Protein AF-A0AAN8IJD8-F1 (afdb_monomer)

Solvent-accessible surface area (backbone atoms only — not comparable to full-atom values): 30634 Å² total; per-residue (Å²): 140,78,92,85,81,84,82,71,73,55,62,50,27,59,92,50,66,80,72,66,64,67,65,62,56,64,70,63,70,80,67,87,75,97,69,101,68,89,84,63,88,62,78,87,55,80,76,76,80,73,89,78,85,85,87,70,93,74,80,89,64,70,43,74,42,74,63,34,74,36,73,42,88,88,73,61,32,39,37,41,21,14,30,25,14,41,37,40,39,30,33,70,40,82,64,72,45,53,38,26,52,44,76,47,78,42,77,36,53,65,71,88,78,49,55,68,76,55,68,70,39,72,59,81,55,61,24,76,73,67,46,80,42,66,60,38,77,38,67,33,59,36,93,49,84,50,32,19,52,34,37,34,38,32,62,33,34,42,24,44,27,48,27,63,42,74,96,72,39,33,40,33,43,25,27,73,50,21,36,38,33,32,32,57,67,80,71,40,76,36,41,75,46,58,56,62,52,88,88,48,58,85,58,62,73,52,61,62,56,50,51,48,52,52,53,49,51,57,50,51,54,53,50,53,58,60,55,72,74,72,70,84,91,77,88,83,90,83,88,89,84,89,83,89,84,88,84,87,87,85,88,83,85,86,82,88,80,84,88,79,91,73,98,73,84,90,79,91,79,84,79,81,74,72,68,68,50,85,76,77,72,84,66,94,54,96,84,59,81,57,49,53,30,44,49,31,44,42,65,44,82,39,58,34,88,75,88,57,60,76,38,44,29,42,37,42,23,13,31,37,15,36,38,40,34,26,43,50,45,102,48,96,46,52,69,61,22,55,40,86,69,47,76,50,73,44,90,72,36,42,29,28,61,38,74,49,76,46,66,48,89,93,47,99,47,34,78,49,24,32,40,36,42,34,25,29,40,37,40,41,33,22,36,37,89,79,64,45,77,48,90,57,62,42,58,39,35,37,55,69,67,41,35,48,70,44,61,46,68,22,45,43,55,39,94,91,40,76,88,46,64,53,63,29,42,36,34,35,30,67,51,19,32,42,36,40,30,38,75,87,43,72,84,49,66,52,75,43,86,76,45,61,55,86,43,58,61,29,52,71,52,46,42,75,43,54,48,32,37,35,42,23,37,42,99,87,74,85,52,72,49,77,52,66,84,31,95,79,43,80,95,70,86,56,92,60,76,92,53,82,74,81,75,82,82,72,78,75,80,86,127

Radius of gyration: 29.28 Å; Cα contacts (8 Å, |Δi|>4): 915; chains: 1; bounding box: 106×77×82 Å

Mean predicted aligned error: 13.99 Å

Nearest PDB structures (foldseek):
  6n8r-assembly1_A  TM=8.589E-01  e=7.576E-28  Homo sapiens
  6n8s-assembly1_A  TM=8.497E-01  e=6.090E-28  Homo sapiens
  6n8s-assembly2_D  TM=8.418E-01  e=7.099E-27  Homo sapiens
  6n8q-assembly1_A  TM=8.428E-01  e=8.738E-26  Homo sapiens
  8r3y-assembly1_L  TM=7.815E-01  e=8.361E-27  Homo sapiens

InterPro domains:
  IPR036322 WD40-repeat-containing domain superfamily [SSF50978] (60-473)

Secondary structure (DSSP, 8-state):
--------GGGGBTT-S---THHHHTTTTTS----S-TT--S---SS-----SS-------GGG-EEEEEE-TTT--EEEEETTSEEEEEEEESS-EE-EEEEEEEESS-GGGS-HHHHT-PPPPBP-S--EE-SEEEEPB-SSTTEEEEEEEES-----EEEEEGGGTEEEEE-SSEEEEEETTTTEEEEEEE---TTTGGGTTHHHHHHHHHHHHHHHHHHHHHHTT------------------------------------S-------------------TTSPPTT-EEEEEEEEEEPSSS--EEEEEEEEETTSEEEEEEE---SSHHHHEEEEEEEE-TT-PPEEEEEEEE-TT--SGGGEEEEEEESSEEEEEETTTTEEEEEEEEHHHHH---EEEEEEEEEEETTEEEEEEEEEEEEETTSEEEEEESS-TT-EEEEE-S-TT-HHHHHH-EE-TTSEEEEE-TTSS-EEEEES-TT-S----TTTTPPPPPP-------

Sequence (511 aa):
MQLLFVIDTRNEFSGYVEEESESLEKKVNDCETDSSDDEFQMTNEWPPFKKVGEYDPFCDEAGLSIQRIAFDEKSGHIIVGCRGGHVLVYSLEEDEKELTPLTLNVELYESSKLPVAARNREALLPRRIPKKYFPGYQPYTSCDRNKSVLVQLQPALAVSAVASISSRHLVAASNEYGFAVIDMNKQTIILQNSLVNHSDIHHVGTFDDALSRFKSMKKSIRQTFRRKKKTPVTSLDNTIGTMNSELSTKESAGHNISKVFSDNEDDSIVVAKPVERLIEERGACPLESPTWFIRCLKFLSVPAVGIAGVCDVFVVGTNGGRLVIYSITDQPRAEDVCKLLKTIALRHGAPIIHVDVILEPGTRQASSARLIIFTEEQIRSFYLPSLKPSRYKVKLTSVEGLRIRKAAIVTLHNVKDLCNCESFAAVVNNHGEVAVYSLLNPKKTEKFSVVKSTDIAGISSMLLTPFGELLYLRQGGSELQRATISEHSLPWTMPGQGTNWPEEIVPSDAT

pLDDT: mean 76.51, std 21.88, range [27.16, 97.62]

Foldseek 3Di:
DDDDDDDDPCQFFPPPPDDPCVVVVVVVPPDDDDDPDPPPPPPPDPVPDDDDDDDDPDDDDQQAAFDEWDADPVQRKIWTFTFQQKIWIKGQFQDKAWAHEDELEDELDDLVLADPVLNPSDHGHTDRDIDIDHGTIDTDDEPDRHYHYMYGYPSRGGWQEKEDDVVQCWIKTDGQFWIWIARRHVRDTLDHHGLDDSVCNVVPPVLVVVVVVVVVVVVVVVVVVVVVVDDDDDDDDDDDDDDDDDDDDDDDDDDDDDDDDDDDDDDDDDDDDQQQDDDDQDDDDVNDDDLSGWNYWYKAWAADPDPDGIWIKIWTWTQQQKIWIWTADDDPDSNPRTHTDDIDHDRSRHGFNDKYKDADPPDPHSQRIWIWTDGQFKIWIATPPVRHTDPDMDGCCRRPVKTFLHKDWAWAADPVGRVDIFIWIWTQTLQQKIKTAGPVDRVDIDIDRDDGSVPPQQSNAWDADNHFKIWGADDPRPDIDIDGPYPPDDDDDDVCVPPDDPPDPDPDDDD

Structure (mmCIF, N/CA/C/O backbone):
data_AF-A0AAN8IJD8-F1
#
_entry.id   AF-A0AAN8IJD8-F1
#
loop_
_atom_site.group_PDB
_atom_site.id
_atom_site.type_symbol
_atom_site.label_atom_id
_atom_site.label_alt_id
_atom_site.label_comp_id
_atom_site.label_asym_id
_atom_site.label_entity_id
_atom_site.label_seq_id
_atom_site.pdbx_PDB_ins_code
_atom_site.Cartn_x
_atom_site.Cartn_y
_atom_site.Cartn_z
_atom_site.occupancy
_atom_site.B_iso_or_equiv
_atom_site.auth_seq_id
_atom_site.auth_comp_id
_atom_site.auth_asym_id
_atom_site.auth_atom_id
_atom_site.pdbx_PDB_model_num
ATOM 1 N N . MET A 1 1 ? -15.666 -7.863 -15.171 1.00 65.94 1 MET A N 1
ATOM 2 C CA . MET A 1 1 ? -15.540 -7.843 -13.697 1.00 65.94 1 MET A CA 1
ATOM 3 C C . MET A 1 1 ? -16.942 -7.781 -13.132 1.00 65.94 1 MET A C 1
ATOM 5 O O . MET A 1 1 ? -17.765 -7.110 -13.737 1.00 65.94 1 MET A O 1
ATOM 9 N N . GLN A 1 2 ? -17.205 -8.477 -12.031 1.00 82.94 2 GLN A N 1
ATOM 10 C CA . GLN A 1 2 ? -18.476 -8.422 -11.311 1.00 82.94 2 GLN A CA 1
ATOM 11 C C . GLN A 1 2 ? -18.218 -7.780 -9.946 1.00 82.94 2 GLN A C 1
ATOM 13 O O . GLN A 1 2 ? -17.182 -8.048 -9.337 1.00 82.94 2 GLN A O 1
ATOM 18 N N . LEU A 1 3 ? -19.126 -6.917 -9.492 1.00 85.62 3 LEU A N 1
ATOM 19 C CA . LEU A 1 3 ? -19.097 -6.394 -8.130 1.00 85.62 3 LEU A CA 1
ATOM 20 C C . LEU A 1 3 ? -19.539 -7.515 -7.181 1.00 85.62 3 LEU A C 1
ATOM 22 O O . LEU A 1 3 ? -20.607 -8.088 -7.381 1.00 85.62 3 LEU A O 1
ATOM 26 N N . LEU A 1 4 ? -18.697 -7.856 -6.203 1.00 89.50 4 LEU A N 1
ATOM 27 C CA . LEU A 1 4 ? -18.970 -8.932 -5.240 1.00 89.50 4 LEU A CA 1
ATOM 28 C C . LEU A 1 4 ? -19.441 -8.380 -3.892 1.00 89.50 4 LEU A C 1
ATOM 30 O O . LEU A 1 4 ? -20.452 -8.823 -3.364 1.00 89.50 4 LEU A O 1
ATOM 34 N N . PHE A 1 5 ? -18.719 -7.392 -3.360 1.00 90.12 5 PHE A N 1
ATOM 35 C CA . PHE A 1 5 ? -18.997 -6.763 -2.072 1.00 90.12 5 PHE A CA 1
ATOM 36 C C . PHE A 1 5 ? -18.746 -5.257 -2.158 1.00 90.12 5 PHE A C 1
ATOM 38 O O . PHE A 1 5 ? -17.861 -4.811 -2.892 1.00 90.12 5 PHE A O 1
ATOM 45 N N . VAL A 1 6 ? -19.488 -4.491 -1.359 1.00 91.81 6 VAL A N 1
ATOM 46 C CA . VAL A 1 6 ? -19.268 -3.059 -1.129 1.00 91.81 6 VAL A CA 1
ATOM 47 C C . VAL A 1 6 ? -18.950 -2.873 0.350 1.00 91.81 6 VAL A C 1
ATOM 49 O O . VAL A 1 6 ? -19.717 -3.309 1.204 1.00 91.81 6 VAL A O 1
ATOM 52 N N . ILE A 1 7 ? -17.815 -2.240 0.652 1.00 94.12 7 ILE A N 1
ATOM 53 C CA . ILE A 1 7 ? -17.458 -1.829 2.014 1.00 94.12 7 ILE A CA 1
ATOM 54 C C . ILE A 1 7 ? -17.651 -0.326 2.101 1.00 94.12 7 ILE A C 1
ATOM 56 O O . ILE A 1 7 ? -16.939 0.435 1.447 1.00 94.12 7 ILE A O 1
ATOM 60 N N . ASP A 1 8 ? -18.600 0.087 2.928 1.00 92.62 8 ASP A N 1
ATOM 61 C CA . ASP A 1 8 ? -18.945 1.486 3.108 1.00 92.62 8 ASP A CA 1
ATOM 62 C C . ASP A 1 8 ? -18.398 2.010 4.446 1.00 92.62 8 ASP A C 1
ATOM 64 O O . ASP A 1 8 ? -19.001 1.844 5.510 1.00 92.62 8 ASP A O 1
ATOM 68 N N . THR A 1 9 ? -17.209 2.617 4.393 1.00 93.44 9 THR A N 1
ATOM 69 C CA . THR A 1 9 ? -16.434 3.027 5.576 1.00 93.44 9 THR A CA 1
ATOM 70 C C . THR A 1 9 ? -17.019 4.223 6.326 1.00 93.44 9 THR A C 1
ATOM 72 O O . THR A 1 9 ? -16.652 4.441 7.482 1.00 93.44 9 THR A O 1
ATOM 75 N N . ARG A 1 10 ? -17.953 4.983 5.728 1.00 92.12 10 ARG A N 1
ATOM 76 C CA . ARG A 1 10 ? -18.619 6.112 6.409 1.00 92.12 10 ARG A CA 1
ATOM 77 C C . ARG A 1 10 ? -19.444 5.653 7.618 1.00 92.12 10 ARG A C 1
ATOM 79 O O . ARG A 1 10 ? -19.576 6.399 8.582 1.00 92.12 10 ARG A O 1
ATOM 86 N N . ASN A 1 11 ? -19.898 4.396 7.617 1.00 91.94 11 ASN A N 1
ATOM 87 C CA . ASN A 1 11 ? -20.683 3.783 8.695 1.00 91.94 11 ASN A CA 1
ATOM 88 C C . ASN A 1 11 ? -19.972 3.715 10.057 1.00 91.94 11 ASN A C 1
ATOM 90 O O . ASN A 1 11 ? -20.640 3.530 11.075 1.00 91.94 11 ASN A O 1
ATOM 94 N N . GLU A 1 12 ? -18.648 3.880 10.112 1.00 93.06 12 GLU A N 1
ATOM 95 C CA . GLU A 1 12 ? -17.903 3.943 11.376 1.00 93.06 12 GLU A CA 1
ATOM 96 C C . GLU A 1 12 ? -17.929 5.343 12.024 1.00 93.06 12 GLU A C 1
ATOM 98 O O . GLU A 1 12 ? -17.470 5.504 13.156 1.00 93.06 12 GLU A O 1
ATOM 103 N N . PHE A 1 13 ? -18.484 6.358 11.351 1.00 93.81 13 PHE A N 1
ATOM 104 C CA . PHE A 1 13 ? -18.440 7.764 11.767 1.00 93.81 13 PHE A CA 1
ATOM 105 C C . PHE A 1 13 ? -19.835 8.357 12.027 1.00 93.81 13 PHE A C 1
ATOM 107 O O . PHE A 1 13 ? -20.851 7.908 11.496 1.00 93.81 13 PHE A O 1
ATOM 114 N N . SER A 1 14 ? -19.905 9.380 12.881 1.00 89.94 14 SER A N 1
ATOM 115 C CA . SER A 1 14 ? -21.152 10.092 13.180 1.00 89.94 14 SER A CA 1
ATOM 116 C C . SER A 1 14 ? -21.624 10.936 11.993 1.00 89.94 14 SER A C 1
ATOM 118 O O . SER A 1 14 ? -20.803 11.586 11.351 1.00 89.94 14 SER A O 1
ATOM 120 N N . GLY A 1 15 ? -22.939 10.993 11.761 1.00 83.31 15 GLY A N 1
ATOM 121 C CA . GLY A 1 15 ? -23.550 11.808 10.698 1.00 83.31 15 GLY A CA 1
ATOM 122 C C . GLY A 1 15 ? -23.713 11.101 9.348 1.00 83.31 15 GLY A C 1
ATOM 123 O O . GLY A 1 15 ? -24.340 11.662 8.460 1.00 83.31 15 GLY A O 1
ATOM 124 N N . TYR A 1 16 ? -23.209 9.870 9.211 1.00 78.12 16 TYR A N 1
ATOM 125 C CA . TYR A 1 16 ? -23.322 9.057 7.990 1.00 78.12 16 TYR A CA 1
ATOM 126 C C . TYR A 1 16 ? -24.086 7.743 8.199 1.00 78.12 16 TYR A C 1
ATOM 128 O O . TYR A 1 16 ? -24.013 6.833 7.375 1.00 78.12 16 TYR A O 1
ATOM 136 N N . VAL A 1 17 ? -24.801 7.623 9.319 1.00 64.06 17 VAL A N 1
ATOM 137 C CA . VAL A 1 17 ? -25.819 6.583 9.466 1.00 64.06 17 VAL A CA 1
ATOM 138 C C . VAL A 1 17 ? -27.012 7.045 8.647 1.00 64.06 17 VAL A C 1
ATOM 140 O O . VAL A 1 17 ? -27.590 8.084 8.952 1.00 64.06 17 VAL A O 1
ATOM 143 N N . GLU A 1 18 ? -27.359 6.289 7.612 1.00 56.97 18 GLU A N 1
ATOM 144 C CA . GLU A 1 18 ? -28.664 6.418 6.971 1.00 56.97 18 GLU A CA 1
ATOM 145 C C . GLU A 1 18 ? -29.723 6.131 8.040 1.00 56.97 18 GLU A C 1
ATOM 147 O O . GLU A 1 18 ? -29.821 5.009 8.540 1.00 56.97 18 GLU A O 1
ATOM 152 N N . GLU A 1 19 ? -30.456 7.168 8.452 1.00 46.66 19 GLU A N 1
ATOM 153 C CA . GLU A 1 19 ? -31.670 6.987 9.238 1.00 46.66 19 GLU A CA 1
ATOM 154 C C . GLU A 1 19 ? -32.646 6.201 8.361 1.00 46.66 19 GLU A C 1
ATOM 156 O O . GLU A 1 19 ? -33.114 6.708 7.337 1.00 46.66 19 GLU A O 1
ATOM 161 N N . GLU A 1 20 ? -32.928 4.952 8.747 1.00 42.53 20 GLU A N 1
ATOM 162 C CA . GLU A 1 20 ? -34.002 4.159 8.152 1.00 42.53 20 GLU A CA 1
ATOM 163 C C . GLU A 1 20 ? -35.282 4.993 8.232 1.00 42.53 20 GLU A C 1
ATOM 165 O O . GLU A 1 20 ? -35.841 5.227 9.312 1.00 42.53 20 GLU A O 1
ATOM 170 N N . SER A 1 21 ? -35.703 5.509 7.075 1.00 40.00 21 SER A N 1
ATOM 171 C CA . SER A 1 21 ? -36.714 6.567 6.989 1.00 40.00 21 SER A CA 1
ATOM 172 C C . SER A 1 21 ? -38.094 6.088 7.469 1.00 40.00 21 SER A C 1
ATOM 174 O O . SER A 1 21 ? -38.910 6.894 7.910 1.00 40.00 21 SER A O 1
ATOM 176 N N . GLU A 1 22 ? -38.283 4.764 7.541 1.00 38.66 22 GLU A N 1
ATOM 177 C CA . GLU A 1 22 ? -39.408 4.079 8.190 1.00 38.66 22 GLU A CA 1
ATOM 178 C C . GLU A 1 22 ? -39.640 4.496 9.658 1.00 38.66 22 GLU A C 1
ATOM 180 O O . GLU A 1 22 ? -40.754 4.389 10.176 1.00 38.66 22 GLU A O 1
ATOM 185 N N . SER A 1 23 ? -38.598 4.950 10.365 1.00 34.91 23 SER A N 1
ATOM 186 C CA . SER A 1 23 ? -38.694 5.343 11.780 1.00 34.91 23 SER A CA 1
ATOM 187 C C . SER A 1 23 ? -39.305 6.734 11.999 1.00 34.91 23 SER A C 1
ATOM 189 O O . SER A 1 23 ? -39.863 6.995 13.069 1.00 34.91 23 SER A O 1
ATOM 191 N N . LEU A 1 24 ? -39.249 7.606 10.987 1.00 36.50 24 LEU A N 1
ATOM 192 C CA . LEU A 1 24 ? -39.930 8.903 10.986 1.00 36.50 24 LEU A CA 1
ATOM 193 C C . LEU A 1 24 ? -41.402 8.751 10.587 1.00 36.50 24 LEU A C 1
ATOM 195 O O . LEU A 1 24 ? -42.258 9.365 11.220 1.00 36.50 24 LEU A O 1
ATOM 199 N N . GLU A 1 25 ? -41.709 7.873 9.630 1.00 40.03 25 GLU A N 1
ATOM 200 C CA . GLU A 1 25 ? -43.086 7.569 9.214 1.00 40.03 25 GLU A CA 1
ATOM 201 C C . GLU A 1 25 ? -43.900 6.936 10.357 1.00 40.03 25 GLU A C 1
ATOM 203 O O . GLU A 1 25 ? -44.998 7.395 10.673 1.00 40.03 25 GLU A O 1
ATOM 208 N N . LYS A 1 26 ? -43.329 5.967 11.092 1.00 37.97 26 LYS A N 1
ATOM 209 C CA . LYS A 1 26 ? -44.010 5.332 12.241 1.00 37.97 26 LYS A CA 1
ATOM 210 C C . LYS A 1 26 ? -44.356 6.281 13.393 1.00 37.97 26 LYS A C 1
ATOM 212 O O . LYS A 1 26 ? -45.234 5.952 14.179 1.00 37.97 26 LYS A O 1
ATOM 217 N N . LYS A 1 27 ? -43.705 7.444 13.511 1.00 34.12 27 LYS A N 1
ATOM 218 C CA . LYS A 1 27 ? -44.009 8.434 14.563 1.00 34.12 27 LYS A CA 1
ATOM 219 C C . LYS A 1 27 ? -45.138 9.403 14.216 1.00 34.12 27 LYS A C 1
ATOM 221 O O . LYS A 1 27 ? -45.544 10.167 15.089 1.00 34.12 27 LYS A O 1
ATOM 226 N N . VAL A 1 28 ? -45.623 9.389 12.975 1.00 39.88 28 VAL A N 1
ATOM 227 C CA . VAL A 1 28 ? -46.732 10.242 12.516 1.00 39.88 28 VAL A CA 1
ATOM 228 C C . VAL A 1 28 ? -48.077 9.503 12.576 1.00 39.88 28 VAL A C 1
ATOM 230 O O . VAL A 1 28 ? -49.111 10.149 12.675 1.00 39.88 28 VAL A O 1
ATOM 233 N N . ASN A 1 29 ? -48.075 8.166 12.622 1.00 37.78 29 ASN A N 1
ATOM 234 C CA . ASN A 1 29 ? -49.298 7.352 12.553 1.00 37.78 29 ASN A CA 1
ATOM 235 C C . ASN A 1 29 ? -49.990 7.072 13.908 1.00 37.78 29 ASN A C 1
ATOM 237 O O . ASN A 1 29 ? -51.019 6.405 13.924 1.00 37.78 29 ASN A O 1
ATOM 241 N N . ASP A 1 30 ? -49.470 7.588 15.029 1.00 35.16 30 ASP A N 1
ATOM 242 C CA . ASP A 1 30 ? -50.051 7.409 16.378 1.00 35.16 30 ASP A CA 1
ATOM 243 C C . ASP A 1 30 ? -51.041 8.532 16.785 1.00 35.16 30 ASP A C 1
ATOM 245 O O . ASP A 1 30 ? -51.464 8.608 17.941 1.00 35.16 30 ASP A O 1
ATOM 249 N N . CYS A 1 31 ? -51.438 9.421 15.864 1.00 35.00 31 CYS A N 1
ATOM 250 C CA . CYS A 1 31 ? -52.565 10.341 16.066 1.00 35.00 31 CYS A CA 1
ATOM 251 C C . CYS A 1 31 ? -53.781 9.930 15.219 1.00 35.00 31 CYS A C 1
ATOM 253 O O . CYS A 1 31 ? -53.880 10.244 14.037 1.00 35.00 31 CYS A O 1
ATOM 255 N N . GLU A 1 32 ? -54.723 9.243 15.870 1.00 42.22 32 GLU A N 1
ATOM 256 C CA . GLU A 1 32 ? -55.976 8.744 15.293 1.00 42.22 32 GLU A CA 1
ATOM 257 C C . GLU A 1 32 ? -56.783 9.827 14.554 1.00 42.22 32 GLU A C 1
ATOM 259 O O . GLU A 1 32 ? -57.036 10.914 15.083 1.00 42.22 32 GLU A O 1
ATOM 264 N N . THR A 1 33 ? -57.311 9.498 13.373 1.00 34.03 33 THR A N 1
ATOM 265 C CA . THR A 1 33 ? -58.619 10.011 12.932 1.00 34.03 33 THR A CA 1
ATOM 266 C C . THR A 1 33 ? -59.257 9.042 11.935 1.00 34.03 33 THR A C 1
ATOM 268 O O . THR A 1 33 ? -58.706 8.813 10.863 1.00 34.03 33 THR A O 1
ATOM 271 N N . ASP A 1 34 ? -60.426 8.487 12.271 1.00 43.38 34 ASP A N 1
ATOM 272 C CA . ASP A 1 34 ? -61.212 7.629 11.371 1.00 43.38 34 ASP A CA 1
ATOM 273 C C . ASP A 1 34 ? -61.575 8.365 10.066 1.00 43.38 34 ASP A C 1
ATOM 275 O O . ASP A 1 34 ? -62.374 9.306 10.076 1.00 43.38 34 ASP A O 1
ATOM 279 N N . SER A 1 35 ? -61.048 7.904 8.927 1.00 35.47 35 SER A N 1
ATOM 280 C CA . SER A 1 35 ? -61.539 8.264 7.591 1.00 35.47 35 SER A CA 1
ATOM 281 C C . SER A 1 35 ? -61.191 7.173 6.578 1.00 35.47 35 SER A C 1
ATOM 283 O O . SER A 1 35 ? -60.029 6.941 6.269 1.00 35.47 35 SER A O 1
ATOM 285 N N . SER A 1 36 ? -62.204 6.502 6.034 1.00 44.53 36 SER A N 1
ATOM 286 C CA . SER A 1 36 ? -62.050 5.316 5.186 1.00 44.53 36 SER A CA 1
ATOM 287 C C . SER A 1 36 ? -61.672 5.636 3.727 1.00 44.53 36 SER A C 1
ATOM 289 O O . SER A 1 36 ? -62.511 5.467 2.846 1.00 44.53 36 SER A O 1
ATOM 291 N N . ASP A 1 37 ? -60.435 6.080 3.475 1.00 41.56 37 ASP A N 1
ATOM 292 C CA . ASP A 1 37 ? -59.875 6.299 2.118 1.00 41.56 37 ASP A CA 1
ATOM 293 C C . ASP A 1 37 ? -58.357 5.958 2.018 1.00 41.56 37 ASP A C 1
ATOM 295 O O . ASP A 1 37 ? -57.618 6.472 1.172 1.00 41.56 37 ASP A O 1
ATOM 299 N N . ASP A 1 38 ? -57.865 5.055 2.877 1.00 44.81 38 ASP A N 1
ATOM 300 C CA . ASP A 1 38 ? -56.445 4.670 2.974 1.00 44.81 38 ASP A CA 1
ATOM 301 C C . ASP A 1 38 ? -55.973 3.678 1.886 1.00 44.81 38 ASP A C 1
ATOM 303 O O . ASP A 1 38 ? -55.573 2.549 2.168 1.00 44.81 38 ASP A O 1
ATOM 307 N N . GLU A 1 39 ? -55.947 4.115 0.624 1.00 46.75 39 GLU A N 1
ATOM 308 C CA . GLU A 1 39 ? -55.130 3.458 -0.423 1.00 46.75 39 GLU A CA 1
ATOM 309 C C . GLU A 1 39 ? -54.292 4.446 -1.267 1.00 46.75 39 GLU A C 1
ATOM 311 O O . GLU A 1 39 ? -53.584 4.048 -2.191 1.00 46.75 39 GLU A O 1
ATOM 316 N N . PHE A 1 40 ? -54.306 5.744 -0.923 1.00 41.38 40 PHE A N 1
ATOM 317 C CA . PHE A 1 40 ? -53.597 6.803 -1.663 1.00 41.38 40 PHE A CA 1
ATOM 318 C C . PHE A 1 40 ? -52.669 7.697 -0.822 1.00 41.38 40 PHE A C 1
ATOM 320 O O . PHE A 1 40 ? -52.296 8.779 -1.274 1.00 41.38 40 PHE A O 1
ATOM 327 N N . GLN A 1 41 ? -52.159 7.226 0.323 1.00 45.41 41 GLN A N 1
ATOM 328 C CA . GLN A 1 41 ? -50.957 7.817 0.947 1.00 45.41 41 GLN A CA 1
ATOM 329 C C . GLN A 1 41 ? -49.658 7.428 0.203 1.00 45.41 41 GLN A C 1
ATOM 331 O O . GLN A 1 41 ? -48.632 7.098 0.792 1.00 45.41 41 G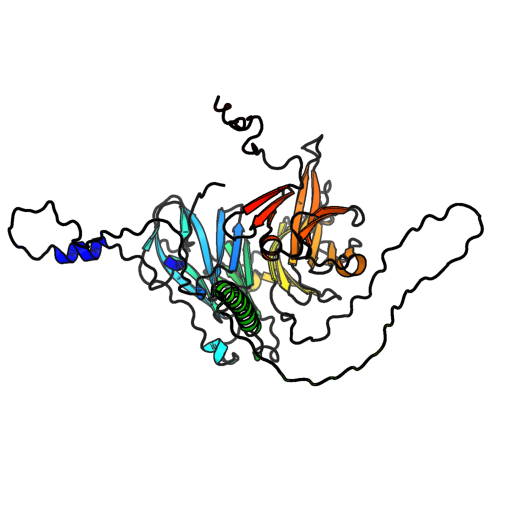LN A O 1
ATOM 336 N N . MET A 1 42 ? -49.680 7.522 -1.130 1.00 49.97 42 MET A N 1
ATOM 337 C CA . MET A 1 42 ? -48.468 7.856 -1.874 1.00 49.97 42 MET A CA 1
ATOM 338 C C . MET A 1 42 ? -48.093 9.290 -1.499 1.00 49.97 42 MET A C 1
ATOM 340 O O . MET A 1 42 ? -48.963 10.158 -1.403 1.00 49.97 42 MET A O 1
ATOM 344 N N . THR A 1 43 ? -46.807 9.559 -1.287 1.00 56.41 43 THR A N 1
ATOM 345 C CA . THR A 1 43 ? -46.333 10.910 -0.977 1.00 56.41 43 THR A CA 1
ATOM 346 C C . THR A 1 43 ? -46.803 11.886 -2.063 1.00 56.41 43 THR A C 1
ATOM 348 O O . THR A 1 43 ? -46.465 11.738 -3.235 1.00 56.41 43 THR A O 1
ATOM 351 N N . ASN A 1 44 ? -47.595 12.896 -1.680 1.00 59.72 44 ASN A N 1
ATOM 352 C CA . ASN A 1 44 ? -48.247 13.854 -2.594 1.00 59.72 44 ASN A CA 1
ATOM 353 C C . ASN A 1 44 ? -47.265 14.828 -3.304 1.00 59.72 44 ASN A C 1
ATOM 355 O O . ASN A 1 44 ? -47.657 15.900 -3.769 1.00 59.72 44 ASN A O 1
ATOM 359 N N . GLU A 1 45 ? -45.979 14.480 -3.402 1.00 71.12 45 GLU A N 1
ATOM 360 C CA . GLU A 1 45 ? -44.985 15.224 -4.173 1.00 71.12 45 GLU A CA 1
ATOM 361 C C . GLU A 1 45 ? -45.175 14.976 -5.674 1.00 71.12 45 GLU A C 1
ATOM 363 O O . GLU A 1 45 ? -44.694 13.997 -6.247 1.00 71.12 45 GLU A O 1
ATOM 368 N N . TRP A 1 46 ? -45.856 15.912 -6.335 1.00 77.75 46 TRP A N 1
ATOM 369 C CA . TRP A 1 46 ? -45.843 16.021 -7.789 1.00 77.75 46 TRP A CA 1
ATOM 370 C C . TRP A 1 46 ? -44.869 17.129 -8.237 1.00 77.75 46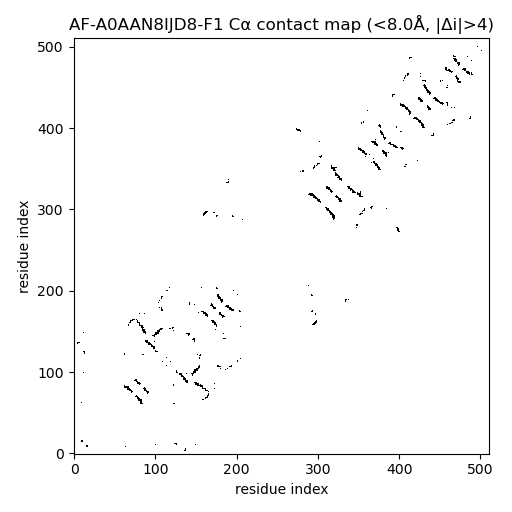 TRP A C 1
ATOM 372 O O . TRP A 1 46 ? -45.050 18.281 -7.835 1.00 77.75 46 TRP A O 1
ATOM 382 N N . PRO A 1 47 ? -43.883 16.845 -9.115 1.00 85.25 47 PRO A N 1
ATOM 383 C CA . PRO A 1 47 ? -43.614 15.557 -9.764 1.00 85.25 47 PRO A CA 1
ATOM 384 C C . PRO A 1 47 ? -42.949 14.521 -8.831 1.00 85.25 47 PRO A C 1
ATOM 386 O O . PRO A 1 47 ? -42.102 14.906 -8.024 1.00 85.25 47 PRO A O 1
ATOM 389 N N . PRO A 1 48 ? -43.240 13.212 -8.993 1.00 86.44 48 PRO A N 1
ATOM 390 C CA . PRO A 1 48 ? -42.739 12.142 -8.125 1.00 86.44 48 PRO A CA 1
ATOM 391 C C . PRO A 1 48 ? -41.275 11.799 -8.445 1.00 86.44 48 PRO A C 1
ATOM 393 O O . PRO A 1 48 ? -40.955 10.801 -9.098 1.00 86.44 48 PRO A O 1
ATOM 396 N N . PHE A 1 49 ? -40.357 12.667 -8.023 1.00 86.31 49 PHE A N 1
ATOM 397 C CA . PHE A 1 49 ? -38.929 12.542 -8.305 1.00 86.31 49 PHE A CA 1
ATOM 398 C C . PHE A 1 49 ? -38.255 11.457 -7.454 1.00 86.31 49 PHE A C 1
ATOM 400 O O . PHE A 1 49 ? -37.702 11.721 -6.388 1.00 86.31 49 PHE A O 1
ATOM 407 N N . LYS A 1 50 ? -38.203 10.227 -7.973 1.00 88.56 50 LYS A N 1
ATOM 408 C CA . LYS A 1 50 ? -37.401 9.150 -7.380 1.00 88.56 50 LYS A CA 1
ATOM 409 C C . LYS A 1 50 ? -35.937 9.232 -7.831 1.00 88.56 50 LYS A C 1
ATOM 411 O O . LYS A 1 50 ? -35.644 9.135 -9.022 1.00 88.56 50 LYS A O 1
ATOM 416 N N . LYS A 1 51 ? -35.004 9.361 -6.880 1.00 88.06 51 LYS A N 1
ATOM 417 C CA . LYS A 1 51 ? -33.560 9.212 -7.147 1.00 88.06 51 LYS A CA 1
ATOM 418 C C . LYS A 1 51 ? -33.259 7.762 -7.544 1.00 88.06 51 LYS A C 1
ATOM 420 O O . LYS A 1 51 ? -33.713 6.834 -6.878 1.00 88.06 51 LYS A O 1
ATOM 425 N N . VAL A 1 52 ? -32.496 7.577 -8.620 1.00 92.56 52 VAL A N 1
ATOM 426 C CA . VAL A 1 52 ? -32.070 6.267 -9.138 1.00 92.56 52 VAL A CA 1
ATOM 427 C C . VAL A 1 52 ? -30.622 6.331 -9.629 1.00 92.56 52 VAL A C 1
ATOM 429 O O . VAL A 1 52 ? -30.185 7.363 -10.138 1.00 92.56 52 VAL A O 1
ATOM 432 N N . GLY A 1 53 ? -29.901 5.214 -9.512 1.00 90.75 53 GLY A N 1
ATOM 433 C CA . GLY A 1 53 ? -28.476 5.114 -9.843 1.00 90.75 53 GLY A CA 1
ATOM 434 C C . GLY A 1 53 ? -27.543 5.515 -8.693 1.00 90.75 53 GLY A C 1
ATOM 435 O O . GLY A 1 53 ? -27.965 6.103 -7.704 1.00 90.75 53 GLY A O 1
ATOM 436 N N . GLU A 1 54 ? -26.262 5.173 -8.844 1.00 87.12 54 GLU A N 1
ATOM 437 C CA . GLU A 1 54 ? -25.224 5.299 -7.801 1.00 87.12 54 GLU A CA 1
ATOM 438 C C . GLU A 1 54 ? -24.248 6.467 -8.041 1.00 87.12 54 GLU A C 1
ATOM 440 O O . GLU A 1 54 ? -23.339 6.702 -7.248 1.00 87.12 54 GLU A O 1
ATOM 445 N N . TYR A 1 55 ? -24.374 7.183 -9.165 1.00 89.31 55 TYR A N 1
ATOM 446 C CA . TYR A 1 55 ? -23.433 8.248 -9.510 1.00 89.31 55 TYR A CA 1
ATOM 447 C C . TYR A 1 55 ? -23.684 9.511 -8.682 1.00 89.31 55 TYR A C 1
ATOM 449 O O . TYR A 1 55 ? -24.623 10.263 -8.951 1.00 89.31 55 TYR A O 1
ATOM 457 N N . ASP A 1 56 ? -22.779 9.774 -7.743 1.00 86.06 56 ASP A N 1
ATOM 458 C CA . ASP A 1 56 ? -22.727 11.024 -6.996 1.00 86.06 56 ASP A CA 1
ATOM 459 C C . ASP A 1 56 ? -21.704 12.010 -7.612 1.00 86.06 56 ASP A C 1
ATOM 461 O O . ASP A 1 56 ? -20.511 11.693 -7.713 1.00 86.06 56 ASP A O 1
ATOM 465 N N . PRO A 1 57 ? -22.128 13.207 -8.071 1.00 83.88 57 PRO A N 1
ATOM 466 C CA . PRO A 1 57 ? -21.221 14.263 -8.516 1.00 83.88 57 PRO A CA 1
ATOM 467 C C . PRO A 1 57 ? -20.624 15.095 -7.366 1.00 83.88 57 PRO A C 1
ATOM 469 O O . PRO A 1 57 ? -19.744 15.926 -7.629 1.00 83.88 57 PRO A O 1
ATOM 472 N N . PHE A 1 58 ? -21.116 14.942 -6.135 1.00 82.00 58 PHE A N 1
ATOM 473 C CA . PHE A 1 58 ? -20.668 15.691 -4.967 1.00 82.00 58 PHE A CA 1
ATOM 474 C C . PHE A 1 58 ? -19.451 15.026 -4.295 1.00 82.00 58 PHE A C 1
ATOM 476 O O . PHE A 1 58 ? -19.063 13.894 -4.580 1.00 82.00 58 PHE A O 1
ATOM 483 N N . CYS A 1 59 ? -18.764 15.796 -3.455 1.00 74.75 59 CYS A N 1
ATOM 484 C CA . CYS A 1 59 ? -17.649 15.334 -2.634 1.00 74.75 59 CYS A CA 1
ATOM 485 C C . CYS A 1 59 ? -17.914 15.859 -1.225 1.00 74.75 59 CYS A C 1
ATOM 487 O O . CYS A 1 59 ? -17.585 17.017 -0.972 1.00 74.75 59 CYS A O 1
ATOM 489 N N . ASP A 1 60 ? -18.505 15.039 -0.357 1.00 79.69 60 ASP A N 1
ATOM 490 C CA . ASP A 1 60 ? -18.887 15.452 0.998 1.00 79.69 60 ASP A CA 1
ATOM 491 C C . ASP A 1 60 ? -17.656 15.764 1.859 1.00 79.69 60 ASP A C 1
ATOM 493 O O . ASP A 1 60 ? -17.236 16.913 1.996 1.00 79.69 60 ASP A O 1
ATOM 497 N N . GLU A 1 61 ? -17.036 14.721 2.410 1.00 85.50 61 GLU A N 1
ATOM 498 C CA . GLU A 1 61 ? -15.972 14.843 3.396 1.00 85.50 61 GLU A CA 1
ATOM 499 C C . GLU A 1 61 ? -14.663 14.274 2.852 1.00 85.50 61 GLU A C 1
ATOM 501 O O . GLU A 1 61 ? -14.529 13.086 2.543 1.00 85.50 61 GLU A O 1
ATOM 506 N N . ALA A 1 62 ? -13.655 15.139 2.754 1.00 85.62 62 ALA A N 1
ATOM 507 C CA . ALA A 1 62 ? -12.348 14.757 2.252 1.00 85.62 62 ALA A CA 1
ATOM 508 C C . ALA A 1 62 ? -11.680 13.703 3.150 1.00 85.62 62 ALA A C 1
ATOM 510 O O . ALA A 1 62 ? -10.974 12.845 2.623 1.00 85.62 62 ALA A O 1
ATOM 511 N N . GLY A 1 63 ? -11.903 13.734 4.470 1.00 87.56 63 GLY A N 1
ATOM 512 C CA . GLY A 1 63 ? -11.334 12.790 5.439 1.00 87.56 63 GLY A CA 1
ATOM 513 C C . GLY A 1 63 ? -11.613 11.316 5.118 1.00 87.56 63 GLY A C 1
ATOM 514 O O . GLY A 1 63 ? -10.697 10.492 5.206 1.00 87.56 63 GLY A O 1
ATOM 515 N N . LEU A 1 64 ? -12.822 11.011 4.631 1.00 90.94 64 LEU A N 1
ATOM 516 C CA . LEU A 1 64 ? -13.264 9.661 4.251 1.00 90.94 64 LEU A CA 1
ATOM 517 C C . LEU A 1 64 ? -12.552 9.106 3.003 1.00 90.94 64 LEU A C 1
ATOM 519 O O . LEU A 1 64 ? -12.608 7.906 2.738 1.00 90.94 64 LEU A O 1
ATOM 523 N N . SER A 1 65 ? -11.859 9.948 2.228 1.00 91.62 65 SER A N 1
ATOM 524 C CA . SER A 1 65 ? -11.200 9.533 0.986 1.00 91.62 65 SER A CA 1
ATOM 525 C C . SER A 1 65 ? -10.127 8.466 1.238 1.00 91.62 65 SER A C 1
ATOM 527 O O . SER A 1 65 ? -9.074 8.746 1.820 1.00 91.62 65 SER A O 1
ATOM 529 N N . ILE A 1 66 ? -10.364 7.249 0.741 1.00 94.25 66 ILE A N 1
ATOM 530 C CA . ILE A 1 66 ? -9.423 6.126 0.825 1.00 94.25 66 ILE A CA 1
ATOM 531 C C . ILE A 1 66 ? -8.122 6.481 0.090 1.00 94.25 66 ILE A C 1
ATOM 533 O O . ILE A 1 66 ? -8.124 6.790 -1.100 1.00 94.25 66 ILE A O 1
ATOM 537 N N . GLN A 1 67 ? -6.998 6.430 0.807 1.00 93.25 67 GLN A N 1
ATOM 538 C CA . GLN A 1 67 ? -5.659 6.712 0.276 1.00 93.25 67 GLN A CA 1
ATOM 539 C C . GLN A 1 67 ? -4.877 5.434 -0.026 1.00 93.25 67 GLN A C 1
ATOM 541 O O . GLN A 1 67 ? -4.088 5.395 -0.973 1.00 93.25 67 GLN A O 1
ATOM 546 N N . ARG A 1 68 ? -5.056 4.397 0.799 1.00 94.62 68 ARG A N 1
ATOM 547 C CA . ARG A 1 68 ? -4.322 3.131 0.714 1.00 94.62 68 ARG A CA 1
ATOM 548 C C . ARG A 1 68 ? -5.221 1.961 1.091 1.00 94.62 68 ARG A C 1
ATOM 550 O O . ARG A 1 68 ? -6.049 2.077 1.987 1.00 94.62 68 ARG A O 1
ATOM 557 N N . ILE A 1 69 ? -5.003 0.833 0.424 1.00 95.62 69 ILE A N 1
ATOM 558 C CA . ILE A 1 69 ? -5.631 -0.452 0.727 1.00 95.62 69 ILE A CA 1
ATOM 559 C C . ILE A 1 69 ? -4.514 -1.497 0.783 1.00 95.62 69 ILE A C 1
ATOM 561 O O . ILE A 1 69 ? -3.618 -1.476 -0.066 1.00 95.62 69 ILE A O 1
ATOM 565 N N . ALA A 1 70 ? -4.568 -2.398 1.759 1.00 94.88 70 ALA A N 1
ATOM 566 C CA . ALA A 1 70 ? -3.864 -3.676 1.728 1.00 94.88 70 ALA A CA 1
ATOM 567 C C . ALA A 1 70 ? -4.883 -4.809 1.888 1.00 94.88 70 ALA A C 1
ATOM 569 O O . ALA A 1 70 ? -5.842 -4.680 2.645 1.00 94.88 70 ALA A O 1
ATOM 570 N N . PHE A 1 71 ? -4.665 -5.903 1.168 1.00 93.62 71 PHE A N 1
ATOM 571 C CA . PHE A 1 71 ? -5.456 -7.125 1.249 1.00 93.62 71 PHE A CA 1
ATOM 572 C C . PHE A 1 71 ? -4.523 -8.263 1.657 1.00 93.62 71 PHE A C 1
ATOM 574 O O . PHE A 1 71 ? -3.456 -8.412 1.059 1.00 93.62 71 PHE A O 1
ATOM 581 N N . ASP A 1 72 ? -4.897 -9.026 2.681 1.00 91.38 72 ASP A N 1
ATOM 582 C CA . ASP A 1 72 ? -4.183 -10.242 3.068 1.00 91.38 72 ASP A CA 1
ATOM 583 C C . ASP A 1 72 ? -4.907 -11.456 2.480 1.00 91.38 72 ASP A C 1
ATOM 585 O O . ASP A 1 72 ? -5.952 -11.884 2.971 1.00 91.38 72 ASP A O 1
ATOM 589 N N . GLU A 1 73 ? -4.328 -12.015 1.418 1.00 88.44 73 GLU A N 1
ATOM 590 C CA . GLU A 1 73 ? -4.858 -13.163 0.673 1.00 88.44 73 GLU A CA 1
ATOM 591 C C . GLU A 1 73 ? -5.101 -14.404 1.553 1.00 88.44 73 GLU A C 1
ATOM 593 O O . GLU A 1 73 ? -5.890 -15.267 1.177 1.00 88.44 73 GLU A O 1
ATOM 598 N N . LYS A 1 74 ? -4.438 -14.517 2.716 1.00 88.00 74 LYS A N 1
ATOM 599 C CA . LYS A 1 74 ? -4.538 -15.695 3.595 1.00 88.00 74 LYS A CA 1
ATOM 600 C C . LYS A 1 74 ? -5.693 -15.632 4.589 1.00 88.00 74 LYS A C 1
ATOM 602 O O . LYS A 1 74 ? -6.185 -16.680 4.994 1.00 88.00 74 LYS A O 1
ATOM 607 N N . SER A 1 75 ? -6.079 -14.434 5.022 1.00 88.81 75 SER A N 1
ATOM 608 C CA . SER A 1 75 ? -7.166 -14.206 5.989 1.00 88.81 75 SER A CA 1
ATOM 609 C C . SER A 1 75 ? -8.404 -13.568 5.362 1.00 88.81 75 SER A C 1
ATOM 611 O O . SER A 1 75 ? -9.437 -13.453 6.016 1.00 88.81 75 SER A O 1
ATOM 613 N N . GLY A 1 76 ? -8.291 -13.086 4.122 1.00 91.81 76 GLY A N 1
ATOM 614 C CA . GLY A 1 76 ? -9.311 -12.271 3.476 1.00 91.81 76 GLY A CA 1
ATOM 615 C C . GLY A 1 76 ? -9.437 -10.860 4.060 1.00 91.81 76 GLY A C 1
ATOM 616 O O . GLY A 1 76 ? -10.333 -10.131 3.639 1.00 91.81 76 GLY A O 1
ATOM 617 N N . HIS A 1 77 ? -8.583 -10.454 5.010 1.00 94.25 77 HIS A N 1
ATOM 618 C CA . HIS A 1 77 ? -8.688 -9.150 5.666 1.00 94.25 77 HIS A CA 1
ATOM 619 C C . HIS A 1 77 ? -8.360 -7.993 4.713 1.00 94.25 77 HIS A C 1
ATOM 621 O O . HIS A 1 77 ? -7.350 -8.014 4.004 1.00 94.25 77 HIS A O 1
ATOM 627 N N . ILE A 1 78 ? -9.181 -6.941 4.762 1.00 96.19 78 ILE A N 1
ATOM 628 C CA . ILE A 1 78 ? -8.970 -5.683 4.036 1.00 96.19 78 ILE A CA 1
ATOM 629 C C . ILE A 1 78 ? -8.614 -4.584 5.038 1.00 96.19 78 ILE A C 1
ATOM 631 O O . ILE A 1 78 ? -9.371 -4.301 5.962 1.00 96.19 78 ILE A O 1
ATOM 635 N N . ILE A 1 79 ? -7.465 -3.941 4.838 1.00 96.81 79 ILE A N 1
ATOM 636 C CA . ILE A 1 79 ? -6.972 -2.831 5.652 1.00 96.81 79 ILE A CA 1
ATOM 637 C C . ILE A 1 79 ? -7.085 -1.557 4.820 1.00 96.81 79 ILE A C 1
ATOM 639 O O . ILE A 1 79 ? -6.456 -1.443 3.766 1.00 96.81 79 ILE A O 1
ATOM 643 N N . VAL A 1 80 ? -7.860 -0.589 5.303 1.00 97.62 80 VAL A N 1
ATOM 644 C CA . VAL A 1 80 ? -8.177 0.665 4.612 1.00 97.62 80 VAL A CA 1
ATOM 645 C C . VAL A 1 80 ? -7.550 1.836 5.364 1.00 97.62 80 VAL A C 1
ATOM 647 O O . VAL A 1 80 ? -7.869 2.073 6.524 1.00 97.62 80 VAL A O 1
ATOM 650 N N . GLY A 1 81 ? -6.671 2.587 4.701 1.00 97.00 81 GLY A N 1
ATOM 651 C CA . GLY A 1 81 ? -6.086 3.829 5.207 1.00 97.00 81 GLY A CA 1
ATOM 652 C C . GLY A 1 81 ? -6.703 5.051 4.530 1.00 97.00 81 GLY A C 1
ATOM 653 O O . GLY A 1 81 ? -6.640 5.175 3.304 1.00 97.00 81 GLY A O 1
ATOM 654 N N . CYS A 1 82 ? -7.276 5.961 5.317 1.00 95.31 82 CYS A N 1
ATOM 655 C CA . CYS A 1 82 ? -8.051 7.109 4.834 1.00 95.31 82 CYS A CA 1
ATOM 656 C C . CYS A 1 82 ? -7.279 8.442 4.901 1.00 95.31 82 CYS A C 1
ATOM 658 O O . CYS A 1 82 ? -6.146 8.525 5.383 1.00 95.31 82 CYS A O 1
ATOM 660 N N . ARG A 1 83 ? -7.884 9.521 4.393 1.00 92.75 83 ARG A N 1
ATOM 661 C CA . ARG A 1 83 ? -7.267 10.855 4.337 1.00 92.75 83 ARG A CA 1
ATOM 662 C C . ARG A 1 83 ? -7.245 11.570 5.692 1.00 92.75 83 ARG A C 1
ATOM 664 O O . ARG A 1 83 ? -6.329 12.351 5.926 1.00 92.75 83 ARG A O 1
ATOM 671 N N . GLY A 1 84 ? -8.195 11.292 6.583 1.00 91.06 84 GLY A N 1
ATOM 672 C CA . GLY A 1 84 ? -8.242 11.853 7.940 1.00 91.06 84 GLY A CA 1
ATOM 673 C C . GLY A 1 84 ? -7.438 11.077 8.996 1.00 91.06 84 GLY A C 1
ATOM 674 O O . GLY A 1 84 ? -7.652 11.265 10.191 1.00 91.06 84 GLY A O 1
ATOM 675 N N . GLY A 1 85 ? -6.531 10.181 8.595 1.00 93.88 85 GLY A N 1
ATOM 676 C CA . GLY A 1 85 ? -5.673 9.419 9.517 1.00 93.88 85 GLY A CA 1
ATOM 677 C C . GLY A 1 85 ? -6.313 8.178 10.144 1.00 93.88 85 GLY A C 1
ATOM 678 O O . GLY A 1 85 ? -5.645 7.480 10.903 1.00 93.88 85 GLY A O 1
ATOM 679 N N . HIS A 1 86 ? -7.570 7.875 9.816 1.00 94.94 86 HIS A N 1
ATOM 680 C CA . HIS A 1 86 ? -8.238 6.639 10.228 1.00 94.94 86 HIS A CA 1
ATOM 681 C C . HIS A 1 86 ? -7.693 5.445 9.437 1.00 94.94 86 HIS A C 1
ATOM 683 O O . HIS A 1 86 ? -7.502 5.515 8.216 1.00 94.94 86 HIS A O 1
ATOM 689 N N . VAL A 1 87 ? -7.492 4.340 10.145 1.00 97.31 87 VAL A N 1
ATOM 690 C CA . VAL A 1 87 ? -7.139 3.031 9.609 1.00 97.31 87 VAL A CA 1
ATOM 691 C C . VAL A 1 87 ? -8.173 2.034 10.118 1.00 97.31 87 VAL A C 1
ATOM 693 O O . VAL A 1 87 ? -8.370 1.877 11.323 1.00 97.31 87 VAL A O 1
ATOM 696 N N . LEU A 1 88 ? -8.851 1.390 9.178 1.00 96.62 88 LEU A N 1
ATOM 697 C CA . LEU A 1 88 ? -9.916 0.426 9.427 1.00 96.62 88 LEU A CA 1
ATOM 698 C C . LEU A 1 88 ? -9.465 -0.948 8.941 1.00 96.62 88 LEU A C 1
ATOM 700 O O . LEU A 1 88 ? -8.754 -1.055 7.941 1.00 96.62 88 LEU A O 1
ATOM 704 N N . VAL A 1 89 ? -9.895 -1.996 9.635 1.00 96.25 89 VAL A N 1
ATOM 705 C CA . VAL A 1 89 ? -9.681 -3.388 9.230 1.00 96.25 89 VAL A CA 1
ATOM 706 C C . VAL A 1 89 ? -11.049 -4.034 9.086 1.00 96.25 89 VAL A C 1
ATOM 708 O O . VAL A 1 89 ? -11.898 -3.846 9.953 1.00 96.25 89 VAL A O 1
ATOM 711 N N . TYR A 1 90 ? -11.256 -4.780 8.007 1.00 95.88 90 TYR A N 1
ATOM 712 C CA . TYR A 1 90 ? -12.479 -5.527 7.737 1.00 95.88 90 TYR A CA 1
ATOM 713 C C . TYR A 1 90 ? -12.165 -7.013 7.572 1.00 95.88 90 TYR A C 1
ATOM 715 O O . TYR A 1 90 ? -11.249 -7.380 6.831 1.00 95.88 90 TYR A O 1
ATOM 723 N N . SER A 1 91 ? -12.954 -7.846 8.244 1.00 94.38 91 SER A N 1
ATOM 724 C CA . SER A 1 91 ? -12.973 -9.305 8.130 1.00 94.38 91 SER A CA 1
ATOM 725 C C . SER A 1 91 ? -14.158 -9.744 7.279 1.00 94.38 91 SER A C 1
ATOM 727 O O . SER A 1 91 ? -15.182 -9.064 7.264 1.00 94.38 91 SER A O 1
ATOM 729 N N . LEU A 1 92 ? -14.037 -10.878 6.589 1.00 93.06 92 LEU A N 1
ATOM 730 C CA . LEU A 1 92 ? -15.181 -11.544 5.966 1.00 93.06 92 LEU A CA 1
ATOM 731 C C . LEU A 1 92 ? -15.834 -12.457 7.014 1.00 93.06 92 LEU A C 1
ATOM 733 O O . LEU A 1 92 ? -15.151 -13.301 7.588 1.00 93.06 92 LEU A O 1
ATOM 737 N N . GLU A 1 93 ? -17.121 -12.262 7.280 1.00 92.88 93 GLU A N 1
ATOM 738 C CA . GLU A 1 93 ? -17.862 -12.903 8.372 1.00 92.88 93 GLU A CA 1
ATOM 739 C C . GLU A 1 93 ? -19.209 -13.438 7.858 1.00 92.88 93 GLU A C 1
ATOM 741 O O . GLU A 1 93 ? -19.874 -12.783 7.053 1.00 92.88 93 GLU A O 1
ATOM 746 N N . GLU A 1 94 ? -19.621 -14.621 8.321 1.00 92.62 94 GLU A N 1
ATOM 747 C CA . GLU A 1 94 ? -20.873 -15.275 7.893 1.00 92.62 94 GLU A CA 1
ATOM 748 C C . GLU A 1 94 ? -22.080 -14.921 8.780 1.00 92.62 94 GLU A C 1
ATOM 750 O O . GLU A 1 94 ? -23.215 -14.963 8.313 1.00 92.62 94 GLU A O 1
ATOM 755 N N . ASP A 1 95 ? -21.842 -14.536 10.037 1.00 93.06 95 ASP A N 1
ATOM 756 C CA . ASP A 1 95 ? -22.885 -14.202 11.014 1.00 93.06 95 ASP A CA 1
ATOM 757 C C . ASP A 1 95 ? -23.196 -12.698 11.043 1.00 93.06 95 ASP A C 1
ATOM 759 O O . ASP A 1 95 ? -22.311 -11.856 10.880 1.00 93.06 95 ASP A O 1
ATOM 763 N N . GLU A 1 96 ? -24.446 -12.335 11.340 1.00 93.81 96 GLU A N 1
ATOM 764 C CA . GLU A 1 96 ? -24.819 -10.947 11.638 1.00 93.81 96 GLU A CA 1
ATOM 765 C C . GLU A 1 96 ? -24.200 -10.474 12.966 1.00 93.81 96 GLU A C 1
ATOM 767 O O . GLU A 1 96 ? -24.260 -11.178 13.977 1.00 93.81 96 GLU A O 1
ATOM 772 N N . LYS A 1 97 ? -23.652 -9.251 12.997 1.00 92.81 97 LYS A N 1
ATOM 773 C CA . LYS A 1 97 ? -23.068 -8.653 14.214 1.00 92.81 97 LYS A CA 1
ATOM 774 C C . LYS A 1 97 ? -23.551 -7.228 14.436 1.00 92.81 97 LYS A C 1
ATOM 776 O O . LYS A 1 97 ? -23.731 -6.463 13.492 1.00 92.81 97 LYS A O 1
ATOM 781 N N . GLU A 1 98 ? -23.709 -6.843 15.697 1.00 94.00 98 GLU A N 1
ATOM 782 C CA . GLU A 1 98 ? -24.033 -5.474 16.097 1.00 94.00 98 GLU A CA 1
ATOM 783 C C . GLU A 1 98 ? -22.809 -4.819 16.749 1.00 94.00 98 GLU A C 1
ATOM 785 O O . GLU A 1 98 ? -22.353 -5.255 17.806 1.00 94.00 98 GLU A O 1
ATOM 790 N N . LEU A 1 99 ? -22.248 -3.796 16.091 1.00 94.31 99 LEU A N 1
ATOM 791 C CA . LEU A 1 99 ? -20.917 -3.268 16.403 1.00 94.31 99 LEU A CA 1
ATOM 792 C C . LEU A 1 99 ? -20.905 -1.755 16.661 1.00 94.31 99 LEU A C 1
ATOM 794 O O . LEU A 1 99 ? -21.475 -0.950 15.909 1.00 94.31 99 LEU A O 1
ATOM 798 N N . THR A 1 100 ? -20.147 -1.357 17.684 1.00 94.38 100 THR A N 1
ATOM 799 C CA . THR A 1 100 ? -19.774 0.040 17.961 1.00 94.38 100 THR A CA 1
ATOM 800 C C . THR A 1 100 ? -18.257 0.228 17.826 1.00 94.38 100 THR A C 1
ATOM 802 O O . THR A 1 100 ? -17.510 -0.535 18.445 1.00 94.38 100 THR A O 1
ATOM 805 N N . PRO A 1 101 ? -17.775 1.234 17.071 1.00 94.12 101 PRO A N 1
ATOM 806 C CA . PRO A 1 101 ? -16.347 1.468 16.887 1.00 94.12 101 PRO A CA 1
ATOM 807 C C . PRO A 1 101 ? -15.677 2.000 18.156 1.00 94.12 101 PRO A C 1
ATOM 809 O O . PRO A 1 101 ? -15.991 3.076 18.666 1.00 94.12 101 PRO A O 1
ATOM 812 N N . LEU A 1 102 ? -14.692 1.247 18.639 1.00 93.31 102 LEU A N 1
ATOM 813 C CA . LEU A 1 102 ? -13.763 1.646 19.686 1.00 93.31 102 LEU A CA 1
ATOM 814 C C . LEU A 1 102 ? -12.503 2.234 19.044 1.00 93.31 102 LEU A C 1
ATOM 816 O O . LEU A 1 102 ? -11.836 1.579 18.244 1.00 93.31 102 LEU A O 1
ATOM 820 N N . THR A 1 103 ? -12.168 3.473 19.407 1.00 94.25 103 THR A N 1
ATOM 821 C CA . THR A 1 103 ? -11.006 4.170 18.842 1.00 94.25 103 THR A CA 1
ATOM 822 C C . THR A 1 103 ? -9.728 3.893 19.620 1.00 94.25 103 THR A C 1
ATOM 824 O O . THR A 1 103 ? -9.625 4.231 20.798 1.00 94.25 103 THR A O 1
ATOM 827 N N . LEU A 1 104 ? -8.725 3.359 18.926 1.00 94.75 104 LEU A N 1
ATOM 828 C CA . LEU A 1 104 ? -7.342 3.287 19.375 1.00 94.75 104 LEU A CA 1
ATOM 829 C C . LEU A 1 104 ? -6.571 4.485 18.804 1.00 94.75 104 LEU A C 1
ATOM 831 O O . LEU A 1 104 ? -6.242 4.518 17.617 1.00 94.75 104 LEU A O 1
ATOM 835 N N . ASN A 1 105 ? -6.295 5.478 19.650 1.00 94.88 105 ASN A N 1
ATOM 836 C CA . ASN A 1 105 ? -5.489 6.642 19.277 1.00 94.88 105 ASN A CA 1
ATOM 837 C C . ASN A 1 105 ? -3.998 6.284 19.258 1.00 94.88 105 ASN A C 1
ATOM 839 O O . ASN A 1 105 ? -3.490 5.668 20.194 1.00 94.88 105 ASN A O 1
ATOM 843 N N . VAL A 1 106 ? -3.297 6.703 18.205 1.00 94.88 106 VAL A N 1
ATOM 844 C CA . VAL A 1 106 ? -1.872 6.428 17.990 1.00 94.88 106 VAL A CA 1
ATOM 845 C C . VAL A 1 106 ? -1.139 7.745 17.752 1.00 94.88 106 VAL A C 1
ATOM 847 O O . VAL A 1 106 ? -1.166 8.292 16.647 1.00 94.88 106 VAL A O 1
ATOM 850 N N . GLU A 1 107 ? -0.489 8.264 18.793 1.00 92.88 107 GLU A N 1
ATOM 851 C CA . GLU A 1 107 ? 0.279 9.512 18.733 1.00 92.88 107 GLU A CA 1
ATOM 852 C C . GLU A 1 107 ? 1.644 9.273 18.066 1.00 92.88 107 GLU A C 1
ATOM 854 O O . GLU A 1 107 ? 2.605 8.817 18.681 1.00 92.88 107 GLU A O 1
ATOM 859 N N . LEU A 1 108 ? 1.732 9.584 16.769 1.00 91.25 108 LEU A N 1
ATOM 860 C CA . LEU A 1 108 ? 2.962 9.453 15.979 1.00 91.25 108 LEU A CA 1
ATOM 861 C C . LEU A 1 108 ? 3.943 10.612 16.206 1.00 91.25 108 LEU A C 1
ATOM 863 O O . LEU A 1 108 ? 5.116 10.512 15.836 1.00 91.25 108 LEU A O 1
ATOM 867 N N . TYR A 1 109 ? 3.471 11.719 16.783 1.00 86.12 109 TYR A N 1
ATOM 868 C CA . TYR A 1 109 ? 4.297 12.858 17.159 1.00 86.12 109 TYR A CA 1
ATOM 869 C C . TYR A 1 109 ? 3.685 13.627 18.328 1.00 86.12 109 TYR A C 1
ATOM 871 O O . TYR A 1 109 ? 2.486 13.884 18.323 1.00 86.12 109 TYR A O 1
ATOM 879 N N . GLU A 1 110 ? 4.519 14.037 19.286 1.00 83.81 110 GLU A N 1
ATOM 880 C CA . GLU A 1 110 ? 4.076 14.690 20.521 1.00 83.81 110 GLU A CA 1
ATOM 881 C C . GLU A 1 110 ? 3.313 15.996 20.251 1.00 83.81 110 GLU A C 1
ATOM 883 O O . GLU A 1 110 ? 3.852 16.963 19.698 1.00 83.81 110 GLU A O 1
ATOM 888 N N . SER A 1 111 ? 2.066 16.044 20.714 1.00 80.06 111 SER A N 1
ATOM 889 C CA . SER A 1 111 ? 1.110 17.118 20.437 1.00 80.06 111 SER A CA 1
ATOM 890 C C . SER A 1 111 ? 1.584 18.509 20.887 1.00 80.06 111 SER A C 1
ATOM 892 O O . SER A 1 111 ? 1.284 19.524 20.248 1.00 80.06 111 SER A O 1
ATOM 894 N N . SER A 1 112 ? 2.391 18.578 21.950 1.00 80.00 112 SER A N 1
ATOM 895 C CA . SER A 1 112 ? 2.989 19.820 22.465 1.00 80.00 112 SER A CA 1
ATOM 896 C C . SER A 1 112 ? 3.913 20.505 21.438 1.00 80.00 112 SER A C 1
ATOM 898 O O . SER A 1 112 ? 3.923 21.735 21.328 1.00 80.00 112 SER A O 1
ATOM 900 N N . LYS A 1 113 ? 4.632 19.710 20.632 1.00 82.06 113 LYS A N 1
ATOM 901 C CA . LYS A 1 113 ? 5.660 20.136 19.665 1.00 82.06 113 LYS A CA 1
ATOM 902 C C . LYS A 1 113 ? 5.110 20.376 18.257 1.00 82.06 113 LYS A C 1
A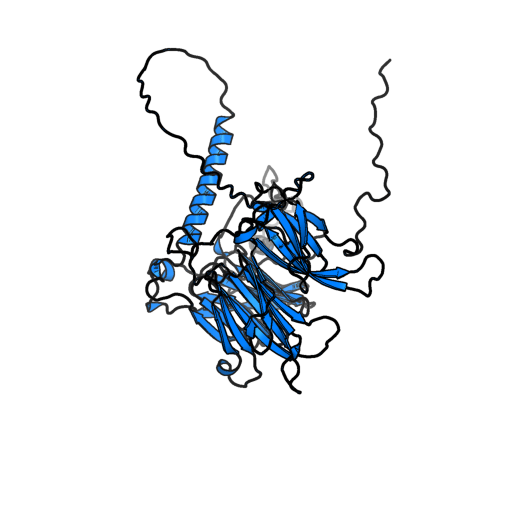TOM 904 O O . LYS A 1 113 ? 5.848 20.813 17.376 1.00 82.06 113 LYS A O 1
ATOM 909 N N . LEU A 1 114 ? 3.828 20.098 18.026 1.00 82.31 114 LEU A N 1
ATOM 910 C CA . LEU A 1 114 ? 3.184 20.320 16.734 1.00 82.31 114 LEU A CA 1
ATOM 911 C C . LEU A 1 114 ? 2.909 21.811 16.456 1.00 82.31 114 LEU A C 1
ATOM 913 O O . LEU A 1 114 ? 2.539 22.558 17.366 1.00 82.31 114 LEU A O 1
ATOM 917 N N . PRO A 1 115 ? 2.976 22.250 15.185 1.00 80.69 115 PRO A N 1
ATOM 918 C CA . PRO A 1 115 ? 2.431 23.533 14.762 1.00 80.69 115 PRO A CA 1
ATOM 919 C C . PRO A 1 115 ? 0.931 23.630 15.072 1.00 80.69 115 PRO A C 1
ATOM 921 O O . PRO A 1 115 ? 0.202 22.646 14.953 1.00 80.69 115 PRO A O 1
ATOM 924 N N . VAL A 1 116 ? 0.442 24.835 15.387 1.00 77.25 116 VAL A N 1
ATOM 925 C CA . VAL A 1 116 ? -0.982 25.082 15.703 1.00 77.25 116 VAL A CA 1
ATOM 926 C C . VAL A 1 116 ? -1.914 24.552 14.604 1.00 77.25 116 VAL A C 1
ATOM 928 O O . VAL A 1 116 ? -2.899 23.891 14.903 1.00 77.25 116 VAL A O 1
ATOM 931 N N . ALA A 1 117 ? -1.563 24.739 13.328 1.00 75.44 117 ALA A N 1
ATOM 932 C CA . ALA A 1 117 ? -2.353 24.232 12.204 1.00 75.44 117 ALA A CA 1
ATOM 933 C C . ALA A 1 117 ? -2.467 22.692 12.154 1.00 75.44 117 ALA A C 1
ATOM 935 O O . ALA A 1 117 ? -3.462 22.180 11.653 1.00 75.44 117 ALA A O 1
ATOM 936 N N . ALA A 1 118 ? -1.473 21.958 12.668 1.00 74.81 118 ALA A N 1
ATOM 937 C CA . ALA A 1 118 ? -1.512 20.498 12.752 1.00 74.81 118 ALA A CA 1
ATOM 938 C C . ALA A 1 118 ? -2.283 20.012 13.990 1.00 74.81 118 ALA A C 1
ATOM 940 O O . ALA A 1 118 ? -2.965 18.997 13.908 1.00 74.81 118 ALA A O 1
ATOM 941 N N . ARG A 1 119 ? -2.224 20.757 15.107 1.00 74.94 119 ARG A N 1
ATOM 942 C CA . ARG A 1 119 ? -3.060 20.505 16.297 1.00 74.94 119 ARG A CA 1
ATOM 943 C C . ARG A 1 119 ? -4.548 20.721 16.034 1.00 74.94 119 ARG A C 1
ATOM 945 O O . ARG A 1 119 ? -5.364 19.965 16.538 1.00 74.94 119 ARG A O 1
ATOM 952 N N . ASN A 1 120 ? -4.887 21.732 15.237 1.00 73.88 120 ASN A N 1
ATOM 953 C CA . ASN A 1 120 ? -6.271 22.098 14.936 1.00 73.88 120 ASN A CA 1
ATOM 954 C C . ASN A 1 120 ? -6.908 21.230 13.826 1.00 73.88 120 ASN A C 1
ATOM 956 O O . ASN A 1 120 ? -8.037 21.500 13.425 1.00 73.88 120 ASN A O 1
ATOM 960 N N . ARG A 1 121 ? -6.201 20.221 13.284 1.00 76.31 121 ARG A N 1
ATOM 961 C CA . ARG A 1 121 ? -6.797 19.222 12.380 1.00 76.31 121 ARG A CA 1
ATOM 962 C C . ARG A 1 121 ? -7.430 18.113 13.215 1.00 76.31 121 ARG A C 1
ATOM 964 O O . ARG A 1 121 ? -6.740 17.204 13.673 1.00 76.31 121 ARG A O 1
ATOM 971 N N . GLU A 1 122 ? -8.740 18.210 13.402 1.00 81.50 122 GLU A N 1
ATOM 972 C CA . GLU A 1 122 ? -9.526 17.203 14.110 1.00 81.50 122 GLU A CA 1
ATOM 973 C C . GLU A 1 122 ? -9.738 15.942 13.257 1.00 81.50 122 GLU A C 1
ATOM 975 O O . GLU A 1 122 ? -9.771 15.986 12.025 1.00 81.50 122 GLU A O 1
ATOM 980 N N . ALA A 1 123 ? -9.851 14.796 13.928 1.00 88.56 123 ALA A N 1
ATOM 981 C CA . ALA A 1 123 ? -10.237 13.536 13.304 1.00 88.56 123 ALA A CA 1
ATOM 982 C C . ALA A 1 123 ? -11.762 13.463 13.136 1.00 88.56 123 ALA A C 1
ATOM 984 O O . ALA A 1 123 ? -12.505 14.062 13.913 1.00 88.56 123 ALA A O 1
ATOM 985 N N . LEU A 1 124 ? -12.234 12.673 12.166 1.00 90.81 124 LEU A N 1
ATOM 986 C CA . LEU A 1 124 ? -13.663 12.380 12.046 1.00 90.81 124 LEU A CA 1
ATOM 987 C C . LEU A 1 124 ? -14.155 11.646 13.295 1.00 90.81 124 LEU A C 1
ATOM 989 O O . LEU A 1 124 ? -13.517 10.702 13.765 1.00 90.81 124 LEU A O 1
ATOM 993 N N . LEU A 1 125 ? -15.295 12.087 13.824 1.00 92.50 125 LEU A N 1
ATOM 994 C CA . LEU A 1 125 ? -15.858 11.549 15.056 1.00 92.50 125 LEU A CA 1
ATOM 995 C C . LEU A 1 125 ? -16.440 10.143 14.816 1.00 92.50 125 LEU A C 1
ATOM 997 O O . LEU A 1 125 ? -17.317 9.989 13.961 1.00 92.50 125 LEU A O 1
ATOM 1001 N N . PRO A 1 126 ? -16.002 9.116 15.567 1.00 93.38 126 PRO A N 1
ATOM 1002 C CA . PRO A 1 126 ? -16.574 7.777 15.485 1.00 93.38 126 PRO A CA 1
ATOM 1003 C C . PRO A 1 126 ? -18.053 7.758 15.886 1.00 93.38 126 PRO A C 1
ATOM 1005 O O . PRO A 1 126 ? -18.488 8.472 16.798 1.00 93.38 126 PRO A O 1
ATOM 1008 N N . ARG A 1 127 ? -18.827 6.882 15.245 1.00 94.06 127 ARG A N 1
ATOM 1009 C CA . ARG A 1 127 ? -20.220 6.599 15.601 1.00 94.06 127 ARG A CA 1
ATOM 1010 C C . ARG A 1 127 ? -20.293 6.010 17.015 1.00 94.06 127 ARG A C 1
ATOM 1012 O O . ARG A 1 127 ? -19.613 5.043 17.327 1.00 94.06 127 ARG A O 1
ATOM 1019 N N . ARG A 1 128 ? -21.190 6.532 17.859 1.00 91.12 128 ARG A N 1
ATOM 1020 C CA . ARG A 1 128 ? -21.470 5.954 19.195 1.00 91.12 128 ARG A CA 1
ATOM 1021 C C . ARG A 1 128 ? -22.517 4.822 19.167 1.00 91.12 128 ARG A C 1
ATOM 1023 O O . ARG A 1 128 ? -22.489 3.969 20.041 1.00 91.12 128 ARG A O 1
ATOM 1030 N N . ILE A 1 129 ? -23.356 4.832 18.123 1.00 91.44 129 ILE A N 1
ATOM 1031 C CA . ILE A 1 129 ? -24.546 4.015 17.795 1.00 91.44 129 ILE A CA 1
ATOM 1032 C C . ILE A 1 129 ? -25.060 3.028 18.869 1.00 91.44 129 ILE A C 1
ATOM 1034 O O . ILE A 1 129 ? -25.405 3.500 19.954 1.00 91.44 129 ILE A O 1
ATOM 1038 N N . PRO A 1 130 ? -25.238 1.711 18.582 1.00 92.19 130 PRO A N 1
ATOM 1039 C CA . PRO A 1 130 ? -24.488 0.798 17.674 1.00 92.19 130 PRO A CA 1
ATOM 1040 C C . PRO A 1 130 ? -24.893 0.782 16.170 1.00 92.19 130 PRO A C 1
ATOM 1042 O O . PRO A 1 130 ? -25.269 1.814 15.624 1.00 92.19 130 PRO A O 1
ATOM 1045 N N . LYS A 1 131 ? -24.615 -0.301 15.420 1.00 92.25 131 LYS A N 1
ATOM 1046 C CA . LYS A 1 131 ? -25.101 -0.565 14.043 1.00 92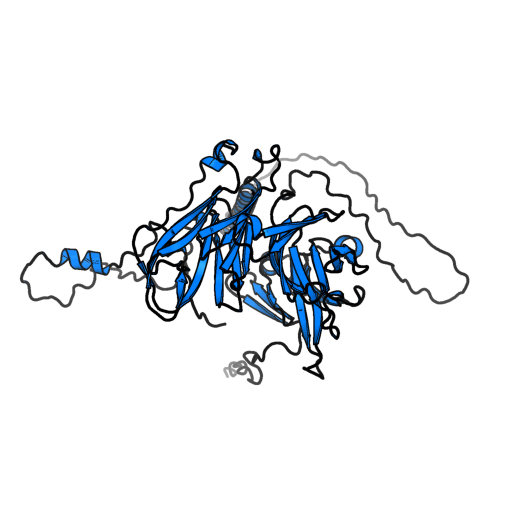.25 131 LYS A CA 1
ATOM 1047 C C . LYS A 1 131 ? -25.046 -2.072 13.767 1.00 92.25 131 LYS A C 1
ATOM 1049 O O . LYS A 1 131 ? -24.049 -2.712 14.103 1.00 92.25 131 LYS A O 1
ATOM 1054 N N . LYS A 1 132 ? -26.085 -2.614 13.127 1.00 93.81 132 LYS A N 1
ATOM 1055 C CA . LYS A 1 132 ? -26.135 -3.995 12.634 1.00 93.81 132 LYS A CA 1
ATOM 1056 C C . LYS A 1 132 ? -25.385 -4.131 11.300 1.00 93.81 132 LYS A C 1
ATOM 1058 O O . LYS A 1 132 ? -25.565 -3.311 10.402 1.00 93.81 132 LYS A O 1
ATOM 1063 N N . TYR A 1 133 ? -24.570 -5.173 11.174 1.00 93.75 133 TYR A N 1
ATOM 1064 C CA . TYR A 1 133 ? -23.866 -5.565 9.956 1.00 93.75 133 TYR A CA 1
ATOM 1065 C C . TYR A 1 133 ? -24.359 -6.947 9.521 1.00 93.75 133 TYR A C 1
ATOM 1067 O O . TYR A 1 133 ? -24.458 -7.868 10.334 1.00 93.75 133 TYR A O 1
ATOM 1075 N N . PHE A 1 134 ? -24.678 -7.069 8.235 1.00 92.88 134 PHE A N 1
ATOM 1076 C CA . PHE A 1 134 ? -25.100 -8.312 7.588 1.00 92.88 134 PHE A CA 1
ATOM 1077 C C . PHE A 1 134 ? -23.888 -9.195 7.221 1.00 92.88 134 PHE A C 1
ATOM 1079 O O . PHE A 1 134 ? -22.750 -8.711 7.285 1.00 92.88 134 PHE A O 1
ATOM 1086 N N . PRO A 1 135 ? -24.091 -10.471 6.837 1.00 93.94 135 PRO A N 1
ATOM 1087 C CA . PRO A 1 135 ? -23.012 -11.348 6.384 1.00 93.94 135 PRO A CA 1
ATOM 1088 C C . PRO A 1 135 ? -22.238 -10.736 5.211 1.00 93.94 135 PRO A C 1
ATOM 1090 O O . PRO A 1 135 ? -22.827 -10.157 4.295 1.00 93.94 135 PRO A O 1
ATOM 1093 N N . GLY A 1 136 ? -20.912 -10.846 5.239 1.00 94.12 136 GLY A N 1
ATOM 1094 C CA . GLY A 1 136 ? -20.014 -10.160 4.314 1.00 94.12 136 GLY A CA 1
ATOM 1095 C C . GLY A 1 136 ? -18.855 -9.480 5.040 1.00 94.12 136 GLY A C 1
ATOM 1096 O O . GLY A 1 136 ? -18.367 -9.969 6.056 1.00 94.12 136 GLY A O 1
ATOM 1097 N N . TYR A 1 137 ? -18.374 -8.361 4.500 1.00 95.62 137 TYR A N 1
ATOM 1098 C CA . TYR A 1 137 ? -17.257 -7.629 5.094 1.00 95.62 137 TYR A CA 1
ATOM 1099 C C . TYR A 1 137 ? -17.702 -6.757 6.270 1.00 95.62 137 TYR A C 1
ATOM 1101 O O . TYR A 1 137 ? -18.384 -5.749 6.089 1.00 95.62 137 TYR A O 1
ATOM 1109 N N . GLN A 1 138 ? -17.254 -7.115 7.471 1.00 95.31 138 GLN A N 1
ATOM 1110 C CA . GLN A 1 138 ? -17.587 -6.442 8.724 1.00 95.31 138 GLN A CA 1
ATOM 1111 C C . GLN A 1 138 ? -16.328 -5.847 9.375 1.00 95.31 138 GLN A C 1
ATOM 1113 O O . GLN A 1 138 ? -15.240 -6.411 9.227 1.00 95.31 138 GLN A O 1
ATOM 1118 N N . PRO A 1 139 ? -16.432 -4.716 10.096 1.00 95.00 139 PRO A N 1
ATOM 1119 C CA . PRO A 1 139 ? -15.315 -4.154 10.850 1.00 95.00 139 PRO A CA 1
ATOM 1120 C C . PRO A 1 139 ? -14.705 -5.164 11.835 1.00 95.00 139 PRO A C 1
ATOM 1122 O O . PRO A 1 139 ? -15.423 -5.857 12.553 1.00 95.00 139 PRO A O 1
ATOM 1125 N N . TYR A 1 140 ? -13.375 -5.216 11.903 1.00 93.00 140 TYR A N 1
ATOM 1126 C CA . TYR A 1 140 ? -12.633 -6.174 12.722 1.00 93.00 140 TYR A CA 1
ATOM 1127 C C . TYR A 1 140 ? -12.994 -6.049 14.205 1.00 93.00 140 TYR A C 1
ATOM 1129 O O . TYR A 1 140 ? -12.808 -4.990 14.813 1.00 93.00 140 TYR A O 1
ATOM 1137 N N . THR A 1 141 ? -13.461 -7.146 14.795 1.00 89.06 141 THR A N 1
ATOM 1138 C CA . THR A 1 141 ? -13.791 -7.245 16.220 1.00 89.06 141 THR A CA 1
ATOM 1139 C C . THR A 1 141 ? -12.595 -7.735 17.028 1.00 89.06 141 THR A C 1
ATOM 1141 O O . THR A 1 141 ? -11.989 -8.750 16.687 1.00 89.06 141 THR A O 1
ATOM 1144 N N . SER A 1 142 ? -12.281 -7.052 18.131 1.00 74.81 142 SER A N 1
ATOM 1145 C CA . SER A 1 142 ? -11.366 -7.587 19.153 1.00 74.81 142 SER A CA 1
ATOM 1146 C C . SER A 1 142 ? -12.125 -8.561 20.081 1.00 74.81 142 SER A C 1
ATOM 1148 O O . SER A 1 142 ? -13.248 -8.963 19.788 1.00 74.81 142 SER A O 1
ATOM 1150 N N . CYS A 1 143 ? -11.531 -8.955 21.210 1.00 63.34 143 CYS A N 1
ATOM 1151 C CA . CYS A 1 143 ? -12.045 -9.961 22.150 1.00 63.34 143 CYS A CA 1
ATOM 1152 C C . CYS A 1 143 ? -13.456 -9.684 22.719 1.00 63.34 143 CYS A C 1
ATOM 1154 O O . CYS A 1 143 ? -14.059 -10.579 23.310 1.00 63.34 143 CYS A O 1
ATOM 1156 N N . ASP A 1 144 ? -13.973 -8.464 22.566 1.00 68.81 144 ASP A N 1
ATOM 1157 C CA . ASP A 1 144 ? -15.338 -8.068 22.912 1.00 68.81 144 ASP A CA 1
ATOM 1158 C C . ASP A 1 144 ? -16.218 -8.075 21.649 1.00 68.81 144 ASP A C 1
ATOM 1160 O O . ASP A 1 144 ? -16.024 -7.260 20.744 1.00 68.81 144 ASP A O 1
ATOM 1164 N N . ARG A 1 145 ? -17.182 -9.006 21.585 1.00 70.75 145 ARG A N 1
ATOM 1165 C CA . ARG A 1 145 ? -17.947 -9.337 20.364 1.00 70.75 145 ARG A CA 1
ATOM 1166 C C . ARG A 1 145 ? -18.723 -8.163 19.758 1.00 70.75 145 ARG A C 1
ATOM 1168 O O . ARG A 1 145 ? -19.006 -8.206 18.566 1.00 70.75 145 ARG A O 1
ATOM 1175 N N . ASN A 1 146 ? -19.035 -7.132 20.546 1.00 87.06 146 ASN A N 1
ATOM 1176 C CA . ASN A 1 146 ? -19.874 -6.007 20.120 1.00 87.06 146 ASN A CA 1
ATOM 1177 C C . ASN A 1 146 ? -19.061 -4.729 19.815 1.00 87.06 146 ASN A C 1
ATOM 1179 O O . ASN A 1 146 ? -19.634 -3.650 19.637 1.00 87.06 146 ASN A O 1
ATOM 1183 N N . LYS A 1 147 ? -17.720 -4.809 19.774 1.00 90.38 147 LYS A N 1
ATOM 1184 C CA . LYS A 1 147 ? -16.842 -3.657 19.504 1.00 90.38 147 LYS A CA 1
ATOM 1185 C C . LYS A 1 147 ? -15.927 -3.887 18.306 1.00 90.38 147 LYS A C 1
ATOM 1187 O O . LYS A 1 147 ? -15.118 -4.816 18.297 1.00 90.38 147 LYS A O 1
ATOM 1192 N N . SER A 1 148 ? -16.001 -2.983 17.331 1.00 92.56 148 SER A N 1
ATOM 1193 C CA . SER A 1 148 ? -15.055 -2.916 16.215 1.00 92.56 148 SER A CA 1
ATOM 1194 C C . SER A 1 148 ? -13.840 -2.052 16.561 1.00 92.56 148 SER A C 1
ATOM 1196 O O . SER A 1 148 ? -13.920 -1.170 17.417 1.00 92.56 148 SER A O 1
ATOM 1198 N N . VAL A 1 149 ? -12.694 -2.301 15.923 1.00 93.25 149 VAL A N 1
ATOM 1199 C CA . VAL A 1 149 ? -11.453 -1.546 16.171 1.00 93.25 149 VAL A CA 1
ATOM 1200 C C . VAL A 1 149 ? -11.227 -0.492 15.088 1.00 93.25 149 VAL A C 1
ATOM 1202 O O . VAL A 1 149 ? -10.965 -0.824 13.933 1.00 93.25 149 VAL A O 1
ATOM 1205 N N . LEU A 1 150 ? -11.261 0.783 15.481 1.00 95.19 150 LEU A N 1
ATOM 1206 C CA . LEU A 1 150 ? -10.902 1.924 14.639 1.00 95.19 150 LEU A CA 1
ATOM 1207 C C . LEU A 1 150 ? -9.555 2.477 15.108 1.00 95.19 150 LEU A C 1
ATOM 1209 O O . LEU A 1 150 ? -9.434 2.960 16.230 1.00 95.19 150 LEU A O 1
ATOM 1213 N N . VAL A 1 151 ? -8.526 2.430 14.266 1.00 96.81 151 VAL A N 1
ATOM 1214 C CA . VAL A 1 151 ? -7.223 3.030 14.586 1.00 96.81 151 VAL A CA 1
ATOM 1215 C C . VAL A 1 151 ? -7.210 4.469 14.083 1.00 96.81 151 VAL A C 1
ATOM 1217 O O . VAL A 1 151 ? -7.418 4.705 12.896 1.00 96.81 151 VAL A O 1
ATOM 1220 N N . GLN A 1 152 ? -6.928 5.438 14.953 1.00 96.44 152 GLN A N 1
ATOM 1221 C CA . GLN A 1 152 ? -6.785 6.843 14.570 1.00 96.44 152 GLN A CA 1
ATOM 1222 C C . GLN A 1 152 ? -5.337 7.295 14.755 1.00 96.44 152 GLN A C 1
ATOM 1224 O O . GLN A 1 152 ? -4.848 7.433 15.878 1.00 96.44 152 GLN A O 1
ATOM 1229 N N . LEU A 1 153 ? -4.653 7.572 13.644 1.00 95.38 153 LEU A N 1
ATOM 1230 C CA . LEU A 1 153 ? -3.334 8.196 13.674 1.00 95.38 153 LEU A CA 1
ATOM 1231 C C . LEU A 1 153 ? -3.466 9.669 14.077 1.00 95.38 153 LEU A C 1
ATOM 1233 O O . LEU A 1 153 ? -4.301 10.403 13.543 1.00 95.38 153 LEU A O 1
ATOM 1237 N N . GLN A 1 154 ? -2.614 10.107 14.999 1.00 91.81 154 GLN A N 1
ATOM 1238 C CA . GLN A 1 154 ? -2.512 11.492 15.441 1.00 91.81 154 GLN A CA 1
ATOM 1239 C C . GLN A 1 154 ? -1.108 12.024 15.099 1.00 91.81 154 GLN A C 1
ATOM 1241 O O . GLN A 1 154 ? -0.115 11.395 15.474 1.00 91.81 154 GLN A O 1
ATOM 1246 N N . PRO A 1 155 ? -0.982 13.151 14.370 1.00 90.44 155 PRO A N 1
ATOM 1247 C CA . PRO A 1 155 ? -2.058 13.994 13.824 1.00 90.44 155 PRO A CA 1
ATOM 1248 C C . PRO A 1 155 ? -2.904 13.338 12.726 1.00 90.44 155 PRO A C 1
ATOM 1250 O O . PRO A 1 155 ? -2.415 12.480 11.983 1.00 90.44 155 PRO A O 1
ATOM 1253 N N . ALA A 1 156 ? -4.148 13.815 12.598 1.00 91.12 156 ALA A N 1
ATOM 1254 C CA . ALA A 1 156 ? -5.128 13.408 11.591 1.00 91.12 156 ALA A CA 1
ATOM 1255 C C . ALA A 1 156 ? -4.707 13.870 10.178 1.00 91.12 156 ALA A C 1
ATOM 1257 O O . ALA A 1 156 ? -5.171 14.878 9.643 1.00 91.12 156 ALA A O 1
ATOM 1258 N N . LEU A 1 157 ? -3.760 13.138 9.589 1.00 90.31 157 LEU A N 1
ATOM 1259 C CA . LEU A 1 157 ? -3.232 13.336 8.239 1.00 90.31 157 LEU A CA 1
ATOM 1260 C C . LEU A 1 157 ? -3.418 12.084 7.383 1.00 90.31 157 LEU A C 1
ATOM 1262 O O . LEU A 1 157 ? -3.567 10.978 7.897 1.00 90.31 157 LEU A O 1
ATOM 1266 N N . ALA A 1 158 ? -3.323 12.269 6.066 1.00 92.19 158 ALA A N 1
ATOM 1267 C CA . ALA A 1 158 ? -3.469 11.206 5.086 1.00 92.19 158 ALA A CA 1
ATOM 1268 C C . ALA A 1 158 ? -2.557 10.009 5.381 1.00 92.19 158 ALA A C 1
ATOM 1270 O O . ALA A 1 158 ? -1.337 10.156 5.520 1.00 92.19 158 ALA A O 1
ATOM 1271 N N . VAL A 1 159 ? -3.158 8.817 5.436 1.00 95.69 159 VAL A N 1
ATOM 1272 C CA . VAL A 1 159 ? -2.423 7.568 5.627 1.00 95.69 159 VAL A CA 1
ATOM 1273 C C . VAL A 1 159 ? -1.527 7.330 4.409 1.00 95.69 159 VAL A C 1
ATOM 1275 O O . VAL A 1 159 ? -1.991 7.119 3.287 1.00 95.69 159 VAL A O 1
ATOM 1278 N N . SER A 1 160 ? -0.216 7.398 4.631 1.00 94.31 160 SER A N 1
ATOM 1279 C CA . SER A 1 160 ? 0.810 7.378 3.593 1.00 94.31 160 SER A CA 1
ATOM 1280 C C . SER A 1 160 ? 1.132 5.964 3.118 1.00 94.31 160 SER A C 1
ATOM 1282 O O . SER A 1 160 ? 1.452 5.796 1.945 1.00 94.31 160 SER A O 1
ATOM 1284 N N . ALA A 1 161 ? 1.000 4.946 3.973 1.00 95.81 161 ALA A N 1
ATOM 1285 C CA . ALA A 1 161 ? 1.105 3.525 3.641 1.00 95.81 161 ALA A CA 1
ATOM 1286 C C . ALA A 1 161 ? 0.433 2.662 4.729 1.00 95.81 161 ALA A C 1
ATOM 1288 O O . ALA A 1 161 ? 0.314 3.086 5.878 1.00 95.81 161 ALA A O 1
ATOM 1289 N N . VAL A 1 162 ? 0.014 1.447 4.356 1.00 97.19 162 VAL A N 1
ATOM 1290 C CA . VAL A 1 162 ? -0.503 0.410 5.268 1.00 97.19 162 VAL A CA 1
ATOM 1291 C C . VAL A 1 162 ? 0.093 -0.950 4.904 1.00 97.19 162 VAL A C 1
ATOM 1293 O O . VAL A 1 162 ? 0.459 -1.167 3.747 1.00 97.19 162 VAL A O 1
ATOM 1296 N N . ALA A 1 163 ? 0.189 -1.851 5.878 1.00 96.25 163 ALA A N 1
ATOM 1297 C CA . ALA A 1 163 ? 0.535 -3.260 5.698 1.00 96.25 163 ALA A CA 1
ATOM 1298 C C . ALA A 1 163 ? -0.066 -4.105 6.834 1.00 96.25 163 ALA A C 1
ATOM 1300 O O . ALA A 1 163 ? -0.353 -3.580 7.908 1.00 96.25 163 ALA A O 1
ATOM 1301 N N . SER A 1 164 ? -0.205 -5.412 6.629 1.00 94.25 164 SER A N 1
ATOM 1302 C CA . SER A 1 164 ? -0.713 -6.357 7.631 1.00 94.25 164 SER A CA 1
ATOM 1303 C C . SER A 1 164 ? 0.055 -7.678 7.619 1.00 94.25 164 SER A C 1
ATOM 1305 O O . SER A 1 164 ? 0.705 -8.030 6.632 1.00 94.25 164 SER A O 1
ATOM 1307 N N . ILE A 1 165 ? -0.024 -8.403 8.733 1.00 92.38 165 ILE A N 1
ATOM 1308 C CA . ILE A 1 165 ? 0.378 -9.806 8.851 1.00 92.38 165 ILE A CA 1
ATOM 1309 C C . ILE A 1 165 ? -0.628 -10.518 9.764 1.00 92.38 165 ILE A C 1
ATOM 1311 O O . ILE A 1 165 ? -0.510 -10.499 10.993 1.00 92.38 165 ILE A O 1
ATOM 1315 N N . SER A 1 166 ? -1.654 -11.134 9.167 1.00 87.81 166 SER A N 1
ATOM 1316 C CA . SER A 1 166 ? -2.781 -11.685 9.939 1.00 87.81 166 SER A CA 1
ATOM 1317 C C . SER A 1 166 ? -2.383 -12.871 10.819 1.00 87.81 166 SER A C 1
ATOM 1319 O O . SER A 1 166 ? -2.956 -13.039 11.887 1.00 87.81 166 SER A O 1
ATOM 1321 N N . SER A 1 167 ? -1.332 -13.622 10.463 1.00 88.12 167 SER A N 1
ATOM 1322 C CA . SER A 1 167 ? -0.784 -14.708 11.300 1.00 88.12 167 SER A CA 1
ATOM 1323 C C . SER A 1 167 ? -0.281 -14.254 12.677 1.00 88.12 167 SER A C 1
ATOM 1325 O O . SER A 1 167 ? -0.076 -15.089 13.554 1.00 88.12 167 SER A O 1
ATOM 1327 N N . ARG A 1 168 ? -0.069 -12.946 12.871 1.00 88.50 168 ARG A N 1
ATOM 1328 C CA . ARG A 1 168 ? 0.291 -12.325 14.155 1.00 88.50 168 ARG A CA 1
ATOM 1329 C C . ARG A 1 168 ? -0.707 -11.243 14.590 1.00 88.50 168 ARG A C 1
ATOM 1331 O O . ARG A 1 168 ? -0.449 -10.559 15.572 1.00 88.50 168 ARG A O 1
ATOM 1338 N N . HIS A 1 169 ? -1.809 -11.063 13.855 1.00 91.00 169 HIS A N 1
ATOM 1339 C CA . HIS A 1 169 ? -2.793 -9.984 14.034 1.00 91.00 169 HIS A CA 1
ATOM 1340 C C . HIS A 1 169 ? -2.183 -8.569 14.075 1.00 91.00 169 HIS A C 1
ATOM 1342 O O . HIS A 1 169 ? -2.705 -7.682 14.754 1.00 91.00 169 HIS A O 1
ATOM 1348 N N . LEU A 1 170 ? -1.072 -8.343 13.358 1.00 93.81 170 LEU A N 1
ATOM 1349 C CA . LEU A 1 170 ? -0.406 -7.039 13.347 1.00 93.81 170 LEU A CA 1
ATOM 1350 C C . LEU A 1 170 ? -0.798 -6.221 12.122 1.00 93.81 170 LEU A C 1
ATOM 1352 O O . LEU A 1 170 ? -0.763 -6.709 10.989 1.00 93.81 170 LEU A O 1
ATOM 1356 N N . VAL A 1 171 ? -1.087 -4.945 12.356 1.00 96.19 171 VAL A N 1
ATOM 1357 C CA . VAL A 1 171 ? -1.304 -3.937 11.316 1.00 96.19 171 VAL A CA 1
ATOM 1358 C C . VAL A 1 171 ? -0.281 -2.827 11.489 1.00 96.19 171 VAL A C 1
ATOM 1360 O O . VAL A 1 171 ? -0.022 -2.359 12.595 1.00 96.19 171 VAL A O 1
ATOM 1363 N N . ALA A 1 172 ? 0.318 -2.409 10.381 1.00 97.19 172 ALA A N 1
ATOM 1364 C CA . ALA A 1 172 ? 1.208 -1.267 10.322 1.00 97.19 172 ALA A CA 1
ATOM 1365 C C . ALA A 1 172 ? 0.585 -0.162 9.476 1.00 97.19 172 ALA A C 1
ATOM 1367 O O . ALA A 1 172 ? 0.064 -0.420 8.389 1.00 97.19 172 ALA A O 1
ATOM 1368 N N . ALA A 1 173 ? 0.691 1.074 9.948 1.00 97.56 173 ALA A N 1
ATOM 1369 C CA . ALA A 1 173 ? 0.212 2.247 9.235 1.00 97.56 173 ALA A CA 1
ATOM 1370 C C . ALA A 1 173 ? 1.137 3.443 9.455 1.00 97.56 173 ALA A C 1
ATOM 1372 O O . ALA A 1 173 ? 1.833 3.534 10.468 1.00 97.56 173 ALA A O 1
ATOM 1373 N N . SER A 1 174 ? 1.141 4.368 8.500 1.00 96.12 174 SER A N 1
ATOM 1374 C CA . SER A 1 174 ? 1.955 5.580 8.551 1.00 96.12 174 SER A CA 1
ATOM 1375 C C . SER A 1 174 ? 1.197 6.809 8.070 1.00 96.12 174 SER A C 1
ATOM 1377 O O . SER A 1 174 ? 0.290 6.699 7.252 1.00 96.12 174 SER A O 1
ATOM 1379 N N . ASN A 1 175 ? 1.613 7.989 8.525 1.00 92.75 175 ASN A N 1
ATOM 1380 C CA . ASN A 1 175 ? 1.243 9.282 7.941 1.00 92.75 175 ASN A CA 1
ATOM 1381 C C . ASN A 1 175 ? 2.526 10.004 7.464 1.00 92.75 175 ASN A C 1
ATOM 1383 O O . ASN A 1 175 ? 3.504 9.342 7.101 1.00 92.75 175 ASN A O 1
ATOM 1387 N N . GLU A 1 176 ? 2.541 11.337 7.394 1.00 90.00 176 GLU A N 1
ATOM 1388 C CA . GLU A 1 176 ? 3.757 12.095 7.046 1.00 90.00 176 GLU A CA 1
ATOM 1389 C C . GLU A 1 176 ? 4.747 12.270 8.213 1.00 90.00 176 GLU A C 1
ATOM 1391 O O . GLU A 1 176 ? 5.921 12.553 7.970 1.00 90.00 176 GLU A O 1
ATOM 1396 N N . TYR A 1 177 ? 4.295 12.103 9.461 1.00 90.12 177 TYR A N 1
ATOM 1397 C CA . TYR A 1 177 ? 5.132 12.232 10.656 1.00 90.12 177 TYR A CA 1
ATOM 1398 C C . TYR A 1 177 ? 5.897 10.941 10.964 1.00 90.12 177 TYR A C 1
ATOM 1400 O O . TYR A 1 177 ? 7.096 10.956 11.247 1.00 90.12 177 TYR A O 1
ATOM 1408 N N . GLY A 1 178 ? 5.219 9.800 10.889 1.00 93.38 178 GLY A N 1
ATOM 1409 C CA . GLY A 1 178 ? 5.804 8.540 11.318 1.00 93.38 178 GLY A CA 1
ATOM 1410 C C . GLY A 1 178 ? 4.978 7.327 10.941 1.00 93.38 178 GLY A C 1
ATOM 1411 O O . GLY A 1 178 ? 4.074 7.393 10.106 1.00 93.38 178 GLY A O 1
ATOM 1412 N N . PHE A 1 179 ? 5.309 6.212 11.579 1.00 96.38 179 PHE A N 1
ATOM 1413 C CA . PHE A 1 179 ? 4.592 4.952 11.458 1.00 96.38 179 PHE A CA 1
ATOM 1414 C C . PHE A 1 179 ? 4.413 4.291 12.821 1.00 96.38 179 PHE A C 1
ATOM 1416 O O . PHE A 1 179 ? 5.198 4.519 13.745 1.00 96.38 179 PHE A O 1
ATOM 1423 N N . ALA A 1 180 ? 3.410 3.424 12.903 1.00 96.88 180 ALA A N 1
ATOM 1424 C CA . ALA A 1 180 ? 3.217 2.512 14.014 1.00 96.88 180 ALA A CA 1
ATOM 1425 C C . ALA A 1 180 ? 2.954 1.083 13.526 1.00 96.88 180 ALA A C 1
ATOM 1427 O O . ALA A 1 180 ? 2.482 0.872 12.407 1.00 96.88 180 ALA A O 1
ATOM 1428 N N . VAL A 1 181 ? 3.251 0.118 14.394 1.00 96.81 181 VAL A N 1
ATOM 1429 C CA . VAL A 1 181 ? 2.830 -1.284 14.311 1.00 96.81 181 VAL A CA 1
ATOM 1430 C C . VAL A 1 181 ? 1.960 -1.570 15.530 1.00 96.81 181 VAL A C 1
ATOM 1432 O O . VAL A 1 181 ? 2.341 -1.246 16.656 1.00 96.81 181 VAL A O 1
ATOM 1435 N N . ILE A 1 182 ? 0.792 -2.153 15.295 1.00 95.25 182 ILE A N 1
ATOM 1436 C CA . ILE A 1 182 ? -0.304 -2.286 16.253 1.00 95.25 182 ILE A CA 1
ATOM 1437 C C . ILE A 1 182 ? -0.729 -3.753 16.298 1.00 95.25 182 ILE A C 1
ATOM 1439 O O . ILE A 1 182 ? -0.914 -4.373 15.251 1.00 95.25 182 ILE A O 1
ATOM 1443 N N . ASP A 1 183 ? -0.891 -4.294 17.502 1.00 93.25 183 ASP A N 1
ATOM 1444 C CA . ASP A 1 183 ? -1.536 -5.585 17.752 1.00 93.25 183 ASP A CA 1
ATOM 1445 C C . ASP A 1 183 ? -3.056 -5.372 17.782 1.00 93.25 183 ASP A C 1
ATOM 1447 O O . ASP A 1 183 ? -3.570 -4.722 18.694 1.00 93.25 183 ASP A O 1
ATOM 1451 N N . MET A 1 184 ? -3.777 -5.887 16.783 1.00 90.94 184 MET A N 1
ATOM 1452 C CA . MET A 1 184 ? -5.231 -5.708 16.671 1.00 90.94 184 MET A CA 1
ATOM 1453 C C . MET A 1 184 ? -6.013 -6.544 17.695 1.00 90.94 184 MET A C 1
ATOM 1455 O O . MET A 1 184 ? -7.129 -6.173 18.060 1.00 90.94 184 MET A O 1
ATOM 1459 N N . ASN A 1 185 ? -5.431 -7.638 18.199 1.00 87.94 185 ASN A N 1
ATOM 1460 C CA . ASN A 1 185 ? -6.062 -8.465 19.229 1.00 87.94 185 ASN A CA 1
ATOM 1461 C C . ASN A 1 185 ? -5.927 -7.813 20.601 1.00 87.94 185 ASN A C 1
ATOM 1463 O O . ASN A 1 185 ? -6.921 -7.661 21.305 1.00 87.94 185 ASN A O 1
ATOM 1467 N N . LYS A 1 186 ? -4.711 -7.397 20.972 1.00 87.88 186 LYS A N 1
ATOM 1468 C CA . LYS A 1 186 ? -4.436 -6.751 22.268 1.00 87.88 186 LYS A CA 1
ATOM 1469 C C . LYS A 1 186 ? -4.801 -5.266 22.298 1.00 87.88 186 LYS A C 1
ATOM 1471 O O . LYS A 1 186 ? -4.832 -4.686 23.377 1.00 87.88 186 LYS A O 1
ATOM 1476 N N . GLN A 1 187 ? -5.040 -4.657 21.135 1.00 90.31 187 GLN A N 1
ATOM 1477 C CA . GLN A 1 187 ? -5.254 -3.215 20.957 1.00 90.31 187 GLN A CA 1
ATOM 1478 C C . GLN A 1 187 ? -4.079 -2.366 21.483 1.00 90.31 187 GLN A C 1
ATOM 1480 O O . GLN A 1 187 ? -4.260 -1.255 21.976 1.00 90.31 187 GLN A O 1
ATOM 1485 N N . THR A 1 188 ? -2.851 -2.888 21.375 1.00 91.38 188 THR A N 1
ATOM 1486 C CA . THR A 1 188 ? -1.629 -2.235 21.875 1.00 91.38 188 THR A CA 1
ATOM 1487 C C . THR A 1 188 ? -0.699 -1.816 20.747 1.00 91.38 188 THR A C 1
ATOM 1489 O O . THR A 1 188 ? -0.460 -2.577 19.807 1.00 91.38 188 THR A O 1
ATOM 1492 N N . ILE A 1 189 ? -0.086 -0.644 20.891 1.00 93.56 189 ILE A N 1
ATOM 1493 C CA . ILE A 1 189 ? 1.007 -0.187 20.029 1.00 93.56 189 ILE A CA 1
ATOM 1494 C C . ILE A 1 189 ? 2.272 -0.984 20.388 1.00 93.56 189 ILE A C 1
ATOM 1496 O O . ILE A 1 189 ? 2.724 -0.955 21.530 1.00 93.56 189 ILE A O 1
ATOM 1500 N N . ILE A 1 190 ? 2.833 -1.706 19.417 1.00 93.38 190 ILE A N 1
ATOM 1501 C CA . ILE A 1 190 ? 4.078 -2.485 19.555 1.00 93.38 190 ILE A CA 1
ATOM 1502 C C . ILE A 1 190 ? 5.299 -1.607 19.288 1.00 93.38 190 ILE A C 1
ATOM 1504 O O . ILE A 1 190 ? 6.299 -1.662 19.996 1.00 93.38 190 ILE A O 1
ATOM 1508 N N . LEU A 1 191 ? 5.221 -0.815 18.222 1.00 93.94 191 LEU A N 1
ATOM 1509 C CA . LEU A 1 191 ? 6.295 0.046 17.750 1.00 93.94 191 LEU A CA 1
ATOM 1510 C C . LEU A 1 191 ? 5.668 1.336 17.246 1.00 93.94 191 LEU A C 1
ATOM 1512 O O . LEU A 1 191 ? 4.708 1.288 16.485 1.00 93.94 191 LEU A O 1
ATOM 1516 N N . GLN A 1 192 ? 6.243 2.470 17.618 1.00 93.31 192 GLN A N 1
ATOM 1517 C CA . GLN A 1 192 ? 5.923 3.779 17.059 1.00 93.31 192 GLN A CA 1
ATOM 1518 C C . GLN A 1 192 ? 7.225 4.538 16.832 1.00 93.31 192 GLN A C 1
ATOM 1520 O O . GLN A 1 192 ? 8.132 4.472 17.664 1.00 93.31 192 GLN A O 1
ATOM 1525 N N . ASN A 1 193 ? 7.353 5.217 15.695 1.00 92.25 193 ASN A N 1
ATOM 1526 C CA . ASN A 1 193 ? 8.546 6.000 15.399 1.00 92.25 193 ASN A CA 1
ATOM 1527 C C . ASN A 1 193 ? 8.236 7.160 14.445 1.00 92.25 193 ASN A C 1
ATOM 1529 O O . ASN A 1 193 ? 7.585 6.971 13.413 1.00 92.25 193 ASN A O 1
ATOM 1533 N N . SER A 1 194 ? 8.753 8.344 14.772 1.00 90.75 194 SER A N 1
ATOM 1534 C CA . SER A 1 194 ? 8.739 9.513 13.891 1.00 90.75 194 SER A CA 1
ATOM 1535 C C . SER A 1 194 ? 10.007 9.541 13.047 1.00 90.75 194 SER A C 1
ATOM 1537 O O . SER A 1 194 ? 11.097 9.256 13.540 1.00 90.75 194 SER A O 1
ATOM 1539 N N . LEU A 1 195 ? 9.873 9.906 11.773 1.00 85.62 195 LEU A N 1
ATOM 1540 C CA . LEU A 1 195 ? 11.015 10.080 10.870 1.00 85.62 195 LEU A CA 1
ATOM 1541 C C . LEU A 1 195 ? 11.306 11.559 10.556 1.00 85.62 195 LEU A C 1
ATOM 1543 O O . LEU A 1 195 ? 12.268 11.838 9.840 1.00 85.62 195 LEU A O 1
ATOM 1547 N N . VAL A 1 196 ? 10.511 12.499 11.087 1.00 86.06 196 VAL A N 1
ATOM 1548 C CA . VAL A 1 196 ? 10.696 13.950 10.890 1.00 86.06 196 VAL A CA 1
ATOM 1549 C C . VAL A 1 196 ? 11.769 14.496 11.831 1.00 86.06 196 VAL A C 1
ATOM 1551 O O . VAL A 1 196 ? 11.723 14.252 13.038 1.00 86.06 196 VAL A O 1
ATOM 1554 N N . ASN A 1 197 ? 12.695 15.305 11.310 1.00 83.94 197 ASN A N 1
ATOM 1555 C CA . ASN A 1 197 ? 13.622 16.067 12.151 1.00 83.94 197 ASN A CA 1
ATOM 1556 C C . ASN A 1 197 ? 12.912 17.272 12.790 1.00 83.94 197 ASN A C 1
ATOM 1558 O O . ASN A 1 197 ? 11.971 17.820 12.219 1.00 83.94 197 ASN A O 1
ATOM 1562 N N . HIS A 1 198 ? 13.409 17.761 13.929 1.00 79.44 198 HIS A N 1
ATOM 1563 C CA . HIS A 1 198 ? 12.805 18.913 14.613 1.00 79.44 198 HIS A CA 1
ATOM 1564 C C . HIS A 1 198 ? 12.764 20.208 13.781 1.00 79.44 198 HIS A C 1
ATOM 1566 O O . HIS A 1 198 ? 11.835 20.994 13.944 1.00 79.44 198 HIS A O 1
ATOM 1572 N N . SER A 1 199 ? 13.719 20.419 12.870 1.00 79.25 199 SER A N 1
ATOM 1573 C CA . SER A 1 199 ? 13.712 21.542 11.919 1.00 79.25 199 SER A CA 1
ATOM 1574 C C . SER A 1 199 ? 12.552 21.480 10.923 1.00 79.25 199 SER A C 1
ATOM 1576 O O . SER A 1 199 ? 12.058 22.509 10.472 1.00 79.25 199 SER A O 1
ATOM 1578 N N . ASP A 1 200 ? 12.106 20.270 10.589 1.00 82.25 200 ASP A N 1
ATOM 1579 C CA . ASP A 1 200 ? 11.330 20.013 9.380 1.00 82.25 200 ASP A CA 1
ATOM 1580 C C . ASP A 1 200 ? 9.818 19.903 9.659 1.00 82.25 200 ASP A C 1
ATOM 1582 O O . ASP A 1 200 ? 9.006 19.894 8.732 1.00 82.25 200 ASP A O 1
ATOM 1586 N N . ILE A 1 201 ? 9.422 19.873 10.941 1.00 81.06 201 ILE A N 1
ATOM 1587 C CA . ILE A 1 201 ? 8.033 19.717 11.415 1.00 81.06 201 ILE A CA 1
ATOM 1588 C C . ILE A 1 201 ? 7.094 20.749 10.769 1.00 81.06 201 ILE A C 1
ATOM 1590 O O . ILE A 1 201 ? 5.974 20.417 10.384 1.00 81.06 201 ILE A O 1
ATOM 1594 N N . HIS A 1 202 ? 7.553 21.995 10.618 1.00 76.25 202 HIS A N 1
ATOM 1595 C CA . HIS A 1 202 ? 6.766 23.093 10.047 1.00 76.25 202 HIS A CA 1
ATOM 1596 C C . HIS A 1 202 ? 6.438 22.915 8.555 1.00 76.25 202 HIS A C 1
ATOM 1598 O O . HIS A 1 202 ? 5.544 23.590 8.048 1.00 76.25 202 HIS A O 1
ATOM 1604 N N . HIS A 1 203 ? 7.128 22.009 7.855 1.00 76.25 203 HIS A N 1
ATOM 1605 C CA . HIS A 1 203 ? 6.886 21.704 6.444 1.00 76.25 203 HIS A CA 1
ATOM 1606 C C . HIS A 1 203 ? 5.946 20.504 6.234 1.00 76.25 203 HIS A C 1
ATOM 1608 O O . HIS A 1 203 ? 5.463 20.298 5.117 1.00 76.25 203 HIS A O 1
ATOM 1614 N N . VAL A 1 204 ? 5.637 19.734 7.282 1.00 77.31 204 VAL A N 1
ATOM 1615 C CA . VAL A 1 204 ? 4.724 18.581 7.209 1.00 77.31 204 VAL A CA 1
ATOM 1616 C C . VAL A 1 204 ? 3.296 19.041 6.877 1.00 77.31 204 VAL A C 1
ATOM 1618 O O . VAL A 1 204 ? 2.836 20.080 7.346 1.00 77.31 204 VAL A O 1
ATOM 1621 N N . GLY A 1 205 ? 2.595 18.300 6.017 1.00 68.12 205 GLY A N 1
ATOM 1622 C CA . GLY A 1 205 ? 1.244 18.600 5.533 1.00 68.12 205 GLY A CA 1
ATOM 1623 C C . GLY A 1 205 ? 1.157 19.678 4.443 1.00 68.12 205 GLY A C 1
ATOM 1624 O O . GLY A 1 205 ? 0.141 19.765 3.754 1.00 68.12 205 GLY A O 1
ATOM 1625 N N . THR A 1 206 ? 2.209 20.478 4.227 1.00 66.19 206 THR A N 1
ATOM 1626 C CA . THR A 1 206 ? 2.188 21.592 3.251 1.00 66.19 206 THR A CA 1
ATOM 1627 C C . THR A 1 206 ? 2.168 21.125 1.788 1.00 66.19 206 THR A C 1
ATOM 1629 O O . THR A 1 206 ? 1.625 21.809 0.916 1.00 66.19 206 THR A O 1
ATOM 1632 N N . PHE A 1 207 ? 2.724 19.942 1.511 1.00 60.16 207 PHE A N 1
ATOM 1633 C CA . PHE A 1 207 ? 2.878 19.389 0.163 1.00 60.16 207 PHE A CA 1
ATOM 1634 C C . PHE A 1 207 ? 1.545 18.948 -0.462 1.00 60.16 207 PHE A C 1
ATOM 1636 O O . PHE A 1 207 ? 1.279 19.211 -1.637 1.00 60.16 207 PHE A O 1
ATOM 1643 N N . ASP A 1 208 ? 0.680 18.312 0.326 1.00 56.78 208 ASP A N 1
ATOM 1644 C CA . ASP A 1 208 ? -0.628 17.832 -0.125 1.00 56.78 208 ASP A CA 1
ATOM 1645 C C . ASP A 1 208 ? -1.605 18.997 -0.381 1.00 56.78 208 ASP A C 1
ATOM 1647 O O . ASP A 1 208 ? -2.299 19.029 -1.400 1.00 56.78 208 ASP A O 1
ATOM 1651 N N . ASP A 1 209 ? -1.552 20.035 0.458 1.00 53.41 209 ASP A N 1
ATOM 1652 C CA . ASP A 1 209 ? -2.215 21.324 0.234 1.00 53.41 209 ASP A CA 1
ATOM 1653 C C . ASP A 1 209 ? -1.779 21.968 -1.101 1.00 53.41 209 ASP A C 1
ATOM 1655 O O . ASP A 1 209 ? -2.618 22.420 -1.889 1.00 53.41 209 ASP A O 1
ATOM 1659 N N . ALA A 1 210 ? -0.475 21.972 -1.405 1.00 49.19 210 ALA A N 1
ATOM 1660 C CA . ALA A 1 210 ? 0.057 22.506 -2.660 1.00 49.19 210 ALA A CA 1
ATOM 1661 C C . ALA A 1 210 ? -0.382 21.681 -3.886 1.00 49.19 210 ALA A C 1
ATOM 1663 O O . ALA A 1 210 ? -0.843 22.247 -4.882 1.00 49.19 210 ALA A O 1
ATOM 1664 N N . LEU A 1 211 ? -0.314 20.345 -3.818 1.00 53.59 211 LEU A N 1
ATOM 1665 C CA . LEU A 1 211 ? -0.786 19.466 -4.896 1.00 53.59 211 LEU A CA 1
ATOM 1666 C C . LEU A 1 211 ? -2.301 19.564 -5.113 1.00 53.59 211 LEU A C 1
ATOM 1668 O O . LEU A 1 211 ? -2.754 19.519 -6.261 1.00 53.59 211 LEU A O 1
ATOM 1672 N N . SER A 1 212 ? -3.085 19.728 -4.045 1.00 52.78 212 SER A N 1
ATOM 1673 C CA . SER A 1 212 ? -4.527 19.974 -4.123 1.00 52.78 212 SER A CA 1
ATOM 1674 C C . SER A 1 212 ? -4.823 21.285 -4.862 1.00 52.78 212 SER A C 1
ATOM 1676 O O . SER A 1 212 ? -5.567 21.286 -5.849 1.00 52.78 212 SER A O 1
ATOM 1678 N N . ARG A 1 213 ? -4.139 22.381 -4.496 1.00 44.94 213 ARG A N 1
ATOM 1679 C CA . ARG A 1 213 ? -4.236 23.682 -5.186 1.00 44.94 213 ARG A CA 1
ATOM 1680 C C . ARG A 1 213 ? -3.853 23.579 -6.667 1.00 44.94 213 ARG A C 1
ATOM 1682 O O . ARG A 1 213 ? -4.577 24.098 -7.515 1.00 44.94 213 ARG A O 1
ATOM 1689 N N . PHE A 1 214 ? -2.792 22.845 -7.015 1.00 43.12 214 PHE A N 1
ATOM 1690 C CA . PHE A 1 214 ? -2.400 22.606 -8.414 1.00 43.12 214 PHE A CA 1
ATOM 1691 C C . PHE A 1 214 ? -3.428 21.782 -9.207 1.00 43.12 214 PHE A C 1
ATOM 1693 O O . PHE A 1 214 ? -3.750 22.127 -10.348 1.00 43.12 214 PHE A O 1
ATOM 1700 N N . LYS A 1 215 ? -3.986 20.714 -8.619 1.00 53.50 215 LYS A N 1
ATOM 1701 C CA . LYS A 1 215 ? -5.067 19.924 -9.239 1.00 53.50 215 LYS A CA 1
ATOM 1702 C C . LYS A 1 215 ? -6.324 20.777 -9.443 1.00 53.50 215 LYS A C 1
ATOM 1704 O O . LYS A 1 215 ? -6.929 20.706 -10.514 1.00 53.50 215 LYS A O 1
ATOM 1709 N N . SER A 1 216 ? -6.675 21.614 -8.465 1.00 45.72 216 SER A N 1
ATOM 1710 C CA . SER A 1 216 ? -7.805 22.548 -8.533 1.00 45.72 216 SER A CA 1
ATOM 1711 C C . SER A 1 216 ? -7.612 23.611 -9.624 1.00 45.72 216 SER A C 1
ATOM 1713 O O . SER A 1 216 ? -8.459 23.733 -10.508 1.00 45.72 216 SER A O 1
ATOM 1715 N N . MET A 1 217 ? -6.451 24.278 -9.682 1.00 39.91 217 MET A N 1
ATOM 1716 C CA . MET A 1 217 ? -6.113 25.218 -10.764 1.00 39.91 217 MET A CA 1
ATOM 1717 C C . MET A 1 217 ? -6.200 24.564 -12.150 1.00 39.91 217 MET A C 1
ATOM 1719 O O . MET A 1 217 ? -6.792 25.128 -13.069 1.00 39.91 217 MET A O 1
ATOM 1723 N N . LYS A 1 218 ? -5.690 23.335 -12.310 1.00 55.59 218 LYS A N 1
ATOM 1724 C CA . LYS A 1 218 ? -5.748 22.601 -13.587 1.00 55.59 218 LYS A CA 1
ATOM 1725 C C . LYS A 1 218 ? -7.179 22.193 -13.981 1.00 55.59 218 LYS A C 1
ATOM 1727 O O . LYS A 1 218 ? -7.488 22.172 -15.176 1.00 55.59 218 LYS A O 1
ATOM 1732 N N . LYS A 1 219 ? -8.058 21.900 -13.010 1.00 56.19 219 LYS A N 1
ATOM 1733 C CA . LYS A 1 219 ? -9.505 21.688 -13.232 1.00 56.19 219 LYS A CA 1
ATOM 1734 C C . LYS A 1 219 ? -10.207 22.997 -13.630 1.00 56.19 219 LYS A C 1
ATOM 1736 O O . LYS A 1 219 ? -10.895 23.013 -14.650 1.00 56.19 219 LYS A O 1
ATOM 1741 N N . SER A 1 220 ? -9.965 24.085 -12.896 1.00 40.09 220 SER A N 1
ATOM 1742 C CA . SER A 1 220 ? -10.497 25.430 -13.168 1.00 40.09 220 SER A CA 1
ATOM 1743 C C . SER A 1 220 ? -10.147 25.905 -14.584 1.00 40.09 220 SER A C 1
ATOM 1745 O O . SER A 1 220 ? -11.034 26.215 -15.377 1.00 40.09 220 SER A O 1
ATOM 1747 N N . ILE A 1 221 ? -8.872 25.814 -14.979 1.00 46.25 221 ILE A N 1
ATOM 1748 C CA . ILE A 1 221 ? -8.409 26.158 -16.333 1.00 46.25 221 ILE A CA 1
ATOM 1749 C C . ILE A 1 221 ? -9.164 25.361 -17.416 1.00 46.25 221 ILE A C 1
ATOM 1751 O O . ILE A 1 221 ? -9.600 25.936 -18.416 1.00 46.25 221 ILE A O 1
ATOM 1755 N N . ARG A 1 222 ? -9.397 24.052 -17.218 1.00 53.81 222 ARG A N 1
ATOM 1756 C CA . ARG A 1 222 ? -10.189 23.235 -18.161 1.00 53.81 222 ARG A CA 1
ATOM 1757 C C . ARG A 1 222 ? -11.664 23.646 -18.226 1.00 53.81 222 ARG A C 1
ATOM 1759 O O . ARG A 1 222 ? -12.239 23.595 -19.314 1.00 53.81 222 ARG A O 1
ATOM 1766 N N . GLN A 1 223 ? -12.275 24.068 -17.117 1.00 50.88 223 GLN A N 1
ATOM 1767 C CA . GLN A 1 223 ? -13.633 24.628 -17.130 1.00 50.88 223 GLN A CA 1
ATOM 1768 C C . GLN A 1 223 ? -13.687 25.967 -17.879 1.00 50.88 223 GLN A C 1
ATOM 1770 O O . GLN A 1 223 ? -14.577 26.155 -18.709 1.00 50.88 223 GLN A O 1
ATOM 1775 N N . THR A 1 224 ? -12.710 26.854 -17.674 1.00 46.94 224 THR A N 1
ATOM 1776 C CA . THR A 1 224 ? -12.618 28.145 -18.376 1.00 46.94 224 THR A CA 1
ATOM 1777 C C . THR A 1 224 ? -12.508 27.962 -19.891 1.00 46.94 224 THR A C 1
ATOM 1779 O O . THR A 1 224 ? -13.247 28.601 -20.641 1.00 46.94 224 THR A O 1
ATOM 1782 N N . PHE A 1 225 ? -11.671 27.032 -20.366 1.00 50.28 225 PHE A N 1
ATOM 1783 C CA . PHE A 1 225 ? -11.573 26.727 -21.800 1.00 50.28 225 PHE A CA 1
ATOM 1784 C C . PHE A 1 225 ? -12.818 26.028 -22.374 1.00 50.28 225 PHE A C 1
ATOM 1786 O O . PHE A 1 225 ? -13.161 26.276 -23.529 1.00 50.28 225 PHE A O 1
ATOM 1793 N N . ARG A 1 226 ? -13.541 25.209 -21.592 1.00 57.81 226 ARG A N 1
ATOM 1794 C CA . ARG A 1 226 ? -14.847 24.664 -22.019 1.00 57.81 226 ARG A CA 1
ATOM 1795 C C . ARG A 1 226 ? -15.917 25.754 -22.140 1.00 57.81 226 ARG A C 1
ATOM 1797 O O . ARG A 1 226 ? -16.668 25.738 -23.109 1.00 57.81 226 ARG A O 1
ATOM 1804 N N . ARG A 1 227 ? -15.964 26.719 -21.212 1.00 54.25 227 ARG A N 1
ATOM 1805 C CA . ARG A 1 227 ? -16.912 27.851 -21.266 1.00 54.25 227 ARG A CA 1
ATOM 1806 C C . ARG A 1 227 ? -16.623 28.800 -22.435 1.00 54.25 227 ARG A C 1
ATOM 1808 O O . ARG A 1 227 ? -17.552 29.179 -23.138 1.00 54.25 227 ARG A O 1
ATOM 1815 N N . LYS A 1 228 ? -15.350 29.095 -22.733 1.00 51.22 228 LYS A N 1
ATOM 1816 C CA . LYS A 1 228 ? -14.958 29.962 -23.866 1.00 51.22 228 LYS A CA 1
ATOM 1817 C C . LYS A 1 228 ? -15.252 29.400 -25.270 1.00 51.22 228 LYS A C 1
ATOM 1819 O O . LYS A 1 228 ? -15.036 30.111 -26.243 1.00 51.22 228 LYS A O 1
ATOM 1824 N N . LYS A 1 229 ? -15.754 28.163 -25.406 1.00 49.94 229 LYS A N 1
ATOM 1825 C CA . LYS A 1 229 ? -16.149 27.573 -26.703 1.00 49.94 229 LYS A CA 1
ATOM 1826 C C . LYS A 1 229 ? -17.647 27.684 -27.039 1.00 49.94 229 LYS A C 1
ATOM 1828 O O . LYS A 1 229 ? -18.070 27.125 -28.046 1.00 49.94 229 LYS A O 1
ATOM 1833 N N . LYS A 1 230 ? -18.443 28.402 -26.232 1.00 48.09 230 LYS A N 1
ATOM 1834 C CA . LYS A 1 230 ? -19.843 28.758 -26.534 1.00 48.09 230 LYS A CA 1
ATOM 1835 C C . LYS A 1 230 ? -20.123 30.246 -26.279 1.00 48.09 230 LYS A C 1
ATOM 1837 O O . LYS A 1 230 ? -20.809 30.608 -25.331 1.00 48.09 230 LYS A O 1
ATOM 1842 N N . THR A 1 231 ? -19.635 31.087 -27.181 1.00 43.47 231 THR A N 1
ATOM 1843 C CA . THR A 1 231 ? -20.159 32.439 -27.434 1.00 43.47 231 THR A CA 1
ATOM 1844 C C . THR A 1 231 ? -20.266 32.597 -28.950 1.00 43.47 231 THR A C 1
ATOM 1846 O O . THR A 1 231 ? -19.247 32.401 -29.618 1.00 43.47 231 THR A O 1
ATOM 1849 N N . PRO A 1 232 ? -21.456 32.872 -29.517 1.00 40.06 232 PRO A N 1
ATOM 1850 C CA . PRO A 1 232 ? -21.588 33.108 -30.949 1.00 40.06 232 PRO A CA 1
ATOM 1851 C C . PRO A 1 232 ? -20.849 34.393 -31.336 1.00 40.06 232 PRO A C 1
ATOM 1853 O O . PRO A 1 232 ? -20.767 35.337 -30.552 1.00 40.06 232 PRO A O 1
ATOM 1856 N N . VAL A 1 233 ? -20.288 34.408 -32.543 1.00 40.16 233 VAL A N 1
ATOM 1857 C CA . VAL A 1 233 ? -19.523 35.547 -33.056 1.00 40.16 233 VAL A CA 1
ATOM 1858 C C . VAL A 1 233 ? -20.485 36.667 -33.442 1.00 40.16 233 VAL A C 1
ATOM 1860 O O . VAL A 1 233 ? -21.230 36.532 -34.408 1.00 40.16 233 VAL A O 1
ATOM 1863 N N . THR A 1 234 ? -20.429 37.789 -32.727 1.00 34.22 234 THR A N 1
ATOM 1864 C CA . THR A 1 234 ? -20.925 39.081 -33.216 1.00 34.22 234 THR A CA 1
ATOM 1865 C C . THR A 1 234 ? -19.732 39.971 -33.534 1.00 34.22 234 THR A C 1
ATOM 1867 O O . THR A 1 234 ? -18.926 40.282 -32.658 1.00 34.22 234 THR A O 1
ATOM 1870 N N . SER A 1 235 ? -19.619 40.335 -34.807 1.00 40.09 235 SER A N 1
ATOM 1871 C CA . SER A 1 235 ? -18.613 41.229 -35.382 1.00 40.09 235 SER A CA 1
ATOM 1872 C C . SER A 1 235 ? -18.621 42.628 -34.767 1.00 40.09 235 SER A C 1
ATOM 1874 O O . SER A 1 235 ? -19.704 43.154 -34.519 1.00 40.09 235 SER A O 1
ATOM 1876 N N . LEU A 1 236 ? -17.443 43.253 -34.663 1.00 36.72 236 LEU A N 1
ATOM 1877 C CA . LEU A 1 236 ? -17.217 44.691 -34.886 1.00 36.72 236 LEU A CA 1
ATOM 1878 C C . LEU A 1 236 ? -15.702 44.976 -34.954 1.00 36.72 236 LEU A C 1
ATOM 1880 O O . LEU A 1 236 ? -14.947 44.535 -34.087 1.00 36.72 236 LEU A O 1
ATOM 1884 N N . ASP A 1 237 ? -15.269 45.696 -35.989 1.00 33.12 237 ASP A N 1
ATOM 1885 C CA . ASP A 1 237 ? -13.879 46.122 -36.207 1.00 33.12 237 ASP A CA 1
ATOM 1886 C C . ASP A 1 237 ? -13.512 47.381 -35.398 1.00 33.12 237 ASP A C 1
ATOM 1888 O O . ASP A 1 237 ? -14.375 48.233 -35.172 1.00 33.12 237 ASP A O 1
ATOM 1892 N N . ASN A 1 238 ? -12.222 47.547 -35.044 1.00 33.38 238 ASN A N 1
ATOM 1893 C CA . ASN A 1 238 ? -11.351 48.634 -35.560 1.00 33.38 238 ASN A CA 1
ATOM 1894 C C . ASN A 1 238 ? -10.065 48.915 -34.728 1.00 33.38 238 ASN A C 1
ATOM 1896 O O . ASN A 1 238 ? -10.117 49.448 -33.627 1.00 33.38 238 ASN A O 1
ATOM 1900 N N . THR A 1 239 ? -8.912 48.650 -35.363 1.00 30.47 239 THR A N 1
ATOM 1901 C CA . THR A 1 239 ? -7.669 49.470 -35.463 1.00 30.47 239 THR A CA 1
ATOM 1902 C C . THR A 1 239 ? -6.866 50.046 -34.263 1.00 30.47 239 THR A C 1
ATOM 1904 O O . THR A 1 239 ? -7.386 50.760 -33.416 1.00 30.47 239 THR A O 1
ATOM 1907 N N . ILE A 1 240 ? -5.526 49.947 -34.437 1.00 32.25 240 ILE A N 1
ATOM 1908 C CA . ILE A 1 240 ? -4.391 50.772 -33.922 1.00 32.25 240 ILE A CA 1
ATOM 1909 C C . ILE A 1 240 ? -3.766 50.400 -32.556 1.00 32.25 240 ILE A C 1
ATOM 1911 O O . ILE A 1 240 ? -4.437 50.350 -31.533 1.00 32.25 240 ILE A O 1
ATOM 1915 N N . GLY A 1 241 ? -2.428 50.228 -32.543 1.00 28.67 241 GLY A N 1
ATOM 1916 C CA . GLY A 1 241 ? -1.623 50.095 -31.312 1.00 28.67 241 GLY A CA 1
ATOM 1917 C C . GLY A 1 241 ? -0.248 49.412 -31.458 1.00 28.67 241 GLY A C 1
ATOM 1918 O O . GLY A 1 241 ? 0.007 48.414 -30.792 1.00 28.67 241 GLY A O 1
ATOM 1919 N N . THR A 1 242 ? 0.640 49.903 -32.328 1.00 29.84 242 THR A N 1
ATOM 1920 C CA . THR A 1 242 ? 1.995 49.348 -32.564 1.00 29.84 242 THR A CA 1
ATOM 1921 C C . THR A 1 242 ? 2.971 49.616 -31.409 1.00 29.84 242 THR A C 1
ATOM 1923 O O . THR A 1 242 ? 3.073 50.767 -31.001 1.00 29.84 242 THR A O 1
ATOM 1926 N N . MET A 1 243 ? 3.793 48.633 -31.000 1.00 29.17 243 MET A N 1
ATOM 1927 C CA . MET A 1 243 ? 5.190 48.846 -30.549 1.00 29.17 243 MET A CA 1
ATOM 1928 C C . MET A 1 243 ? 6.050 47.581 -30.742 1.00 29.17 243 MET A C 1
ATOM 1930 O O . MET A 1 243 ? 5.622 46.474 -30.423 1.00 29.17 243 MET A O 1
ATOM 1934 N N . ASN A 1 244 ? 7.271 47.767 -31.252 1.00 28.27 244 ASN A N 1
ATOM 1935 C CA . ASN A 1 244 ? 8.265 46.714 -31.493 1.00 28.27 244 ASN A CA 1
ATOM 1936 C C . ASN A 1 244 ? 9.129 46.441 -30.252 1.00 28.27 244 ASN A C 1
ATOM 1938 O O . ASN A 1 244 ? 9.427 47.361 -29.493 1.00 28.27 244 ASN A O 1
ATOM 1942 N N . SER A 1 245 ? 9.667 45.222 -30.146 1.00 30.66 245 SER A N 1
ATOM 1943 C CA . SER A 1 245 ? 11.007 44.994 -29.589 1.00 30.66 245 SER A CA 1
ATOM 1944 C C . SER A 1 245 ? 11.566 43.660 -30.092 1.00 30.66 245 SER A C 1
ATOM 1946 O O . SER A 1 245 ? 11.084 42.593 -29.713 1.00 30.66 245 SER A O 1
ATOM 1948 N N . GLU A 1 246 ? 12.568 43.723 -30.967 1.00 28.41 246 GLU A N 1
ATOM 1949 C CA . GLU A 1 246 ? 13.407 42.577 -31.323 1.00 28.41 246 GLU A CA 1
ATOM 1950 C C . GLU A 1 246 ? 14.617 42.533 -30.386 1.00 28.41 246 GLU A C 1
ATOM 1952 O O . GLU A 1 246 ? 15.227 43.571 -30.126 1.00 28.41 246 GLU A O 1
ATOM 1957 N N . LEU A 1 247 ? 15.033 41.342 -29.944 1.00 28.03 247 LEU A N 1
ATOM 1958 C CA . LEU A 1 247 ? 16.415 41.133 -29.506 1.00 28.03 247 LEU A CA 1
ATOM 1959 C C . LEU A 1 247 ? 16.830 39.661 -29.616 1.00 28.03 247 LEU A C 1
ATOM 1961 O O . LEU A 1 247 ? 16.258 38.760 -29.008 1.00 28.03 247 LEU A O 1
ATOM 1965 N N . SER A 1 248 ? 17.854 39.438 -30.431 1.00 27.16 248 SER A N 1
ATOM 1966 C CA . SER A 1 248 ? 18.491 38.152 -30.713 1.00 27.16 248 SER A CA 1
ATOM 1967 C C . SER A 1 248 ? 19.488 37.736 -29.624 1.00 27.16 248 SER A C 1
ATOM 1969 O O . SER A 1 248 ? 20.225 38.598 -29.150 1.00 27.16 248 SER A O 1
ATOM 1971 N N . THR A 1 249 ? 19.676 36.433 -29.358 1.00 27.56 249 THR A N 1
ATOM 1972 C CA . THR A 1 249 ? 20.908 35.701 -29.771 1.00 27.56 249 THR A CA 1
ATOM 1973 C C . THR A 1 249 ? 21.046 34.257 -29.243 1.00 27.56 249 THR A C 1
ATOM 1975 O O . THR A 1 249 ? 20.783 33.971 -28.083 1.00 27.56 249 THR A O 1
ATOM 1978 N N . LYS A 1 250 ? 21.667 33.433 -30.107 1.00 29.66 250 LYS A N 1
ATOM 1979 C CA . LYS A 1 250 ? 22.629 32.337 -29.840 1.00 29.66 250 LYS A CA 1
ATOM 1980 C C . LYS A 1 250 ? 22.147 30.956 -29.367 1.00 29.66 250 LYS A C 1
ATOM 1982 O O . LYS A 1 250 ? 21.843 30.696 -28.210 1.00 29.66 250 LYS A O 1
ATOM 1987 N N . GLU A 1 251 ? 22.286 30.038 -30.317 1.00 29.11 251 GLU A N 1
ATOM 1988 C CA . GLU A 1 251 ? 22.389 28.588 -30.178 1.00 29.11 251 GLU A CA 1
ATOM 1989 C C . GLU A 1 251 ? 23.705 28.169 -29.492 1.00 29.11 251 GLU A C 1
ATOM 1991 O O . GLU A 1 251 ? 24.706 28.888 -29.547 1.00 29.11 251 GLU A O 1
ATOM 1996 N N . SER A 1 252 ? 23.744 26.956 -28.928 1.00 28.81 252 SER A N 1
ATOM 1997 C CA . SER A 1 252 ? 24.981 26.186 -28.694 1.00 28.81 252 SER A CA 1
ATOM 1998 C C . SER A 1 252 ? 24.653 24.700 -28.514 1.00 28.81 252 SER A C 1
ATOM 2000 O O . SER A 1 252 ? 24.324 24.247 -27.419 1.00 28.81 252 SER A O 1
ATOM 2002 N N . ALA A 1 253 ? 24.735 23.929 -29.601 1.00 31.12 253 ALA A N 1
ATOM 2003 C CA . ALA A 1 253 ? 24.549 22.479 -29.590 1.00 31.12 253 ALA A CA 1
ATOM 2004 C C . ALA A 1 253 ? 25.900 21.757 -29.426 1.00 31.12 253 ALA A C 1
ATOM 2006 O O . ALA A 1 253 ? 26.660 21.612 -30.381 1.00 31.12 253 ALA A O 1
ATOM 2007 N N . GLY A 1 254 ? 26.202 21.279 -28.216 1.00 29.44 254 GLY A N 1
ATOM 2008 C CA . GLY A 1 254 ? 27.421 20.514 -27.930 1.00 29.44 254 GLY A CA 1
ATOM 2009 C C . GLY A 1 254 ? 27.282 19.025 -28.262 1.00 29.44 254 GLY A C 1
ATOM 2010 O O . GLY A 1 254 ? 26.858 18.245 -27.411 1.00 29.44 254 GLY A O 1
ATOM 2011 N N . HIS A 1 255 ? 27.668 18.612 -29.473 1.00 30.94 255 HIS A N 1
ATOM 2012 C CA . HIS A 1 255 ? 27.847 17.193 -29.811 1.00 30.94 255 HIS A CA 1
ATOM 2013 C C . HIS A 1 255 ? 29.235 16.705 -29.370 1.00 30.94 255 HIS A C 1
ATOM 2015 O O . HIS A 1 255 ? 30.248 17.148 -29.904 1.00 30.94 255 HIS A O 1
ATOM 2021 N N . ASN A 1 256 ? 29.285 15.742 -28.445 1.00 30.19 256 ASN A N 1
ATOM 2022 C CA . ASN A 1 256 ? 30.522 15.047 -28.081 1.00 30.19 256 ASN A CA 1
ATOM 2023 C C . ASN A 1 256 ? 30.654 13.749 -28.891 1.00 30.19 256 ASN A C 1
ATOM 2025 O O . ASN A 1 256 ? 30.000 12.755 -28.580 1.00 30.19 256 ASN A O 1
ATOM 2029 N N . ILE A 1 257 ? 31.518 13.757 -29.910 1.00 32.16 257 ILE A N 1
ATOM 2030 C CA . ILE A 1 257 ? 31.918 12.570 -30.678 1.00 32.16 257 ILE A CA 1
ATOM 2031 C C . ILE A 1 257 ? 33.424 12.379 -30.498 1.00 32.16 257 ILE A C 1
ATOM 2033 O O . ILE A 1 257 ? 34.213 13.197 -30.966 1.00 32.16 257 ILE A O 1
ATOM 2037 N N . SER A 1 258 ? 33.834 11.285 -29.857 1.00 30.38 258 SER A N 1
ATOM 2038 C CA . SER A 1 258 ? 35.233 10.853 -29.802 1.00 30.38 258 SER A CA 1
ATOM 2039 C C . SER A 1 258 ? 35.464 9.696 -30.776 1.00 30.38 258 SER A C 1
ATOM 2041 O O . SER A 1 258 ? 34.861 8.630 -30.658 1.00 30.38 258 SER A O 1
ATOM 2043 N N . LYS A 1 259 ? 36.349 9.908 -31.757 1.00 29.50 259 LYS A N 1
ATOM 2044 C CA . LYS A 1 259 ? 36.836 8.847 -32.648 1.00 29.50 259 LYS A CA 1
ATOM 2045 C C . LYS A 1 259 ? 37.956 8.073 -31.951 1.00 29.50 259 LYS A C 1
ATOM 2047 O O . LYS A 1 259 ? 38.853 8.683 -31.374 1.00 29.50 259 LYS A O 1
ATOM 2052 N N . VAL A 1 260 ? 37.927 6.748 -32.054 1.00 30.11 260 VAL A N 1
ATOM 2053 C CA . VAL A 1 260 ? 39.062 5.868 -31.743 1.00 30.11 260 VAL A CA 1
ATOM 2054 C C . VAL A 1 260 ? 39.445 5.179 -33.046 1.00 30.11 260 VAL A C 1
ATOM 2056 O O . VAL A 1 260 ? 38.574 4.640 -33.723 1.00 30.11 260 VAL A O 1
ATOM 2059 N N . PHE A 1 261 ? 40.722 5.246 -33.413 1.00 28.64 261 PHE A N 1
ATOM 2060 C CA . PHE A 1 261 ? 41.243 4.594 -34.612 1.00 28.64 261 PHE A CA 1
ATOM 2061 C C . PHE A 1 261 ? 41.494 3.104 -34.350 1.00 28.64 261 PHE A C 1
ATOM 2063 O O . PHE A 1 261 ? 41.966 2.729 -33.277 1.00 28.64 261 PHE A O 1
ATOM 2070 N N . SER A 1 262 ? 41.210 2.280 -35.353 1.00 29.52 262 SER A N 1
ATOM 2071 C CA . SER A 1 262 ? 41.712 0.916 -35.495 1.00 29.52 262 SER A CA 1
ATOM 2072 C C . SER A 1 262 ? 41.955 0.692 -36.979 1.00 29.52 262 SER A C 1
ATOM 2074 O O . SER A 1 262 ? 41.077 1.010 -37.780 1.00 29.52 262 SER A O 1
ATOM 2076 N N . ASP A 1 263 ? 43.116 0.152 -37.334 1.00 37.44 263 ASP A N 1
ATOM 2077 C CA . ASP A 1 263 ? 43.403 -0.233 -38.712 1.00 37.44 263 ASP A CA 1
ATOM 2078 C C . ASP A 1 263 ? 42.553 -1.450 -39.092 1.00 37.44 263 ASP A C 1
ATOM 2080 O O . ASP A 1 263 ? 42.580 -2.465 -38.392 1.00 37.44 263 ASP A O 1
ATOM 2084 N N . ASN A 1 264 ? 41.758 -1.289 -40.151 1.00 34.91 264 ASN A N 1
ATOM 2085 C CA . ASN A 1 264 ? 41.337 -2.263 -41.166 1.00 34.91 264 ASN A CA 1
ATOM 2086 C C . ASN A 1 264 ? 40.135 -1.664 -41.912 1.00 34.91 264 ASN A C 1
ATOM 2088 O O . ASN A 1 264 ? 39.203 -1.150 -41.290 1.00 34.91 264 ASN A O 1
ATOM 2092 N N . GLU A 1 265 ? 40.183 -1.693 -43.240 1.00 43.94 265 GLU A N 1
ATOM 2093 C CA . GLU A 1 265 ? 39.143 -1.122 -44.098 1.00 43.94 265 GLU A CA 1
ATOM 2094 C C . GLU A 1 265 ? 37.893 -2.030 -44.137 1.00 43.94 265 GLU A C 1
ATOM 2096 O O . GLU A 1 265 ? 37.990 -3.241 -43.943 1.00 43.94 265 GLU A O 1
ATOM 2101 N N . ASP A 1 266 ? 36.730 -1.413 -44.369 1.00 38.03 266 ASP A N 1
ATOM 2102 C CA . ASP A 1 266 ? 35.424 -2.035 -44.654 1.00 38.03 266 ASP A CA 1
ATOM 2103 C C . ASP A 1 266 ? 34.775 -2.942 -43.576 1.00 38.03 266 ASP A C 1
ATOM 2105 O O . ASP A 1 266 ? 34.697 -4.156 -43.740 1.00 38.03 266 ASP A O 1
ATOM 2109 N N . ASP A 1 267 ? 34.222 -2.345 -42.501 1.00 34.66 267 ASP A N 1
ATOM 2110 C CA . ASP A 1 267 ? 32.750 -2.273 -42.267 1.00 34.66 267 ASP A CA 1
ATOM 2111 C C . ASP A 1 267 ? 32.409 -1.497 -40.961 1.00 34.66 267 ASP A C 1
ATOM 2113 O O . ASP A 1 267 ? 32.779 -1.898 -39.852 1.00 34.66 267 ASP A O 1
ATOM 2117 N N . SER A 1 268 ? 31.698 -0.361 -41.036 1.00 31.42 268 SER A N 1
ATOM 2118 C CA . SER A 1 268 ? 31.518 0.541 -39.877 1.00 31.42 268 SER A CA 1
ATOM 2119 C C . SER A 1 268 ? 30.217 0.307 -39.090 1.00 31.42 268 SER A C 1
ATOM 2121 O O . SER A 1 268 ? 29.262 1.084 -39.186 1.00 31.42 268 SER A O 1
ATOM 2123 N N . ILE A 1 269 ? 30.180 -0.727 -38.243 1.00 38.25 269 ILE A N 1
ATOM 2124 C CA . ILE A 1 269 ? 29.037 -0.984 -37.345 1.00 38.25 269 ILE A CA 1
ATOM 2125 C C . ILE A 1 269 ? 29.058 -0.024 -36.139 1.00 38.25 269 ILE A C 1
ATOM 2127 O O . ILE A 1 269 ? 29.865 -0.152 -35.215 1.00 38.25 269 ILE A O 1
ATOM 2131 N N . VAL A 1 270 ? 28.118 0.927 -36.106 1.00 36.31 270 VAL A N 1
ATOM 2132 C CA . VAL A 1 270 ? 27.982 1.919 -35.023 1.00 36.31 270 VAL A CA 1
ATOM 2133 C C . VAL A 1 270 ? 27.348 1.296 -33.770 1.00 36.31 270 VAL A C 1
ATOM 2135 O O . VAL A 1 270 ? 26.137 1.358 -33.559 1.00 36.31 270 VAL A O 1
ATOM 2138 N N . VAL A 1 271 ? 28.171 0.730 -32.882 1.00 35.16 271 VAL A N 1
ATOM 2139 C CA . VAL A 1 271 ? 27.722 0.268 -31.554 1.00 35.16 271 VAL A CA 1
ATOM 2140 C C . VAL A 1 271 ? 27.767 1.419 -30.545 1.00 35.16 271 VAL A C 1
ATOM 2142 O O . VAL A 1 271 ? 28.749 1.616 -29.824 1.00 35.16 271 VAL A O 1
ATOM 2145 N N . ALA A 1 272 ? 26.674 2.179 -30.459 1.00 34.75 272 ALA A N 1
ATOM 2146 C CA . ALA A 1 272 ? 26.497 3.194 -29.425 1.00 34.75 272 ALA A CA 1
ATOM 2147 C C . ALA A 1 272 ? 26.375 2.540 -28.033 1.00 34.75 272 ALA A C 1
ATOM 2149 O O . ALA A 1 272 ? 25.336 1.985 -27.671 1.00 34.75 272 ALA A O 1
ATOM 2150 N N . LYS A 1 273 ? 27.435 2.617 -27.218 1.00 30.23 273 LYS A N 1
ATOM 2151 C CA . LYS A 1 273 ? 27.349 2.276 -25.788 1.00 30.23 273 LYS A CA 1
ATOM 2152 C C . LYS A 1 273 ? 26.441 3.298 -25.085 1.00 30.23 273 LYS A C 1
ATOM 2154 O O . LYS A 1 273 ? 26.655 4.495 -25.284 1.00 30.23 273 LYS A O 1
ATOM 2159 N N . PRO A 1 274 ? 25.478 2.878 -24.240 1.00 33.28 274 PRO A N 1
ATOM 2160 C CA . PRO A 1 274 ? 24.646 3.814 -23.492 1.00 33.28 274 PRO A CA 1
ATOM 2161 C C . PRO A 1 274 ? 25.504 4.739 -22.626 1.00 33.28 274 PRO A C 1
ATOM 2163 O O . PRO A 1 274 ? 26.305 4.274 -21.811 1.00 33.28 274 PRO A O 1
ATOM 2166 N N . VAL A 1 275 ? 25.336 6.049 -22.804 1.00 40.66 275 VAL A N 1
ATOM 2167 C CA . VAL A 1 275 ? 26.031 7.061 -22.003 1.00 40.66 275 VAL A CA 1
ATOM 2168 C C . VAL A 1 275 ? 25.402 7.078 -20.614 1.00 40.66 275 VAL A C 1
ATOM 2170 O O . VAL A 1 275 ? 24.339 7.667 -20.421 1.00 40.66 275 VAL A O 1
ATOM 2173 N N . GLU A 1 276 ? 26.053 6.437 -19.639 1.00 41.00 276 GLU A N 1
ATOM 2174 C CA . GLU A 1 276 ? 25.661 6.569 -18.235 1.00 41.00 276 GLU A CA 1
ATOM 2175 C C . GLU A 1 276 ? 25.826 8.029 -17.796 1.00 41.00 276 GLU A C 1
ATOM 2177 O O . GLU A 1 276 ? 26.937 8.490 -17.528 1.00 41.00 276 GLU A O 1
ATOM 2182 N N . ARG A 1 277 ? 24.717 8.766 -17.697 1.00 41.88 277 ARG A N 1
ATOM 2183 C CA . ARG A 1 277 ? 24.735 10.114 -17.117 1.00 41.88 277 ARG A CA 1
ATOM 2184 C C . ARG A 1 277 ? 25.052 10.010 -15.625 1.00 41.88 277 ARG A C 1
ATOM 2186 O O . ARG A 1 277 ? 24.443 9.194 -14.925 1.00 41.88 277 ARG A O 1
ATOM 2193 N N . LEU A 1 278 ? 25.961 10.856 -15.127 1.00 35.62 278 LEU A N 1
ATOM 2194 C CA . LEU A 1 278 ? 26.060 11.090 -13.686 1.00 35.62 278 LEU A CA 1
ATOM 2195 C C . LEU A 1 278 ? 24.698 11.605 -13.205 1.00 35.62 278 LEU A C 1
ATOM 2197 O O . LEU A 1 278 ? 24.193 12.603 -13.711 1.00 35.62 278 LEU A O 1
ATOM 2201 N N . ILE A 1 279 ? 24.105 10.897 -12.248 1.00 43.72 279 ILE A N 1
ATOM 2202 C CA . ILE A 1 279 ? 22.953 11.396 -11.501 1.00 43.72 279 ILE A CA 1
ATOM 2203 C C . ILE A 1 279 ? 23.540 12.260 -10.388 1.00 43.72 279 ILE A C 1
ATOM 2205 O O . ILE A 1 279 ? 24.257 11.732 -9.536 1.00 43.72 279 ILE A O 1
ATOM 2209 N N . GLU A 1 280 ? 23.275 13.565 -10.424 1.00 40.94 280 GLU A N 1
ATOM 2210 C CA . GLU A 1 280 ? 23.608 14.463 -9.317 1.00 40.94 280 GLU A CA 1
ATOM 2211 C C . GLU A 1 280 ? 22.898 13.994 -8.041 1.00 40.94 280 GLU A C 1
ATOM 2213 O O . GLU A 1 280 ? 21.727 13.603 -8.065 1.00 40.94 280 GLU A O 1
ATOM 2218 N N . GLU A 1 281 ? 23.612 14.011 -6.916 1.00 39.19 281 GLU A N 1
ATOM 2219 C CA . GLU A 1 281 ? 22.996 13.751 -5.617 1.00 39.19 281 GLU A CA 1
ATOM 2220 C C . GLU A 1 281 ? 21.960 14.852 -5.344 1.00 39.19 281 GLU A C 1
ATOM 2222 O O . GLU A 1 281 ? 22.248 16.033 -5.536 1.00 39.19 281 GLU A O 1
ATOM 2227 N N . ARG A 1 282 ? 20.740 14.471 -4.935 1.00 51.84 282 ARG A N 1
ATOM 2228 C CA . ARG A 1 282 ? 19.619 15.408 -4.745 1.00 51.84 282 ARG A CA 1
ATOM 2229 C C . ARG A 1 282 ? 19.947 16.449 -3.667 1.00 51.84 282 ARG A C 1
ATOM 2231 O O . ARG A 1 282 ? 19.708 16.225 -2.481 1.00 51.84 282 ARG A O 1
ATOM 2238 N N . GLY A 1 283 ? 20.460 17.600 -4.097 1.00 32.69 283 GLY A N 1
ATOM 2239 C CA . GLY A 1 283 ? 20.497 18.821 -3.301 1.00 32.69 283 GLY A CA 1
ATOM 2240 C C . GLY A 1 283 ? 19.079 19.265 -2.933 1.00 32.69 283 GLY A C 1
ATOM 2241 O O . GLY A 1 283 ? 18.111 18.919 -3.610 1.00 32.69 283 GLY A O 1
ATOM 2242 N N . ALA A 1 284 ? 18.943 20.014 -1.838 1.00 34.00 284 ALA A N 1
ATOM 2243 C CA . ALA A 1 284 ? 17.648 20.372 -1.263 1.00 34.00 284 ALA A CA 1
ATOM 2244 C C . ALA A 1 284 ? 16.852 21.365 -2.141 1.00 34.00 284 ALA A C 1
ATOM 2246 O O . ALA A 1 284 ? 16.840 22.569 -1.893 1.00 34.00 284 ALA A O 1
ATOM 2247 N N . CYS A 1 285 ? 16.153 20.858 -3.159 1.00 32.28 285 CYS A N 1
ATOM 2248 C CA . CYS A 1 285 ? 15.164 21.615 -3.919 1.00 32.28 285 CYS A CA 1
ATOM 2249 C C . CYS A 1 285 ? 13.839 21.707 -3.131 1.00 32.28 285 CYS A C 1
ATOM 2251 O O . CYS A 1 285 ? 13.222 20.666 -2.894 1.00 32.28 285 CYS A O 1
ATOM 2253 N N . PRO A 1 286 ? 13.320 22.912 -2.807 1.00 38.50 286 PRO A N 1
ATOM 2254 C CA . PRO A 1 286 ? 12.092 23.082 -2.008 1.00 38.50 286 PRO A CA 1
ATOM 2255 C C . PRO A 1 286 ? 10.791 22.541 -2.631 1.00 38.50 286 PRO A C 1
ATOM 2257 O O . PRO A 1 286 ? 9.734 22.638 -2.014 1.00 38.50 286 PRO A O 1
ATOM 2260 N N . LEU A 1 287 ? 10.846 22.027 -3.864 1.00 47.81 287 LEU A N 1
ATOM 2261 C CA . LEU A 1 287 ? 9.697 21.498 -4.604 1.00 47.81 287 LEU A CA 1
ATOM 2262 C C . LEU A 1 287 ? 9.648 19.958 -4.635 1.00 47.81 287 LEU A C 1
ATOM 2264 O O . LEU A 1 287 ? 8.678 19.391 -5.139 1.00 47.81 287 LEU A O 1
ATOM 2268 N N . GLU A 1 288 ? 10.675 19.268 -4.125 1.00 59.91 288 GLU A N 1
ATOM 2269 C CA . GLU A 1 288 ? 10.640 17.811 -3.998 1.00 59.91 288 GLU A CA 1
ATOM 2270 C C . GLU A 1 288 ? 9.978 17.371 -2.683 1.00 59.91 288 GLU A C 1
ATOM 2272 O O . GLU A 1 288 ? 10.195 17.938 -1.616 1.00 59.91 288 GLU A O 1
ATOM 2277 N N . SER A 1 289 ? 9.174 16.310 -2.772 1.00 70.25 289 SER A N 1
ATOM 2278 C CA . SER A 1 289 ? 8.549 15.624 -1.632 1.00 70.25 289 SER A CA 1
ATOM 2279 C C . SER A 1 289 ? 9.560 15.291 -0.515 1.00 70.25 289 SER A C 1
ATOM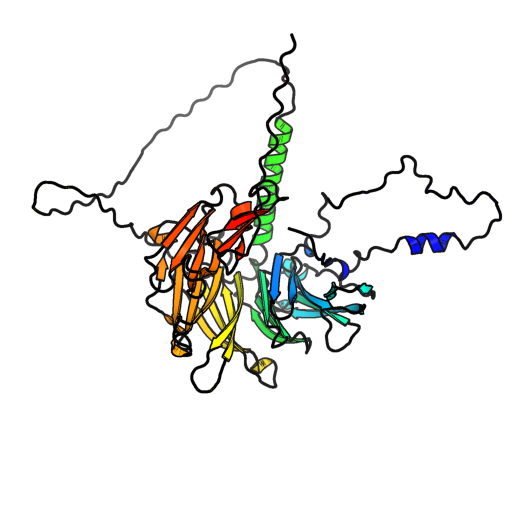 2281 O O . SER A 1 289 ? 10.654 14.811 -0.834 1.00 70.25 289 SER A O 1
ATOM 2283 N N . PRO A 1 290 ? 9.202 15.453 0.772 1.00 85.56 290 PRO A N 1
ATOM 2284 C CA . PRO A 1 290 ? 10.156 15.371 1.876 1.00 85.56 290 PRO A CA 1
ATOM 2285 C C . PRO A 1 290 ? 10.852 14.008 2.004 1.00 85.56 290 PRO A C 1
ATOM 2287 O O . PRO A 1 290 ? 10.262 12.961 1.744 1.00 85.56 290 PRO A O 1
ATOM 2290 N N . THR A 1 291 ? 12.120 14.000 2.423 1.00 88.94 291 THR A N 1
ATOM 2291 C CA . THR A 1 291 ? 12.986 12.798 2.418 1.00 88.94 291 THR A CA 1
ATOM 2292 C C . THR A 1 291 ? 12.600 11.748 3.467 1.00 88.94 291 THR A C 1
ATOM 2294 O O . THR A 1 291 ? 12.852 10.554 3.282 1.00 88.94 291 THR A O 1
ATOM 2297 N N . TRP A 1 292 ? 11.951 12.165 4.554 1.00 89.19 292 TRP A N 1
ATOM 2298 C CA . TRP A 1 292 ? 11.433 11.277 5.598 1.00 89.19 292 TRP A CA 1
ATOM 2299 C C . TRP A 1 292 ? 10.095 10.620 5.240 1.00 89.19 292 TRP A C 1
ATOM 2301 O O . TRP A 1 292 ? 9.732 9.628 5.869 1.00 89.19 292 TRP A O 1
ATOM 2311 N N . PHE A 1 293 ? 9.380 11.128 4.226 1.00 91.44 293 PHE A N 1
ATOM 2312 C CA . PHE A 1 293 ? 8.047 10.652 3.855 1.00 91.44 293 PHE A CA 1
ATOM 2313 C C . PHE A 1 293 ? 8.049 9.141 3.589 1.00 91.44 293 PHE A C 1
ATOM 2315 O O . PHE A 1 293 ? 8.882 8.626 2.838 1.00 91.44 293 PHE A O 1
ATOM 2322 N N . ILE A 1 294 ? 7.101 8.422 4.185 1.00 94.38 294 ILE A N 1
ATOM 2323 C CA . ILE A 1 294 ? 7.029 6.961 4.107 1.00 94.38 294 ILE A CA 1
ATOM 2324 C C . ILE A 1 294 ? 6.248 6.563 2.855 1.00 94.38 294 ILE A C 1
ATOM 2326 O O . ILE A 1 294 ? 5.119 6.992 2.633 1.00 94.38 294 ILE A O 1
ATOM 2330 N N . ARG A 1 295 ? 6.877 5.766 1.988 1.00 92.31 295 ARG A N 1
ATOM 2331 C CA . ARG A 1 295 ? 6.342 5.412 0.663 1.00 92.31 295 ARG A CA 1
ATOM 2332 C C . ARG A 1 295 ? 5.736 4.013 0.637 1.0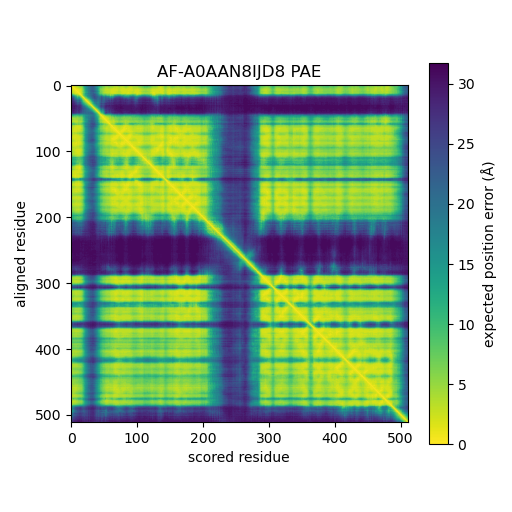0 92.31 295 ARG A C 1
ATOM 2334 O O . ARG A 1 295 ? 4.674 3.824 0.030 1.00 92.31 295 ARG A O 1
ATOM 2341 N N . CYS A 1 296 ? 6.396 3.069 1.308 1.00 93.69 296 CYS A N 1
ATOM 2342 C CA . CYS A 1 296 ? 5.964 1.684 1.445 1.00 93.69 296 CYS A CA 1
ATOM 2343 C C . CYS A 1 296 ? 6.207 1.153 2.867 1.00 93.69 296 CYS A C 1
ATOM 2345 O O . CYS A 1 296 ? 7.281 1.346 3.441 1.00 93.69 296 CYS A O 1
ATOM 2347 N N . LEU A 1 297 ? 5.217 0.425 3.376 1.00 96.75 297 LEU A N 1
ATOM 2348 C CA . LEU A 1 297 ? 5.327 -0.498 4.502 1.00 96.75 297 LEU A CA 1
ATOM 2349 C C . LEU A 1 297 ? 5.091 -1.905 3.948 1.00 96.75 297 LEU A C 1
ATOM 2351 O O . LEU A 1 297 ? 4.276 -2.057 3.037 1.00 96.75 297 LEU A O 1
ATOM 2355 N N . LYS A 1 298 ? 5.788 -2.923 4.457 1.00 95.44 298 LYS A N 1
ATOM 2356 C CA . LYS A 1 298 ? 5.509 -4.326 4.107 1.00 95.44 298 LYS A CA 1
ATOM 2357 C C . LYS A 1 298 ? 5.976 -5.260 5.221 1.00 95.44 298 LYS A C 1
ATOM 2359 O O . LYS A 1 298 ? 7.003 -5.008 5.850 1.00 95.44 298 LYS A O 1
ATOM 2364 N N . PHE A 1 299 ? 5.235 -6.340 5.435 1.00 94.69 299 PHE A N 1
ATOM 2365 C CA . PHE A 1 299 ? 5.693 -7.495 6.202 1.00 94.69 299 PHE A CA 1
ATOM 2366 C C . PHE A 1 299 ? 6.242 -8.545 5.232 1.00 94.69 299 PHE A C 1
ATOM 2368 O O . PHE A 1 299 ? 5.665 -8.782 4.172 1.00 94.69 299 PHE A O 1
ATOM 2375 N N . LEU A 1 300 ? 7.393 -9.122 5.561 1.00 92.44 300 LEU A N 1
ATOM 2376 C CA . LEU A 1 300 ? 8.153 -10.030 4.710 1.00 92.44 300 LEU A CA 1
ATOM 2377 C C . LEU A 1 300 ? 8.607 -11.226 5.543 1.00 92.44 300 LEU A C 1
ATOM 2379 O O . LEU A 1 300 ? 9.323 -11.057 6.528 1.00 92.44 300 LEU A O 1
ATOM 2383 N N . SER A 1 301 ? 8.235 -12.433 5.134 1.00 88.44 301 SER A N 1
ATOM 2384 C CA . SER A 1 301 ? 8.709 -13.661 5.770 1.00 88.44 301 SER A CA 1
ATOM 2385 C C . SER A 1 301 ? 10.058 -14.067 5.166 1.00 88.44 301 SER A C 1
ATOM 2387 O O . SER A 1 301 ? 10.165 -14.349 3.973 1.00 88.44 301 SER A O 1
ATOM 2389 N N . VAL A 1 302 ? 11.106 -14.070 5.988 1.00 85.50 302 VAL A N 1
ATOM 2390 C CA . VAL A 1 302 ? 12.494 -14.360 5.607 1.00 85.50 302 VAL A CA 1
ATOM 2391 C C . VAL A 1 302 ? 12.905 -15.716 6.191 1.00 85.50 302 VAL A C 1
ATOM 2393 O O . VAL A 1 302 ? 12.730 -15.928 7.392 1.00 85.50 302 VAL A O 1
ATOM 2396 N N . PRO A 1 303 ? 13.484 -16.646 5.411 1.00 77.06 303 PRO A N 1
ATOM 2397 C CA . PRO A 1 303 ? 14.033 -17.874 5.980 1.00 77.06 303 PRO A CA 1
ATOM 2398 C C . PRO A 1 303 ? 15.234 -17.536 6.880 1.00 77.06 303 PRO A C 1
ATOM 2400 O O . PRO A 1 303 ? 16.160 -16.837 6.462 1.00 77.06 303 PRO A O 1
ATOM 2403 N N . ALA A 1 304 ? 15.213 -18.001 8.129 1.00 68.12 304 ALA A N 1
ATOM 2404 C CA . ALA A 1 304 ? 16.271 -17.736 9.097 1.00 68.12 304 ALA A CA 1
ATOM 2405 C C . ALA A 1 304 ? 17.456 -18.704 8.917 1.00 68.12 304 ALA A C 1
ATOM 2407 O O . ALA A 1 304 ? 17.349 -19.759 8.293 1.00 68.12 304 ALA A O 1
ATOM 2408 N N . VAL A 1 305 ? 18.629 -18.332 9.436 1.00 62.78 305 VAL A N 1
ATOM 2409 C CA . VAL A 1 305 ? 19.836 -19.167 9.328 1.00 62.78 305 VAL A CA 1
ATOM 2410 C C . VAL A 1 305 ? 19.898 -20.161 10.482 1.00 62.78 305 VAL A C 1
ATOM 2412 O O . VAL A 1 305 ? 20.034 -19.767 11.638 1.00 62.78 305 VAL A O 1
ATOM 2415 N N . GLY A 1 306 ? 19.866 -21.451 10.145 1.00 61.34 306 GLY A N 1
ATOM 2416 C CA . GLY A 1 306 ? 20.017 -22.563 11.082 1.00 61.34 306 GLY A CA 1
ATOM 2417 C C . GLY A 1 306 ? 18.786 -23.468 11.106 1.00 61.34 306 GLY A C 1
ATOM 2418 O O . GLY A 1 306 ? 18.161 -23.698 10.078 1.00 61.34 306 GLY A O 1
ATOM 2419 N N . ILE A 1 307 ? 18.472 -23.995 12.292 1.00 48.84 307 ILE A N 1
ATOM 2420 C CA . ILE A 1 307 ? 17.301 -24.858 12.548 1.00 48.84 307 ILE A CA 1
ATOM 2421 C C . ILE A 1 307 ? 16.051 -24.010 12.876 1.00 48.84 307 ILE A C 1
ATOM 2423 O O . ILE A 1 307 ? 14.923 -24.486 12.779 1.00 48.84 307 ILE A O 1
ATOM 2427 N N . ALA A 1 308 ? 16.232 -22.731 13.227 1.00 56.97 308 ALA A N 1
ATOM 2428 C CA . ALA A 1 308 ? 15.137 -21.771 13.330 1.00 56.97 308 ALA A CA 1
ATOM 2429 C C . ALA A 1 308 ? 14.540 -21.528 11.933 1.00 56.97 308 ALA A C 1
ATOM 2431 O O . ALA A 1 308 ? 15.278 -21.188 11.014 1.00 56.97 308 ALA A O 1
ATOM 2432 N N . GLY A 1 309 ? 13.227 -21.729 11.782 1.00 69.12 309 GLY A N 1
ATOM 2433 C CA . GLY A 1 309 ? 12.551 -21.792 10.481 1.00 69.12 309 GLY A CA 1
ATOM 2434 C C . GLY A 1 309 ? 12.419 -20.450 9.752 1.00 69.12 309 GLY A C 1
ATOM 2435 O O . GLY A 1 309 ? 13.343 -19.980 9.093 1.00 69.12 309 GLY A O 1
ATOM 2436 N N . VAL A 1 310 ? 11.229 -19.852 9.804 1.00 76.75 310 VAL A N 1
ATOM 2437 C CA . VAL A 1 310 ? 10.919 -18.587 9.119 1.00 76.75 310 VAL A CA 1
ATOM 2438 C C . VAL A 1 310 ? 10.811 -17.468 10.154 1.00 76.75 310 VAL A C 1
ATOM 2440 O O . VAL A 1 310 ? 10.212 -17.655 11.209 1.00 76.75 310 VAL A O 1
ATOM 2443 N N . CYS A 1 311 ? 11.408 -16.315 9.861 1.00 85.19 311 CYS A N 1
ATOM 2444 C CA . CYS A 1 311 ? 11.362 -15.109 10.681 1.00 85.19 311 CYS A CA 1
ATOM 2445 C C . CYS A 1 311 ? 10.612 -14.013 9.921 1.00 85.19 311 CYS A C 1
ATOM 2447 O O . CYS A 1 311 ? 10.939 -13.714 8.772 1.00 85.19 311 CYS A O 1
ATOM 2449 N N . ASP A 1 312 ? 9.618 -13.401 10.560 1.00 90.88 312 ASP A N 1
ATOM 2450 C CA . ASP A 1 312 ? 8.885 -12.291 9.961 1.00 90.88 312 ASP A CA 1
ATOM 2451 C C . ASP A 1 312 ? 9.613 -10.970 10.212 1.00 90.88 312 ASP A C 1
ATOM 2453 O O . ASP A 1 312 ? 10.132 -10.695 11.296 1.00 90.88 312 ASP A O 1
ATOM 2457 N N . VAL A 1 313 ? 9.665 -10.146 9.174 1.00 93.25 313 VAL A N 1
ATOM 2458 C CA . VAL A 1 313 ? 10.425 -8.902 9.135 1.00 93.25 313 VAL A CA 1
ATOM 2459 C C . VAL A 1 313 ? 9.506 -7.786 8.661 1.00 93.25 313 VAL A C 1
ATOM 2461 O O . VAL A 1 313 ? 8.853 -7.896 7.626 1.00 93.25 313 VAL A O 1
ATOM 2464 N N . PHE A 1 314 ? 9.472 -6.685 9.400 1.00 96.00 314 PHE A N 1
ATOM 2465 C CA . PHE A 1 314 ? 8.760 -5.474 9.016 1.00 96.00 314 PHE A CA 1
ATOM 2466 C C . PHE A 1 314 ? 9.722 -4.483 8.358 1.00 96.00 314 PHE A C 1
ATOM 2468 O O . PHE A 1 314 ? 10.800 -4.208 8.890 1.00 96.00 314 PHE A O 1
ATOM 2475 N N . VAL A 1 315 ? 9.345 -3.937 7.198 1.00 96.50 315 VAL A N 1
ATOM 2476 C CA . VAL A 1 315 ? 10.171 -2.975 6.458 1.00 96.50 315 VAL A CA 1
ATOM 2477 C C . VAL A 1 315 ? 9.457 -1.650 6.208 1.00 96.50 315 VAL A C 1
ATOM 2479 O O . VAL A 1 315 ? 8.293 -1.611 5.806 1.00 96.50 315 VAL A O 1
ATOM 2482 N N . VAL A 1 316 ? 10.200 -0.558 6.399 1.00 97.56 316 VAL A N 1
ATOM 2483 C CA . VAL A 1 316 ? 9.761 0.831 6.208 1.00 97.56 316 VAL A CA 1
ATOM 2484 C C . VAL A 1 316 ? 10.651 1.487 5.159 1.00 97.56 316 VAL A C 1
ATOM 2486 O O . VAL A 1 316 ? 11.840 1.705 5.398 1.00 97.56 316 VAL A O 1
ATOM 2489 N N . GLY A 1 317 ? 10.095 1.789 3.985 1.00 96.81 317 GLY A N 1
ATOM 2490 C CA . GLY A 1 317 ? 10.812 2.453 2.895 1.00 96.81 317 GLY A CA 1
ATOM 2491 C C . GLY A 1 317 ? 10.459 3.934 2.795 1.00 96.81 317 GLY A C 1
ATOM 2492 O O . GLY A 1 317 ? 9.290 4.287 2.606 1.00 96.81 317 GLY A O 1
ATOM 2493 N N . THR A 1 318 ? 11.467 4.803 2.894 1.00 95.62 318 THR A N 1
ATOM 2494 C CA . THR A 1 318 ? 11.288 6.259 2.814 1.00 95.62 318 THR A CA 1
ATOM 2495 C C . THR A 1 318 ? 11.538 6.822 1.416 1.00 95.62 318 THR A C 1
ATOM 2497 O O . THR A 1 318 ? 12.105 6.189 0.519 1.00 95.62 318 THR A O 1
ATOM 2500 N N . ASN A 1 319 ? 11.121 8.069 1.244 1.00 93.69 319 ASN A N 1
ATOM 2501 C CA . ASN A 1 319 ? 11.302 8.856 0.039 1.00 93.69 319 ASN A CA 1
ATOM 2502 C C . ASN A 1 319 ? 12.770 9.265 -0.208 1.00 93.69 319 ASN A C 1
ATOM 2504 O O . ASN A 1 319 ? 13.174 9.420 -1.350 1.00 93.69 319 ASN A O 1
ATOM 2508 N N . GLY A 1 320 ? 13.580 9.379 0.847 1.00 92.31 320 GLY A N 1
ATOM 2509 C CA . GLY A 1 320 ? 15.020 9.660 0.798 1.00 92.31 320 GLY A CA 1
ATOM 2510 C C . GLY A 1 320 ? 15.911 8.417 0.668 1.00 92.31 320 GLY A C 1
ATOM 2511 O O . GLY A 1 320 ? 17.044 8.426 1.148 1.00 92.31 320 GLY A O 1
ATOM 2512 N N . GLY A 1 321 ? 15.398 7.312 0.117 1.00 93.75 321 GLY A N 1
ATOM 2513 C CA . GLY A 1 321 ? 16.182 6.097 -0.135 1.00 93.75 321 GLY A CA 1
ATOM 2514 C C . GLY A 1 321 ? 16.669 5.355 1.116 1.00 93.75 321 GLY A C 1
ATOM 2515 O O . GLY A 1 321 ? 17.662 4.627 1.036 1.00 93.75 321 GLY A O 1
ATOM 2516 N N . ARG A 1 322 ? 16.013 5.525 2.273 1.00 95.31 322 ARG A N 1
ATOM 2517 C CA . ARG A 1 322 ? 16.316 4.770 3.501 1.00 95.31 322 ARG A CA 1
ATOM 2518 C C . ARG A 1 322 ? 15.316 3.627 3.668 1.00 95.31 322 ARG A C 1
ATOM 2520 O O . ARG A 1 322 ? 14.110 3.855 3.641 1.00 95.31 322 ARG A O 1
ATOM 2527 N N . LEU A 1 323 ? 15.822 2.412 3.862 1.00 96.38 323 LEU A N 1
ATOM 2528 C CA . LEU A 1 323 ? 15.044 1.242 4.261 1.00 96.38 323 LEU A CA 1
ATOM 2529 C C . LEU A 1 323 ? 15.362 0.912 5.720 1.00 96.38 323 LEU A C 1
ATOM 2531 O O . LEU A 1 323 ? 16.510 0.599 6.039 1.00 96.38 323 LEU A O 1
ATOM 2535 N N . VAL A 1 324 ? 14.363 0.974 6.595 1.00 96.06 324 VAL A N 1
ATOM 2536 C CA . VAL A 1 324 ? 14.475 0.541 7.994 1.00 96.06 324 VAL A CA 1
ATOM 2537 C C . VAL A 1 324 ? 13.854 -0.848 8.113 1.00 96.06 324 VAL A C 1
ATOM 2539 O O . VAL A 1 324 ? 12.758 -1.075 7.606 1.00 96.06 324 VAL A O 1
ATOM 2542 N N . ILE A 1 325 ? 14.574 -1.782 8.727 1.00 95.25 325 ILE A N 1
ATOM 2543 C CA . ILE A 1 325 ? 14.229 -3.204 8.797 1.00 95.25 325 ILE A CA 1
ATOM 2544 C C . ILE A 1 325 ? 14.146 -3.607 10.269 1.00 95.25 325 ILE A C 1
ATOM 2546 O O . ILE A 1 325 ? 15.131 -3.471 10.998 1.00 95.25 325 ILE A O 1
ATOM 2550 N N . TYR A 1 326 ? 12.998 -4.134 10.683 1.00 94.50 326 TYR A N 1
ATOM 2551 C CA . TYR A 1 326 ? 12.724 -4.613 12.034 1.00 94.50 326 TYR A CA 1
ATOM 2552 C C . TYR A 1 326 ? 12.439 -6.120 12.022 1.00 94.50 326 TYR A C 1
ATOM 2554 O O . TYR A 1 326 ? 11.665 -6.592 11.194 1.00 94.50 326 TYR A O 1
ATOM 2562 N N . SER A 1 327 ? 13.044 -6.880 12.931 1.00 92.12 327 SER A N 1
ATOM 2563 C CA . SER A 1 327 ? 12.719 -8.294 13.154 1.00 92.12 327 SER A CA 1
ATOM 2564 C C . SER A 1 327 ? 11.530 -8.426 14.099 1.00 92.12 327 SER A C 1
ATOM 2566 O O . SER A 1 327 ? 11.525 -7.781 15.153 1.00 92.12 327 SER A O 1
ATOM 2568 N N . ILE A 1 328 ? 10.578 -9.293 13.759 1.00 90.88 328 ILE A N 1
ATOM 2569 C CA . ILE A 1 328 ? 9.430 -9.624 14.603 1.00 90.88 328 ILE A CA 1
ATOM 2570 C C . ILE A 1 328 ? 9.730 -10.924 15.350 1.00 90.88 328 ILE A C 1
ATOM 2572 O O . ILE A 1 328 ? 10.127 -11.922 14.745 1.00 90.88 328 ILE A O 1
ATOM 2576 N N . THR A 1 329 ? 9.559 -10.907 16.669 1.00 87.00 329 THR A N 1
ATOM 2577 C CA . THR A 1 329 ? 9.840 -12.046 17.549 1.00 87.00 329 THR A CA 1
ATOM 2578 C C . THR A 1 329 ? 8.724 -12.258 18.560 1.00 87.00 329 THR A C 1
ATOM 2580 O O . THR A 1 329 ? 8.155 -11.298 19.072 1.00 87.00 329 THR A O 1
ATOM 2583 N N . ASP A 1 330 ? 8.448 -13.517 18.885 1.00 79.81 330 ASP A N 1
ATOM 2584 C CA . ASP A 1 330 ? 7.411 -13.909 19.839 1.00 79.81 330 ASP A CA 1
ATOM 2585 C C . ASP A 1 330 ? 7.894 -13.718 21.283 1.00 79.81 330 ASP A C 1
ATOM 2587 O O . ASP A 1 330 ? 8.372 -14.639 21.943 1.00 79.81 330 ASP A O 1
ATOM 2591 N N . GLN A 1 331 ? 7.820 -12.469 21.744 1.00 79.38 331 GLN A N 1
ATOM 2592 C CA . GLN A 1 331 ? 8.206 -12.034 23.086 1.00 79.38 331 GLN A CA 1
ATOM 2593 C C . GLN A 1 331 ? 6.966 -11.634 23.904 1.00 79.38 331 GLN A C 1
ATOM 2595 O O . GLN A 1 331 ? 5.990 -11.138 23.337 1.00 79.38 331 GLN A O 1
ATOM 2600 N N . PRO A 1 332 ? 6.974 -11.815 25.240 1.00 70.69 332 PRO A N 1
ATOM 2601 C CA . PRO A 1 332 ? 5.799 -11.557 26.075 1.00 70.69 332 PRO A CA 1
ATOM 2602 C C . PRO A 1 332 ? 5.494 -10.062 26.255 1.00 70.69 332 PRO A C 1
ATOM 2604 O O . PRO A 1 332 ? 4.356 -9.704 26.556 1.00 70.69 332 PRO A O 1
ATOM 2607 N N . ARG A 1 333 ? 6.488 -9.180 26.084 1.00 73.12 333 ARG A N 1
ATOM 2608 C CA . ARG A 1 333 ? 6.321 -7.723 26.177 1.00 73.12 333 ARG A CA 1
ATOM 2609 C C . ARG A 1 333 ? 6.156 -7.113 24.792 1.00 73.12 333 ARG A C 1
ATOM 2611 O O . ARG A 1 333 ? 6.954 -7.408 23.909 1.00 73.12 333 ARG A O 1
ATOM 2618 N N . ALA A 1 334 ? 5.188 -6.210 24.627 1.00 74.25 334 ALA A N 1
ATOM 2619 C CA . ALA A 1 334 ? 4.918 -5.546 23.347 1.00 74.25 334 ALA A CA 1
ATOM 2620 C C . ALA A 1 334 ? 6.155 -4.823 22.774 1.00 74.25 334 ALA A C 1
ATOM 2622 O O . ALA A 1 334 ? 6.459 -4.990 21.597 1.00 74.25 334 ALA A O 1
ATOM 2623 N N . GLU A 1 335 ? 6.916 -4.119 23.622 1.00 73.25 335 GLU A N 1
ATOM 2624 C CA . GLU A 1 335 ? 8.173 -3.433 23.264 1.00 73.25 335 GLU A CA 1
ATOM 2625 C C . GLU A 1 335 ? 9.248 -4.371 22.679 1.00 73.25 335 GLU A C 1
ATOM 2627 O O . GLU A 1 335 ? 10.052 -3.967 21.840 1.00 73.25 335 GLU A O 1
ATOM 2632 N N . ASP A 1 336 ? 9.250 -5.642 23.092 1.00 75.81 336 ASP A N 1
ATOM 2633 C CA . ASP A 1 336 ? 10.223 -6.638 22.655 1.00 75.81 336 ASP A CA 1
ATOM 2634 C C . ASP A 1 336 ? 9.802 -7.361 21.365 1.00 75.81 336 ASP A C 1
ATOM 2636 O O . ASP A 1 336 ? 10.631 -8.044 20.760 1.00 75.81 336 ASP A O 1
ATOM 2640 N N . VAL A 1 337 ? 8.546 -7.217 20.916 1.00 82.81 337 VAL A N 1
ATOM 2641 C CA . VAL A 1 337 ? 8.036 -7.929 19.732 1.00 82.81 337 VAL A CA 1
ATOM 2642 C C . VAL A 1 337 ? 8.710 -7.449 18.447 1.00 82.81 337 VAL A C 1
ATOM 2644 O O . VAL A 1 337 ? 8.957 -8.265 17.565 1.00 82.81 337 VAL A O 1
ATOM 2647 N N . CYS A 1 338 ? 9.031 -6.156 18.319 1.00 89.31 338 CYS A N 1
ATOM 2648 C CA . CYS A 1 338 ? 9.531 -5.570 17.071 1.00 89.31 338 CYS A CA 1
ATOM 2649 C C . CYS A 1 338 ? 10.845 -4.802 17.288 1.00 89.31 338 CYS A C 1
ATOM 2651 O O . CYS A 1 338 ? 10.850 -3.662 17.751 1.00 89.31 338 CYS A O 1
ATOM 2653 N N . LYS A 1 339 ? 11.980 -5.420 16.935 1.00 90.69 339 LYS A N 1
ATOM 2654 C CA . LYS A 1 339 ? 13.328 -4.882 17.208 1.00 90.69 339 LYS A CA 1
ATOM 2655 C C . LYS A 1 339 ? 14.037 -4.432 15.939 1.00 90.69 339 LYS A C 1
ATOM 2657 O O . LYS A 1 339 ? 13.969 -5.101 14.913 1.00 90.69 339 LYS A O 1
ATOM 2662 N N . LEU A 1 340 ? 14.740 -3.299 15.999 1.00 92.44 340 LEU A N 1
ATOM 2663 C CA . LEU A 1 340 ? 15.493 -2.765 14.860 1.00 92.44 340 LEU A CA 1
ATOM 2664 C C . LEU A 1 340 ? 16.642 -3.713 14.485 1.00 92.44 340 LEU A C 1
ATOM 2666 O O . LEU A 1 340 ? 17.599 -3.861 15.240 1.00 92.44 340 LEU A O 1
ATOM 2670 N N . LEU A 1 341 ? 16.567 -4.310 13.295 1.00 91.25 341 LEU A N 1
ATOM 2671 C CA . LEU A 1 341 ? 17.593 -5.205 12.761 1.00 91.25 341 LEU A CA 1
ATOM 2672 C C . LEU A 1 341 ? 18.662 -4.419 11.990 1.00 91.25 341 LEU A C 1
ATOM 2674 O O . LEU A 1 341 ? 19.862 -4.590 12.212 1.00 91.25 341 LEU A O 1
ATOM 2678 N N . LYS A 1 342 ? 18.240 -3.561 11.050 1.00 92.38 342 LYS A N 1
ATOM 2679 C CA . LYS A 1 342 ? 19.165 -2.780 10.217 1.00 92.38 342 LYS A CA 1
ATOM 2680 C C . LYS A 1 342 ? 18.497 -1.577 9.560 1.00 92.38 342 LYS A C 1
ATOM 2682 O O . LYS A 1 342 ? 17.373 -1.669 9.085 1.00 92.38 342 LYS A O 1
ATOM 2687 N N . THR A 1 343 ? 19.256 -0.497 9.401 1.00 94.94 343 THR A N 1
ATOM 2688 C CA . THR A 1 343 ? 18.924 0.594 8.474 1.00 94.94 343 THR A CA 1
ATOM 2689 C C . THR A 1 343 ? 19.874 0.555 7.279 1.00 94.94 343 THR A C 1
ATOM 2691 O O . THR A 1 343 ? 21.095 0.542 7.450 1.00 94.94 343 THR A O 1
ATOM 2694 N N . ILE A 1 344 ? 19.323 0.534 6.065 1.00 94.94 344 ILE A N 1
ATOM 2695 C CA . ILE A 1 344 ? 20.054 0.587 4.795 1.00 94.94 344 ILE A CA 1
ATOM 2696 C C . ILE A 1 344 ? 19.772 1.943 4.144 1.00 94.94 344 ILE A C 1
ATOM 2698 O O . ILE A 1 344 ? 18.653 2.207 3.715 1.00 94.94 344 ILE A O 1
ATOM 2702 N N . ALA A 1 345 ? 20.789 2.799 4.045 1.00 94.69 345 ALA A N 1
ATOM 2703 C CA . ALA A 1 345 ? 20.713 4.047 3.289 1.00 94.69 345 ALA A CA 1
ATOM 2704 C C . ALA A 1 345 ? 21.296 3.845 1.881 1.00 94.69 345 ALA A C 1
ATOM 2706 O O . ALA A 1 345 ? 22.463 3.476 1.719 1.00 94.69 345 ALA A O 1
ATOM 2707 N N . LEU A 1 346 ? 20.486 4.071 0.848 1.00 93.44 346 LEU A N 1
ATOM 2708 C CA . LEU A 1 346 ? 20.913 3.984 -0.544 1.00 93.44 346 LEU A CA 1
ATOM 2709 C C . LEU A 1 346 ? 21.573 5.297 -0.975 1.00 93.44 346 LEU A C 1
ATOM 2711 O O . LEU A 1 346 ? 20.956 6.352 -0.904 1.00 93.44 346 LEU A O 1
ATOM 2715 N N . ARG A 1 347 ? 22.813 5.226 -1.483 1.00 91.56 347 ARG A N 1
ATOM 2716 C CA . ARG A 1 347 ? 23.625 6.417 -1.824 1.00 91.56 347 ARG A CA 1
ATOM 2717 C C . ARG A 1 347 ? 22.948 7.423 -2.764 1.00 91.56 347 ARG A C 1
ATOM 2719 O O . ARG A 1 347 ? 23.223 8.601 -2.663 1.00 91.56 347 ARG A O 1
ATOM 2726 N N . HIS A 1 348 ? 22.082 6.967 -3.668 1.00 89.25 348 HIS A N 1
ATOM 2727 C CA . HIS A 1 348 ? 21.389 7.847 -4.618 1.00 89.25 348 HIS A CA 1
ATOM 2728 C C . HIS A 1 348 ? 20.144 8.535 -4.024 1.00 89.25 348 HIS A C 1
ATOM 2730 O O . HIS A 1 348 ? 19.492 9.299 -4.721 1.00 89.25 348 HIS A O 1
ATOM 2736 N N . GLY A 1 349 ? 19.760 8.235 -2.775 1.00 90.94 349 GLY A N 1
ATOM 2737 C CA . GLY A 1 349 ? 18.686 8.933 -2.054 1.00 90.94 349 GLY A CA 1
ATOM 2738 C C . GLY A 1 349 ? 17.278 8.843 -2.661 1.00 90.94 349 GLY A C 1
ATOM 2739 O O . GLY A 1 349 ? 16.377 9.518 -2.176 1.00 90.94 349 GLY A O 1
ATOM 2740 N N . ALA A 1 350 ? 17.069 8.042 -3.709 1.00 92.62 350 ALA A N 1
ATOM 2741 C CA . ALA A 1 350 ? 15.811 8.037 -4.457 1.00 92.62 350 ALA A CA 1
ATOM 2742 C C . ALA A 1 350 ? 14.681 7.283 -3.725 1.00 92.62 350 ALA A C 1
ATOM 2744 O O . ALA A 1 350 ? 14.964 6.287 -3.047 1.00 92.62 350 ALA A O 1
ATOM 2745 N N . PRO A 1 351 ? 13.406 7.675 -3.922 1.00 94.12 351 PRO A N 1
ATOM 2746 C CA . PRO A 1 351 ? 12.267 7.082 -3.227 1.00 94.12 351 PRO A CA 1
ATOM 2747 C C . PRO A 1 351 ? 12.172 5.572 -3.379 1.00 94.12 351 PRO A C 1
ATOM 2749 O O . PRO A 1 351 ? 12.195 5.066 -4.501 1.00 94.12 351 PRO A O 1
ATOM 2752 N N . ILE A 1 352 ? 12.008 4.858 -2.263 1.00 96.31 352 ILE A N 1
ATOM 2753 C CA . ILE A 1 352 ? 11.697 3.426 -2.279 1.00 96.31 352 ILE A CA 1
ATOM 2754 C C . ILE A 1 352 ? 10.227 3.256 -2.678 1.00 96.31 352 ILE A C 1
ATOM 2756 O O . ILE A 1 352 ? 9.342 3.879 -2.099 1.00 96.31 352 ILE A O 1
ATOM 2760 N N . ILE A 1 353 ? 9.973 2.448 -3.707 1.00 94.25 353 ILE A N 1
ATOM 2761 C CA . ILE A 1 353 ? 8.641 2.230 -4.291 1.00 94.25 353 ILE A CA 1
ATOM 2762 C C . ILE A 1 353 ? 8.072 0.881 -3.851 1.00 94.25 353 ILE A C 1
ATOM 2764 O O . ILE A 1 353 ? 6.902 0.793 -3.486 1.00 94.25 353 ILE A O 1
ATOM 2768 N N . HIS A 1 354 ? 8.901 -0.163 -3.884 1.00 95.25 354 HIS A N 1
ATOM 2769 C CA . HIS A 1 354 ? 8.525 -1.520 -3.504 1.00 95.25 354 HIS A CA 1
ATOM 2770 C C . HIS A 1 354 ? 9.730 -2.262 -2.918 1.00 95.25 354 HIS A C 1
ATOM 2772 O O . HIS A 1 354 ? 10.883 -1.956 -3.234 1.00 95.25 354 HIS A O 1
ATOM 2778 N N . VAL A 1 355 ? 9.460 -3.255 -2.078 1.00 95.69 355 VAL A N 1
ATOM 2779 C CA . VAL A 1 355 ? 10.466 -4.138 -1.483 1.00 95.69 355 VAL A CA 1
ATOM 2780 C C . VAL A 1 355 ? 9.914 -5.553 -1.516 1.00 95.69 355 VAL A C 1
ATOM 2782 O O . VAL A 1 355 ? 8.740 -5.758 -1.208 1.00 95.69 355 VAL A O 1
ATOM 2785 N N . ASP A 1 356 ? 10.740 -6.525 -1.881 1.00 93.56 356 ASP A N 1
ATOM 2786 C CA . ASP A 1 356 ? 10.338 -7.927 -1.838 1.00 93.56 356 ASP A CA 1
ATOM 2787 C C . ASP A 1 356 ? 11.479 -8.867 -1.470 1.00 93.56 356 ASP A C 1
ATOM 2789 O O . ASP A 1 356 ? 12.650 -8.492 -1.540 1.00 93.56 356 ASP A O 1
ATOM 2793 N N . VAL A 1 357 ? 11.135 -10.094 -1.093 1.00 90.81 357 VAL A N 1
ATOM 2794 C CA . VAL A 1 357 ? 12.102 -11.168 -0.846 1.00 90.81 357 VAL A CA 1
ATOM 2795 C C . VAL A 1 357 ? 11.885 -12.258 -1.879 1.00 90.81 357 VAL A C 1
ATOM 2797 O O . VAL A 1 357 ? 10.777 -12.758 -2.034 1.00 90.81 357 VAL A O 1
ATOM 2800 N N . ILE A 1 358 ? 12.960 -12.649 -2.556 1.00 87.25 358 ILE A N 1
ATOM 2801 C CA . ILE A 1 358 ? 12.974 -13.844 -3.397 1.00 87.25 358 ILE A CA 1
ATOM 2802 C C . ILE A 1 358 ? 13.848 -14.920 -2.762 1.00 87.25 358 ILE A C 1
ATOM 2804 O O . ILE A 1 358 ? 14.845 -14.619 -2.102 1.00 87.25 358 ILE A O 1
ATOM 2808 N N . LEU A 1 359 ? 13.490 -16.175 -3.000 1.00 79.25 359 LEU A N 1
ATOM 2809 C CA . LEU A 1 359 ? 14.366 -17.323 -2.803 1.00 79.25 359 LEU A CA 1
ATOM 2810 C C . LEU A 1 359 ? 14.817 -17.771 -4.193 1.00 79.25 359 LEU A C 1
ATOM 2812 O O . LEU A 1 359 ? 14.000 -17.800 -5.115 1.00 79.25 359 LEU A O 1
ATOM 2816 N N . GLU A 1 360 ? 16.099 -18.085 -4.376 1.00 65.50 360 GLU A N 1
ATOM 2817 C CA . GLU A 1 360 ? 16.554 -18.564 -5.684 1.00 65.50 360 GLU A CA 1
ATOM 2818 C C . GLU A 1 360 ? 15.980 -19.963 -5.977 1.00 65.50 360 GLU A C 1
ATOM 2820 O O . GLU A 1 360 ? 16.020 -20.847 -5.109 1.00 65.50 360 GLU A O 1
ATOM 2825 N N . PRO A 1 361 ? 15.414 -20.184 -7.180 1.00 52.31 361 PRO A N 1
ATOM 2826 C CA . PRO A 1 361 ? 14.786 -21.453 -7.520 1.00 52.31 361 PRO A CA 1
ATOM 2827 C C . PRO A 1 361 ? 15.821 -22.585 -7.518 1.00 52.31 361 PRO A C 1
ATOM 2829 O O . PRO A 1 361 ? 16.932 -22.441 -8.023 1.00 52.31 361 PRO A O 1
ATOM 2832 N N . GLY A 1 362 ? 15.441 -23.726 -6.939 1.00 51.84 362 GLY A N 1
ATOM 2833 C CA . GLY A 1 362 ? 16.299 -24.908 -6.791 1.00 51.84 362 GLY A CA 1
ATOM 2834 C C . GLY A 1 362 ? 16.968 -25.056 -5.419 1.00 51.84 362 GLY A C 1
ATOM 2835 O O . GLY A 1 362 ? 17.339 -26.170 -5.054 1.00 51.84 362 GLY A O 1
ATOM 2836 N N . THR A 1 363 ? 17.053 -24.000 -4.601 1.00 51.44 363 THR A N 1
ATOM 2837 C CA . THR A 1 363 ? 17.661 -24.072 -3.259 1.00 51.44 363 THR A CA 1
ATOM 2838 C C . THR A 1 363 ? 16.676 -23.700 -2.153 1.00 51.44 363 THR A C 1
ATOM 2840 O O . THR A 1 363 ? 16.462 -22.529 -1.862 1.00 51.44 363 THR A O 1
ATOM 2843 N N . ARG A 1 364 ? 16.161 -24.696 -1.414 1.00 49.97 364 ARG A N 1
ATOM 2844 C CA . ARG A 1 364 ? 15.376 -24.482 -0.172 1.00 49.97 364 ARG A CA 1
ATOM 2845 C C . ARG A 1 364 ? 16.223 -23.995 1.025 1.00 49.97 364 ARG A C 1
ATOM 2847 O O . ARG A 1 364 ? 15.815 -24.143 2.172 1.00 49.97 364 ARG A O 1
ATOM 2854 N N . GLN A 1 365 ? 17.422 -23.466 0.783 1.00 54.69 365 GLN A N 1
ATOM 2855 C CA . GLN A 1 365 ? 18.340 -23.009 1.826 1.00 54.69 365 GLN A CA 1
ATOM 2856 C C . GLN A 1 365 ? 18.172 -21.508 2.075 1.00 54.69 365 GLN A C 1
ATOM 2858 O O . GLN A 1 365 ? 18.180 -20.713 1.132 1.00 54.69 365 GLN A O 1
ATOM 2863 N N . ALA A 1 366 ? 18.112 -21.114 3.350 1.00 57.25 366 ALA A N 1
ATOM 2864 C CA . ALA A 1 366 ? 17.993 -19.716 3.779 1.00 57.25 366 ALA A CA 1
ATOM 2865 C C . ALA A 1 366 ? 19.101 -18.793 3.230 1.00 57.25 366 ALA A C 1
ATOM 2867 O O . ALA A 1 366 ? 18.878 -17.605 3.014 1.00 57.25 366 ALA A O 1
ATOM 2868 N N . SER A 1 367 ? 20.281 -19.354 2.953 1.00 59.47 367 SER A N 1
ATOM 2869 C CA . SER A 1 367 ? 21.446 -18.684 2.360 1.00 59.47 367 SER A CA 1
ATOM 2870 C C . SER A 1 367 ? 21.230 -18.155 0.935 1.00 59.47 367 SER A C 1
ATOM 2872 O O . SER A 1 367 ? 22.007 -17.312 0.490 1.00 59.47 367 SER A O 1
ATOM 2874 N N . SER A 1 368 ? 20.201 -18.628 0.224 1.00 71.62 368 SER A N 1
ATOM 2875 C CA . SER A 1 368 ? 19.867 -18.201 -1.145 1.00 71.62 368 SER A CA 1
ATOM 2876 C C . SER A 1 368 ? 18.840 -17.061 -1.212 1.00 71.62 368 SER A C 1
ATOM 2878 O O . SER A 1 368 ? 18.509 -16.580 -2.295 1.00 71.62 368 SER A O 1
ATOM 2880 N N . ALA A 1 369 ? 18.322 -16.603 -0.067 1.00 85.50 369 ALA A N 1
ATOM 2881 C CA . ALA A 1 369 ? 17.328 -15.538 -0.040 1.00 85.50 369 ALA A CA 1
ATOM 2882 C C . ALA A 1 369 ? 17.947 -14.169 -0.379 1.00 85.50 369 ALA A C 1
ATOM 2884 O O . ALA A 1 369 ? 18.973 -13.756 0.177 1.00 85.50 369 ALA A O 1
ATOM 2885 N N . ARG A 1 370 ? 17.292 -13.419 -1.272 1.00 89.62 370 ARG A N 1
ATOM 2886 C CA . ARG A 1 370 ? 17.683 -12.057 -1.659 1.00 89.62 370 ARG A CA 1
ATOM 2887 C C . ARG A 1 370 ? 16.551 -11.072 -1.399 1.00 89.62 370 ARG A C 1
ATOM 2889 O O . ARG A 1 370 ? 15.450 -11.222 -1.918 1.00 89.62 370 ARG A O 1
ATOM 2896 N N . LEU A 1 371 ? 16.860 -10.018 -0.648 1.00 93.00 371 LEU A N 1
ATOM 2897 C CA . LEU A 1 371 ? 16.011 -8.839 -0.511 1.00 93.00 371 LEU A CA 1
ATOM 2898 C C . LEU A 1 371 ? 16.199 -7.959 -1.751 1.00 93.00 371 LEU A C 1
ATOM 2900 O O . LEU A 1 371 ? 17.323 -7.540 -2.032 1.00 93.00 371 LEU A O 1
ATOM 2904 N N . ILE A 1 372 ? 15.127 -7.660 -2.476 1.00 94.62 372 ILE A N 1
ATOM 2905 C CA . ILE A 1 372 ? 15.114 -6.764 -3.634 1.00 94.62 372 ILE A CA 1
ATOM 2906 C C . ILE A 1 372 ? 14.462 -5.444 -3.229 1.00 94.62 372 ILE A C 1
ATOM 2908 O O . ILE A 1 372 ? 13.359 -5.414 -2.690 1.00 94.62 372 ILE A O 1
ATOM 2912 N N . ILE A 1 373 ? 15.152 -4.340 -3.512 1.00 96.44 373 ILE A N 1
ATOM 2913 C CA . ILE A 1 373 ? 14.679 -2.979 -3.263 1.00 96.44 373 ILE A CA 1
ATOM 2914 C C . ILE A 1 373 ? 14.488 -2.285 -4.611 1.00 96.44 373 ILE A C 1
ATOM 2916 O O . ILE A 1 373 ? 15.442 -2.123 -5.380 1.00 96.44 373 ILE A O 1
ATOM 2920 N N . PHE A 1 374 ? 13.257 -1.850 -4.868 1.00 96.88 374 PHE A N 1
ATOM 2921 C CA . PHE A 1 374 ? 12.884 -1.037 -6.016 1.00 96.88 374 PHE A CA 1
ATOM 2922 C C . PHE A 1 374 ? 12.801 0.423 -5.591 1.00 96.88 374 PHE A C 1
ATOM 2924 O O . PHE A 1 374 ? 12.044 0.776 -4.686 1.00 96.88 374 PHE A O 1
ATOM 2931 N N . THR A 1 375 ? 13.551 1.283 -6.268 1.00 96.69 375 THR A N 1
ATOM 2932 C CA . THR A 1 375 ? 13.485 2.737 -6.081 1.00 96.69 375 THR A CA 1
ATOM 2933 C C . THR A 1 375 ? 13.075 3.430 -7.369 1.00 96.69 375 THR A C 1
ATOM 2935 O O . THR A 1 375 ? 13.126 2.811 -8.426 1.00 96.69 375 THR A O 1
ATOM 2938 N N . GLU A 1 376 ? 12.728 4.719 -7.309 1.00 94.31 376 GLU A N 1
ATOM 2939 C CA . GLU A 1 376 ? 12.386 5.521 -8.496 1.00 94.31 376 GLU A CA 1
ATOM 2940 C C . GLU A 1 376 ? 13.473 5.458 -9.596 1.00 94.31 376 GLU A C 1
ATOM 2942 O O . GLU A 1 376 ? 13.155 5.655 -10.762 1.00 94.31 376 GLU A O 1
ATOM 2947 N N . GLU A 1 377 ? 14.734 5.144 -9.268 1.00 93.81 377 GLU A N 1
ATOM 2948 C CA . GLU A 1 377 ? 15.865 5.221 -10.209 1.00 93.81 377 GLU A CA 1
ATOM 2949 C C . GLU A 1 377 ? 16.642 3.908 -10.418 1.00 93.81 377 GLU A C 1
ATOM 2951 O O . GLU A 1 377 ? 17.286 3.718 -11.456 1.00 93.81 377 GLU A O 1
ATOM 2956 N N . GLN A 1 378 ? 16.651 3.015 -9.423 1.00 95.06 378 GLN A N 1
ATOM 2957 C CA . GLN A 1 378 ? 17.490 1.810 -9.402 1.00 95.06 378 GLN A CA 1
ATOM 2958 C C . GLN A 1 378 ? 16.751 0.611 -8.797 1.00 95.06 378 GLN A C 1
ATOM 2960 O O . GLN A 1 378 ? 16.021 0.750 -7.813 1.00 95.06 378 GLN A O 1
ATOM 2965 N N . ILE A 1 379 ? 17.038 -0.581 -9.325 1.00 95.88 379 ILE A N 1
ATOM 2966 C CA . ILE A 1 379 ? 16.732 -1.864 -8.678 1.00 95.88 379 ILE A CA 1
ATOM 2967 C C . ILE A 1 379 ? 18.038 -2.394 -8.088 1.00 95.88 379 ILE A C 1
ATOM 2969 O O . ILE A 1 379 ? 19.065 -2.425 -8.773 1.00 95.88 379 ILE A O 1
ATOM 2973 N N . ARG A 1 380 ? 18.025 -2.815 -6.824 1.00 94.69 380 ARG A N 1
ATOM 2974 C CA . ARG A 1 380 ? 19.180 -3.428 -6.146 1.00 94.69 380 ARG A CA 1
ATOM 2975 C C . ARG A 1 380 ? 18.740 -4.657 -5.373 1.00 94.69 380 ARG A C 1
ATOM 2977 O O . ARG A 1 380 ? 17.619 -4.683 -4.878 1.00 94.69 380 ARG A O 1
ATOM 2984 N N . SER A 1 381 ? 19.633 -5.632 -5.208 1.00 93.12 381 SER A N 1
ATOM 2985 C CA . SER A 1 381 ? 19.403 -6.721 -4.251 1.00 93.12 381 SER A CA 1
ATOM 2986 C C . SER A 1 381 ? 20.514 -6.857 -3.212 1.00 93.12 381 SER A C 1
ATOM 2988 O O . SER A 1 381 ? 21.640 -6.396 -3.411 1.00 93.12 381 SER A O 1
ATOM 2990 N N . PHE A 1 382 ? 20.166 -7.470 -2.085 1.00 92.56 382 PHE A N 1
ATOM 2991 C CA . PHE A 1 382 ? 21.008 -7.683 -0.913 1.00 92.56 382 PHE A CA 1
ATOM 2992 C C . PHE A 1 382 ? 20.828 -9.129 -0.437 1.00 92.56 382 PHE A C 1
ATOM 2994 O O . PHE A 1 382 ? 19.707 -9.635 -0.424 1.00 92.56 382 PHE A O 1
ATOM 3001 N N . TYR A 1 383 ? 21.912 -9.798 -0.048 1.00 89.44 383 TYR A N 1
ATOM 3002 C CA . TYR A 1 383 ? 21.858 -11.186 0.424 1.00 89.44 383 TYR A CA 1
ATOM 3003 C C . TYR A 1 383 ? 21.366 -11.262 1.868 1.00 89.44 383 TYR A C 1
ATOM 3005 O O . TYR A 1 383 ? 21.964 -10.649 2.757 1.00 89.44 383 TYR A O 1
ATOM 3013 N N . LEU A 1 384 ? 20.324 -12.047 2.122 1.00 86.00 384 LEU A N 1
ATOM 3014 C CA . LEU A 1 384 ? 19.827 -12.315 3.469 1.00 86.00 384 LEU A CA 1
ATOM 3015 C C . LEU A 1 384 ? 20.613 -13.475 4.121 1.00 86.00 384 LEU A C 1
ATOM 3017 O O . LEU A 1 384 ? 21.178 -14.308 3.416 1.00 86.00 384 LEU A O 1
ATOM 3021 N N . PRO A 1 385 ? 20.744 -13.505 5.462 1.00 79.25 385 PRO A N 1
ATOM 3022 C CA . PRO A 1 385 ? 20.379 -12.452 6.415 1.00 79.25 385 PRO A CA 1
ATOM 3023 C C . PRO A 1 385 ? 21.440 -11.340 6.507 1.00 79.25 385 PRO A C 1
ATOM 3025 O O . PRO A 1 385 ? 21.234 -10.349 7.196 1.00 79.25 385 PRO A O 1
ATOM 3028 N N . SER A 1 386 ? 22.594 -11.492 5.842 1.00 84.25 386 SER A N 1
ATOM 3029 C CA . SER A 1 386 ? 23.762 -10.610 6.023 1.00 84.25 386 SER A CA 1
ATOM 3030 C C . SER A 1 386 ? 23.530 -9.140 5.642 1.00 84.25 386 SER A C 1
ATOM 3032 O O . SER A 1 386 ? 24.325 -8.276 6.014 1.00 84.25 386 SER A O 1
ATOM 3034 N N . LEU A 1 387 ? 22.491 -8.879 4.839 1.00 87.19 387 LEU A N 1
ATOM 3035 C CA . LEU A 1 387 ? 22.156 -7.604 4.204 1.00 87.19 387 LEU A CA 1
ATOM 3036 C C . LEU A 1 387 ? 23.347 -6.965 3.464 1.00 87.19 387 LEU A C 1
ATOM 3038 O O . LEU A 1 387 ? 23.412 -5.747 3.283 1.00 87.19 387 LEU A O 1
ATOM 3042 N N . LYS A 1 388 ? 24.292 -7.790 2.993 1.00 89.94 388 LYS A N 1
ATOM 3043 C CA . LYS A 1 388 ? 25.400 -7.352 2.139 1.00 89.94 388 LYS A CA 1
ATOM 3044 C C . LYS A 1 388 ? 24.878 -7.083 0.719 1.00 89.94 388 LYS A C 1
ATOM 3046 O O . LYS A 1 388 ? 24.120 -7.907 0.201 1.00 89.94 388 LYS A O 1
ATOM 3051 N N . PRO A 1 389 ? 25.275 -5.973 0.065 1.00 89.94 389 PRO A N 1
ATOM 3052 C CA . PRO A 1 389 ? 24.882 -5.694 -1.315 1.00 89.94 389 PRO A CA 1
ATOM 3053 C C . PRO A 1 389 ? 25.285 -6.825 -2.267 1.00 89.94 389 PRO A C 1
ATOM 3055 O O . PRO A 1 389 ? 26.427 -7.285 -2.243 1.00 89.94 389 PRO A O 1
ATOM 3058 N N . SER A 1 390 ? 24.362 -7.242 -3.132 1.00 89.44 390 SER A N 1
ATOM 3059 C CA . SER A 1 390 ? 24.654 -8.149 -4.242 1.00 89.44 390 SER A CA 1
ATOM 3060 C C . SER A 1 390 ? 25.262 -7.393 -5.431 1.00 89.44 390 SER A C 1
ATOM 3062 O O . SER A 1 390 ? 25.206 -6.164 -5.518 1.00 89.44 390 SER A O 1
ATOM 3064 N N . ARG A 1 391 ? 25.819 -8.143 -6.391 1.00 89.06 391 ARG A N 1
ATOM 3065 C CA . ARG A 1 391 ? 26.244 -7.614 -7.699 1.00 89.06 391 ARG A CA 1
ATOM 3066 C C . ARG A 1 391 ? 25.058 -7.240 -8.595 1.00 89.06 391 ARG A C 1
ATOM 3068 O O . ARG A 1 391 ? 25.238 -6.469 -9.534 1.00 89.06 391 ARG A O 1
ATOM 3075 N N . TYR A 1 392 ? 23.859 -7.760 -8.317 1.00 91.19 392 TYR A N 1
ATOM 3076 C CA . TYR A 1 392 ? 22.655 -7.435 -9.079 1.00 91.19 392 TYR A CA 1
ATOM 3077 C C . TYR A 1 392 ? 22.217 -5.983 -8.834 1.00 91.19 392 TYR A C 1
ATOM 3079 O O . TYR A 1 392 ? 21.786 -5.616 -7.733 1.00 91.19 392 TYR A O 1
ATOM 3087 N N . LYS A 1 393 ? 22.319 -5.167 -9.886 1.00 92.44 393 LYS A N 1
ATOM 3088 C CA . LYS A 1 393 ? 21.945 -3.754 -9.905 1.00 92.44 393 LYS A CA 1
ATOM 3089 C C . LYS A 1 393 ? 21.472 -3.360 -11.305 1.00 92.44 393 LYS A C 1
ATOM 3091 O O . LYS A 1 393 ? 22.207 -3.552 -12.269 1.00 92.44 393 LYS A O 1
ATOM 3096 N N . VAL A 1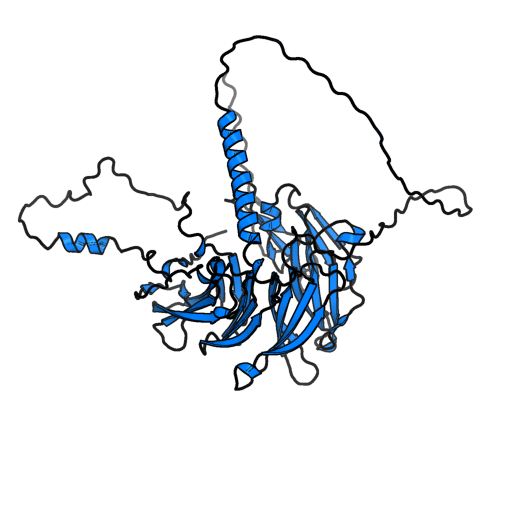 394 ? 20.305 -2.730 -11.387 1.00 93.94 394 VAL A N 1
ATOM 3097 C CA . VAL A 1 394 ? 19.786 -2.072 -12.596 1.00 93.94 394 VAL A CA 1
ATOM 3098 C C . VAL A 1 394 ? 19.732 -0.569 -12.322 1.00 93.94 394 VAL A C 1
ATOM 3100 O O . VAL A 1 394 ? 19.241 -0.164 -11.267 1.00 93.94 394 VAL A O 1
ATOM 3103 N N . LYS A 1 395 ? 20.246 0.267 -13.232 1.00 93.56 395 LYS A N 1
ATOM 3104 C CA . LYS A 1 395 ? 20.156 1.736 -13.147 1.00 93.56 395 LYS A CA 1
ATOM 3105 C C . LYS A 1 395 ? 19.270 2.258 -14.285 1.00 93.56 395 LYS A C 1
ATOM 3107 O O . LYS A 1 395 ? 19.766 2.487 -15.382 1.00 93.56 395 LYS A O 1
ATOM 3112 N N . LEU A 1 396 ? 17.974 2.440 -14.049 1.00 90.94 396 LEU A N 1
ATOM 3113 C CA . LEU A 1 396 ? 17.053 2.833 -15.118 1.00 90.94 396 LEU A CA 1
ATOM 3114 C C . LEU A 1 396 ? 17.273 4.304 -15.501 1.00 90.94 396 LEU A C 1
ATOM 3116 O O . LEU A 1 396 ? 17.486 4.620 -16.670 1.00 90.94 396 LEU A O 1
ATOM 3120 N N . THR A 1 397 ? 17.358 5.199 -14.512 1.00 91.69 397 THR A N 1
ATOM 3121 C CA . THR A 1 397 ? 17.492 6.642 -14.770 1.00 91.69 397 THR A CA 1
ATOM 3122 C C . THR A 1 397 ? 18.817 7.022 -15.435 1.00 91.69 397 THR A C 1
ATOM 3124 O O . THR A 1 397 ? 18.814 7.860 -16.330 1.00 91.69 397 THR A O 1
ATOM 3127 N N . SER A 1 398 ? 19.953 6.423 -15.049 1.00 90.19 398 SER A N 1
ATOM 3128 C CA . SER A 1 398 ? 21.256 6.821 -15.619 1.00 90.19 398 SER A CA 1
ATOM 3129 C C . SER A 1 398 ? 21.504 6.269 -17.022 1.00 90.19 398 SER A C 1
ATOM 3131 O O . SER A 1 398 ? 22.276 6.869 -17.760 1.00 90.19 398 SER A O 1
ATOM 3133 N N . VAL A 1 399 ? 20.910 5.118 -17.360 1.00 89.06 399 VAL A N 1
ATOM 3134 C CA . VAL A 1 399 ? 21.094 4.446 -18.659 1.00 89.06 399 VAL A CA 1
ATOM 3135 C C . VAL A 1 399 ? 20.031 4.893 -19.664 1.00 89.06 399 VAL A C 1
ATOM 3137 O O . VAL A 1 399 ? 20.345 5.102 -20.829 1.00 89.06 399 VAL A O 1
ATOM 3140 N N . GLU A 1 400 ? 18.783 5.059 -19.217 1.00 88.69 400 GLU A N 1
ATOM 3141 C CA . GLU A 1 400 ? 17.616 5.216 -20.099 1.00 88.69 400 GLU A CA 1
ATOM 3142 C C . GLU A 1 400 ? 16.801 6.489 -19.809 1.00 88.69 400 GLU A C 1
ATOM 3144 O O . GLU A 1 400 ? 15.889 6.825 -20.557 1.00 88.69 400 GLU A O 1
ATOM 3149 N N . GLY A 1 401 ? 17.084 7.207 -18.715 1.00 90.44 401 GLY A N 1
ATOM 3150 C CA . GLY A 1 401 ? 16.268 8.343 -18.260 1.00 90.44 401 GLY A CA 1
ATOM 3151 C C . GLY A 1 401 ? 14.903 7.951 -17.675 1.00 90.44 401 GLY A C 1
ATOM 3152 O O . GLY A 1 401 ? 14.108 8.829 -17.341 1.00 90.44 401 GLY A O 1
ATOM 3153 N N . LEU A 1 402 ? 14.626 6.650 -17.538 1.00 91.56 402 LEU A N 1
ATOM 3154 C CA . LEU A 1 402 ? 13.340 6.115 -17.091 1.00 91.56 402 LEU A CA 1
ATOM 3155 C C . LEU A 1 402 ? 13.268 6.041 -15.564 1.00 91.56 402 LEU A C 1
ATOM 3157 O O . LEU A 1 402 ? 14.184 5.541 -14.913 1.00 91.56 402 LEU A O 1
ATOM 3161 N N . ARG A 1 403 ? 12.142 6.488 -15.003 1.00 92.50 403 ARG A N 1
ATOM 3162 C CA . ARG A 1 403 ? 11.841 6.446 -13.567 1.00 92.50 403 ARG A CA 1
ATOM 3163 C C . ARG A 1 403 ? 10.756 5.421 -13.247 1.00 92.50 403 ARG A C 1
ATOM 3165 O O . ARG A 1 403 ? 9.708 5.409 -13.892 1.00 92.50 403 ARG A O 1
ATOM 3172 N N . ILE A 1 404 ? 10.974 4.615 -12.211 1.00 95.06 404 ILE A N 1
ATOM 3173 C CA . ILE A 1 404 ? 10.016 3.623 -11.705 1.00 95.06 404 ILE A CA 1
ATOM 3174 C C . ILE A 1 404 ? 8.831 4.332 -11.040 1.00 95.06 404 ILE A C 1
ATOM 3176 O O . ILE A 1 404 ? 8.999 5.134 -10.120 1.00 95.06 404 ILE A O 1
ATOM 3180 N N . ARG A 1 405 ? 7.615 4.008 -11.489 1.00 92.94 405 ARG A N 1
ATOM 3181 C CA . ARG A 1 405 ? 6.354 4.445 -10.873 1.00 92.94 405 ARG A CA 1
ATOM 3182 C C . ARG A 1 405 ? 5.739 3.363 -10.002 1.00 92.94 405 ARG A C 1
ATOM 3184 O O . ARG A 1 405 ? 5.312 3.671 -8.891 1.00 92.94 405 ARG A O 1
ATOM 3191 N N . LYS A 1 406 ? 5.748 2.117 -10.473 1.00 93.38 406 LYS A N 1
ATOM 3192 C CA . LYS A 1 406 ? 5.324 0.927 -9.725 1.00 93.38 406 LYS A CA 1
ATOM 3193 C C . LYS A 1 406 ? 6.228 -0.247 -10.072 1.00 93.38 406 LYS A C 1
ATOM 3195 O O . LYS A 1 406 ? 6.816 -0.271 -11.149 1.00 93.38 406 LYS A O 1
ATOM 3200 N N . ALA A 1 407 ? 6.341 -1.197 -9.156 1.00 94.75 407 ALA A N 1
ATOM 3201 C CA . ALA A 1 407 ? 7.114 -2.411 -9.351 1.00 94.75 407 ALA A CA 1
ATOM 3202 C C . ALA A 1 407 ? 6.485 -3.568 -8.576 1.00 94.75 407 ALA A C 1
ATOM 3204 O O . ALA A 1 407 ? 5.884 -3.341 -7.525 1.00 94.75 407 ALA A O 1
ATOM 3205 N N . ALA A 1 408 ? 6.656 -4.780 -9.092 1.00 93.81 408 ALA A N 1
ATOM 3206 C CA . ALA A 1 408 ? 6.264 -6.030 -8.456 1.00 93.81 408 ALA A CA 1
ATOM 3207 C C . ALA A 1 408 ? 7.237 -7.145 -8.867 1.00 93.81 408 ALA A C 1
ATOM 3209 O O . ALA A 1 408 ? 7.886 -7.061 -9.915 1.00 93.81 408 ALA A O 1
ATOM 3210 N N . ILE A 1 409 ? 7.323 -8.199 -8.058 1.00 92.75 409 ILE A N 1
ATOM 3211 C CA . ILE A 1 409 ? 7.858 -9.479 -8.521 1.00 92.75 409 ILE A CA 1
ATOM 3212 C C . ILE A 1 409 ? 6.718 -10.225 -9.214 1.00 92.75 409 ILE A C 1
ATOM 3214 O O . ILE A 1 409 ? 5.628 -10.341 -8.659 1.00 92.75 409 ILE A O 1
ATOM 3218 N N . VAL A 1 410 ? 6.969 -10.704 -10.429 1.00 91.69 410 VAL A N 1
ATOM 3219 C CA . VAL A 1 410 ? 6.026 -11.519 -11.203 1.00 91.69 410 VAL A CA 1
ATOM 3220 C C . VAL A 1 410 ? 6.649 -12.876 -11.479 1.00 91.69 410 VAL A C 1
ATOM 3222 O O . VAL A 1 410 ? 7.852 -12.964 -11.711 1.00 91.69 410 VAL A O 1
ATOM 3225 N N . THR A 1 411 ? 5.853 -13.934 -11.452 1.00 88.81 411 THR A N 1
ATOM 3226 C CA . THR A 1 411 ? 6.276 -15.291 -11.796 1.00 88.81 411 THR A CA 1
ATOM 3227 C C . THR A 1 411 ? 5.617 -15.665 -13.112 1.00 88.81 411 THR A C 1
ATOM 3229 O O . THR A 1 411 ? 4.393 -15.661 -13.220 1.00 88.81 411 THR A O 1
ATOM 3232 N N . LEU A 1 412 ? 6.439 -15.921 -14.129 1.00 86.94 412 LEU A N 1
ATOM 3233 C CA . LEU A 1 412 ? 5.992 -16.226 -15.485 1.00 86.94 412 LEU A CA 1
ATOM 3234 C C . LEU A 1 412 ? 6.273 -17.702 -15.777 1.00 86.94 412 LEU A C 1
ATOM 3236 O O . LEU A 1 412 ? 7.361 -18.203 -15.485 1.00 86.94 412 LEU A O 1
ATOM 3240 N N . HIS A 1 413 ? 5.281 -18.391 -16.336 1.00 84.62 413 HIS A N 1
ATOM 3241 C CA . HIS A 1 413 ? 5.352 -19.814 -16.662 1.00 84.62 413 HIS A CA 1
ATOM 3242 C C . HIS A 1 413 ? 5.840 -20.020 -18.097 1.00 84.62 413 HIS A C 1
ATOM 3244 O O . HIS A 1 413 ? 5.516 -19.242 -18.995 1.00 84.62 413 HIS A O 1
ATOM 3250 N N . ASN A 1 414 ? 6.611 -21.081 -18.328 1.00 83.00 414 ASN A N 1
ATOM 3251 C CA . ASN A 1 414 ? 7.071 -21.437 -19.662 1.00 83.00 414 ASN A CA 1
ATOM 3252 C C . ASN A 1 414 ? 5.895 -21.930 -20.517 1.00 83.00 414 ASN A C 1
ATOM 3254 O O . ASN A 1 414 ? 5.123 -22.792 -20.101 1.00 83.00 414 ASN A O 1
ATOM 3258 N N . VAL A 1 415 ? 5.807 -21.424 -21.750 1.00 81.56 415 VAL A N 1
ATOM 3259 C CA . VAL A 1 415 ? 4.766 -21.767 -22.731 1.00 81.56 415 VAL A CA 1
ATOM 3260 C C . VAL A 1 415 ? 4.602 -23.283 -22.906 1.00 81.56 415 VAL A C 1
ATOM 3262 O O . VAL A 1 415 ? 3.481 -23.773 -23.021 1.00 81.56 415 VAL A O 1
ATOM 3265 N N . LYS A 1 416 ? 5.719 -24.024 -22.904 1.00 83.19 416 LYS A N 1
ATOM 3266 C CA . LYS A 1 416 ? 5.775 -25.470 -23.181 1.00 83.19 416 LYS A CA 1
ATOM 3267 C C . LYS A 1 416 ? 5.743 -26.354 -21.932 1.00 83.19 416 LYS A C 1
ATOM 3269 O O . LYS A 1 416 ? 5.537 -27.555 -22.062 1.00 83.19 416 LYS A O 1
ATOM 3274 N N . ASP A 1 417 ? 5.993 -25.784 -20.757 1.00 79.69 417 ASP A N 1
ATOM 3275 C CA . ASP A 1 417 ? 6.090 -26.510 -19.490 1.00 79.69 417 ASP A CA 1
ATOM 3276 C C . ASP A 1 417 ? 5.602 -25.619 -18.343 1.00 79.69 417 ASP A C 1
ATOM 3278 O O . ASP A 1 417 ? 6.348 -24.813 -17.789 1.00 79.69 417 ASP A O 1
ATOM 3282 N N . LEU A 1 418 ? 4.333 -25.787 -17.972 1.00 77.50 418 LEU A N 1
ATOM 3283 C CA . LEU A 1 418 ? 3.698 -25.021 -16.899 1.00 77.50 418 LEU A CA 1
ATOM 3284 C C . LEU A 1 418 ? 4.338 -25.257 -15.522 1.00 77.50 418 LEU A C 1
ATOM 3286 O O . LEU A 1 418 ? 4.196 -24.407 -14.642 1.00 77.50 418 LEU A O 1
ATOM 3290 N N . CYS A 1 419 ? 5.054 -26.370 -15.321 1.00 76.00 419 CYS A N 1
ATOM 3291 C CA . CYS A 1 419 ? 5.781 -26.640 -14.081 1.00 76.00 419 CYS A CA 1
ATOM 3292 C C . CYS A 1 419 ? 7.087 -25.835 -13.978 1.00 76.00 419 CYS A C 1
ATOM 3294 O O . CYS A 1 419 ? 7.633 -25.695 -12.882 1.00 76.00 419 CYS A O 1
ATOM 3296 N N . ASN A 1 420 ? 7.577 -25.284 -15.090 1.00 82.06 420 ASN A N 1
ATOM 3297 C CA . ASN A 1 420 ? 8.761 -24.441 -15.139 1.00 82.06 420 ASN A CA 1
ATOM 3298 C C . ASN A 1 420 ? 8.367 -22.956 -15.132 1.00 82.06 420 ASN A C 1
ATOM 3300 O O . ASN A 1 420 ? 7.882 -22.418 -16.129 1.00 82.06 420 ASN A O 1
ATOM 3304 N N . CYS A 1 421 ? 8.602 -22.286 -14.006 1.00 81.94 421 CYS A N 1
ATOM 3305 C CA . CYS A 1 421 ? 8.355 -20.858 -13.834 1.00 81.94 421 CYS A CA 1
ATOM 3306 C C . CYS A 1 421 ? 9.612 -20.114 -13.351 1.00 81.94 421 CYS A C 1
ATOM 3308 O O . CYS A 1 421 ? 10.312 -20.580 -12.449 1.00 81.94 421 CYS A O 1
ATOM 3310 N N . GLU A 1 422 ? 9.873 -18.928 -13.906 1.00 86.31 422 GLU A N 1
ATOM 3311 C CA . GLU A 1 422 ? 10.932 -18.011 -13.448 1.00 86.31 422 GLU A CA 1
ATOM 3312 C C . GLU A 1 422 ? 10.293 -16.738 -12.866 1.00 86.31 422 GLU A C 1
ATOM 3314 O O . GLU A 1 422 ? 9.269 -16.252 -13.354 1.00 86.31 422 GLU A O 1
ATOM 3319 N N . SER A 1 423 ? 10.894 -16.196 -11.804 1.00 89.12 423 SER A N 1
ATOM 3320 C CA . SER A 1 423 ? 10.482 -14.919 -11.217 1.00 89.12 423 SER A CA 1
ATOM 3321 C C . SER A 1 423 ? 11.281 -13.753 -11.805 1.00 89.12 423 SER A C 1
ATOM 3323 O O . SER A 1 423 ? 12.515 -13.767 -11.842 1.00 89.12 423 SER A O 1
ATOM 3325 N N . PHE A 1 424 ? 10.567 -12.703 -12.198 1.00 92.44 424 PHE A N 1
ATOM 3326 C CA . PHE A 1 424 ? 11.074 -11.496 -12.838 1.00 92.44 424 PHE A CA 1
ATOM 3327 C C . PHE A 1 424 ? 10.703 -10.247 -12.030 1.00 92.44 424 PHE A C 1
ATOM 3329 O O . PHE A 1 424 ? 9.703 -10.208 -11.315 1.00 92.44 424 PHE A O 1
ATOM 3336 N N . ALA A 1 425 ? 11.495 -9.188 -12.171 1.00 94.38 425 ALA A N 1
ATOM 3337 C CA . ALA A 1 425 ? 11.143 -7.850 -11.710 1.00 94.38 425 ALA A CA 1
ATOM 3338 C C . ALA A 1 425 ? 10.338 -7.136 -12.804 1.00 94.38 425 ALA A C 1
ATOM 3340 O O . ALA A 1 425 ? 10.920 -6.729 -13.809 1.00 94.38 425 ALA A O 1
ATOM 3341 N N . ALA A 1 426 ? 9.033 -6.948 -12.603 1.00 95.25 426 ALA A N 1
ATOM 3342 C CA . ALA A 1 426 ? 8.202 -6.131 -13.484 1.00 95.25 426 ALA A CA 1
ATOM 3343 C C . ALA A 1 426 ? 8.108 -4.692 -12.961 1.00 95.25 426 ALA A C 1
ATOM 3345 O O . ALA A 1 426 ? 7.946 -4.449 -11.763 1.00 95.25 426 ALA A O 1
ATOM 3346 N N . VAL A 1 427 ? 8.221 -3.725 -13.869 1.00 95.56 427 VAL A N 1
ATOM 3347 C CA . VAL A 1 427 ? 8.358 -2.299 -13.564 1.00 95.56 427 VAL A CA 1
ATOM 3348 C C . VAL A 1 427 ? 7.492 -1.477 -14.510 1.00 95.56 427 VAL A C 1
ATOM 3350 O O . VAL A 1 427 ? 7.684 -1.529 -15.719 1.00 95.56 427 VAL A O 1
ATOM 3353 N N . VAL A 1 428 ? 6.601 -0.650 -13.962 1.00 95.88 428 VAL A N 1
ATOM 3354 C CA . VAL A 1 428 ? 5.901 0.407 -14.709 1.00 95.88 428 VAL A CA 1
ATOM 3355 C C . VAL A 1 428 ? 6.735 1.679 -14.637 1.00 95.88 428 VAL A C 1
ATOM 3357 O O . VAL A 1 428 ? 7.045 2.153 -13.536 1.00 95.88 428 VAL A O 1
ATOM 3360 N N . ASN A 1 429 ? 7.090 2.253 -15.784 1.00 94.75 429 ASN A N 1
ATOM 3361 C CA . ASN A 1 429 ? 7.890 3.475 -15.843 1.00 94.75 429 ASN A CA 1
ATOM 3362 C C . ASN A 1 429 ? 7.044 4.757 -15.997 1.00 94.75 429 ASN A C 1
ATOM 3364 O O . ASN A 1 429 ? 5.820 4.735 -16.110 1.00 94.75 429 ASN A O 1
ATOM 3368 N N . ASN A 1 430 ? 7.707 5.915 -15.992 1.00 91.88 430 ASN A N 1
ATOM 3369 C CA . ASN A 1 430 ? 7.070 7.225 -16.146 1.00 91.88 430 ASN A CA 1
ATOM 3370 C C . ASN A 1 430 ? 6.581 7.553 -17.572 1.00 91.88 430 ASN A C 1
ATOM 3372 O O . ASN A 1 430 ? 5.956 8.597 -17.741 1.00 91.88 430 ASN A O 1
ATOM 3376 N N . HIS A 1 431 ? 6.879 6.716 -18.569 1.00 92.31 431 HIS A N 1
ATOM 3377 C CA . HIS A 1 431 ? 6.397 6.849 -19.947 1.00 92.31 431 HIS A CA 1
ATOM 3378 C C . HIS A 1 431 ? 5.183 5.954 -20.248 1.00 92.31 431 HIS A C 1
ATOM 3380 O O . HIS A 1 431 ? 4.587 6.114 -21.307 1.00 92.31 431 HIS A O 1
ATOM 3386 N N . GLY A 1 432 ? 4.782 5.080 -19.314 1.00 91.25 432 GLY A N 1
ATOM 3387 C CA . GLY A 1 432 ? 3.665 4.142 -19.482 1.00 91.25 432 GLY A CA 1
ATOM 3388 C C . GLY A 1 432 ? 4.043 2.818 -20.145 1.00 91.25 432 GLY A C 1
ATOM 3389 O O . GLY A 1 432 ? 3.173 2.073 -20.597 1.00 91.25 432 GLY A O 1
ATOM 3390 N N . GLU A 1 433 ? 5.335 2.504 -20.165 1.00 95.00 433 GLU A N 1
ATOM 33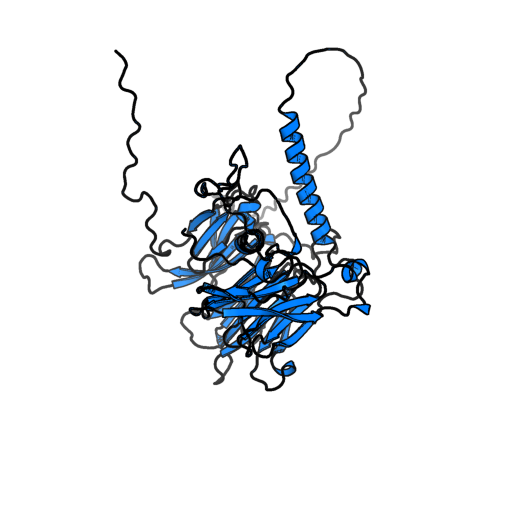91 C CA . GLU A 1 433 ? 5.846 1.202 -20.578 1.00 95.00 433 GLU A CA 1
ATOM 3392 C C . GLU A 1 433 ? 5.998 0.287 -19.356 1.00 95.00 433 GLU A C 1
ATOM 3394 O O . GLU A 1 433 ? 6.323 0.737 -18.248 1.00 95.00 433 GLU A O 1
ATOM 3399 N N . VAL A 1 434 ? 5.795 -1.009 -19.580 1.00 95.62 434 VAL A N 1
ATOM 3400 C CA . VAL A 1 434 ? 6.069 -2.078 -18.621 1.00 95.62 434 VAL A CA 1
ATOM 3401 C C . VAL A 1 434 ? 7.348 -2.780 -19.053 1.00 95.62 434 VAL A C 1
ATOM 3403 O O . VAL A 1 434 ? 7.429 -3.301 -20.162 1.00 95.62 434 VAL A O 1
ATOM 3406 N N . ALA A 1 435 ? 8.350 -2.777 -18.181 1.00 94.75 435 ALA A N 1
ATOM 3407 C CA . ALA A 1 435 ? 9.639 -3.416 -18.400 1.00 94.75 435 ALA A CA 1
ATOM 3408 C C . ALA A 1 435 ? 9.820 -4.600 -17.442 1.00 94.75 435 ALA A C 1
ATOM 3410 O O . ALA A 1 435 ? 9.575 -4.478 -16.240 1.00 94.75 435 ALA A O 1
ATOM 3411 N N . VAL A 1 436 ? 10.266 -5.733 -17.976 1.00 94.88 436 VAL A N 1
ATOM 3412 C CA . VAL A 1 436 ? 10.502 -6.983 -17.247 1.00 94.88 436 VAL A CA 1
ATOM 3413 C C . VAL A 1 436 ? 12.006 -7.244 -17.208 1.00 94.88 436 VAL A C 1
ATOM 3415 O O . VAL A 1 436 ? 12.668 -7.190 -18.241 1.00 94.88 436 VAL A O 1
ATOM 3418 N N . TYR A 1 437 ? 12.560 -7.507 -16.023 1.00 94.06 437 TYR A N 1
ATOM 3419 C CA . TYR A 1 437 ? 13.990 -7.749 -15.794 1.00 94.06 437 TYR A CA 1
ATOM 3420 C C . TYR A 1 437 ? 14.192 -9.130 -15.147 1.00 94.06 437 TYR A C 1
ATOM 3422 O O . TYR A 1 437 ? 13.604 -9.399 -14.097 1.00 94.06 437 TYR A O 1
ATOM 3430 N N . SER A 1 438 ? 15.043 -9.999 -15.713 1.00 91.62 438 SER A N 1
ATOM 3431 C CA . SER A 1 438 ? 15.390 -11.280 -15.060 1.00 91.62 438 SER A CA 1
ATOM 3432 C C . SER A 1 438 ? 16.162 -11.029 -13.768 1.00 91.62 438 SER A C 1
ATOM 3434 O O . SER A 1 438 ? 17.161 -10.308 -13.755 1.00 91.62 438 SER A O 1
ATOM 3436 N N . LEU A 1 439 ? 15.736 -11.676 -12.681 1.00 88.38 439 LEU A N 1
ATOM 3437 C CA . LEU A 1 439 ? 16.329 -11.525 -11.346 1.00 88.38 439 LEU A CA 1
ATOM 3438 C C . LEU A 1 439 ? 17.694 -12.211 -11.198 1.00 88.38 439 LEU A C 1
ATOM 3440 O O . LEU A 1 439 ? 18.376 -12.018 -10.184 1.00 88.38 439 LEU A O 1
ATOM 3444 N N . LEU A 1 440 ? 18.088 -13.003 -12.198 1.00 84.50 440 LEU A N 1
ATOM 3445 C CA . LEU A 1 440 ? 19.391 -13.657 -12.307 1.00 84.50 440 LEU A CA 1
ATOM 3446 C C . LEU A 1 440 ? 20.364 -12.817 -13.146 1.00 84.50 440 LEU A C 1
ATOM 3448 O O . LEU A 1 440 ? 21.516 -12.626 -12.754 1.00 84.50 440 LEU A O 1
ATOM 3452 N N . ASN A 1 441 ? 19.906 -12.273 -14.281 1.00 85.50 441 ASN A N 1
ATOM 3453 C CA . ASN A 1 441 ? 20.736 -11.475 -15.182 1.00 85.50 441 ASN A CA 1
ATOM 3454 C C . ASN A 1 441 ? 20.080 -10.118 -15.512 1.00 85.50 441 ASN A C 1
ATOM 3456 O O . ASN A 1 441 ? 19.207 -10.072 -16.378 1.00 85.50 441 ASN A O 1
ATOM 3460 N N . PRO A 1 442 ? 20.566 -8.995 -14.942 1.00 84.56 442 PRO A N 1
ATOM 3461 C CA . PRO A 1 442 ? 19.972 -7.671 -15.146 1.00 84.56 442 PRO A CA 1
ATOM 3462 C C . PRO A 1 442 ? 20.098 -7.138 -16.584 1.00 84.56 442 PRO A C 1
ATOM 3464 O O . PRO A 1 442 ? 19.518 -6.101 -16.891 1.00 84.56 442 PRO A O 1
ATOM 3467 N N . LYS A 1 443 ? 20.869 -7.807 -17.459 1.00 85.94 443 LYS A N 1
ATOM 3468 C CA . LYS A 1 443 ? 20.953 -7.488 -18.894 1.00 85.94 443 LYS A CA 1
ATOM 3469 C C . LYS A 1 443 ? 19.839 -8.133 -19.725 1.00 85.94 443 LYS A C 1
ATOM 3471 O O . LYS A 1 443 ? 19.634 -7.706 -20.854 1.00 85.94 443 LYS A O 1
ATOM 3476 N N . LYS A 1 444 ? 19.169 -9.173 -19.214 1.00 85.81 444 LYS A N 1
ATOM 3477 C CA . LYS A 1 444 ? 18.016 -9.792 -19.880 1.00 85.81 444 LYS A CA 1
ATOM 3478 C C . LYS A 1 444 ? 16.773 -8.996 -19.505 1.00 85.81 444 LYS A C 1
ATOM 3480 O O . LYS A 1 444 ? 16.318 -9.077 -18.361 1.00 85.81 444 LYS A O 1
ATOM 3485 N N . THR A 1 445 ? 16.281 -8.208 -20.454 1.00 91.50 445 THR A N 1
ATOM 3486 C CA . THR A 1 445 ? 15.141 -7.317 -20.254 1.00 91.50 445 THR A CA 1
ATOM 3487 C C . THR A 1 445 ? 14.235 -7.313 -21.475 1.00 91.50 445 THR A C 1
ATOM 3489 O O . THR A 1 445 ? 14.698 -7.505 -22.597 1.00 91.50 445 THR A O 1
ATOM 3492 N N . GLU A 1 446 ? 12.950 -7.075 -21.246 1.00 92.69 446 GLU A N 1
ATOM 3493 C CA . GLU A 1 446 ? 11.943 -6.906 -22.292 1.00 92.69 446 GLU A CA 1
ATOM 3494 C C . GLU A 1 446 ? 11.022 -5.739 -21.922 1.00 92.69 446 GLU A C 1
ATOM 3496 O O . GLU A 1 446 ? 10.884 -5.414 -20.737 1.00 92.69 446 GLU A O 1
ATOM 3501 N N . LYS A 1 447 ? 10.455 -5.045 -22.915 1.00 93.00 447 LYS A N 1
ATOM 3502 C CA . LYS A 1 447 ? 9.676 -3.817 -22.704 1.00 93.00 447 LYS A CA 1
ATOM 3503 C C . LYS A 1 447 ? 8.455 -3.771 -23.605 1.00 93.00 447 LYS A C 1
ATOM 3505 O O . LYS A 1 447 ? 8.560 -3.975 -24.810 1.00 93.00 447 LYS A O 1
ATOM 3510 N N . PHE A 1 448 ? 7.330 -3.390 -23.018 1.00 93.19 448 PHE A N 1
ATOM 3511 C CA . PHE A 1 448 ? 6.034 -3.308 -23.676 1.00 93.19 448 PHE A CA 1
ATOM 3512 C C . PHE A 1 448 ? 5.457 -1.905 -23.479 1.00 93.19 448 PHE A C 1
ATOM 3514 O O . PHE A 1 448 ? 5.353 -1.430 -22.347 1.00 93.19 448 PHE A O 1
ATOM 3521 N N . SER A 1 449 ? 5.071 -1.224 -24.559 1.00 93.44 449 SER A N 1
ATOM 3522 C CA . SER A 1 449 ? 4.354 0.052 -24.458 1.00 93.44 449 SER A CA 1
ATOM 3523 C C . SER A 1 449 ? 2.873 -0.230 -24.202 1.00 93.44 449 SER A C 1
ATOM 3525 O O . SER A 1 449 ? 2.220 -0.859 -25.031 1.00 93.44 449 SER A O 1
ATOM 3527 N N . VAL A 1 450 ? 2.351 0.189 -23.044 1.00 92.44 450 VAL A N 1
ATOM 3528 C CA . VAL A 1 450 ? 0.983 -0.154 -22.600 1.00 92.44 450 VAL A CA 1
ATOM 3529 C C . VAL A 1 450 ? 0.093 1.087 -22.551 1.00 92.44 450 VAL A C 1
ATOM 3531 O O . VAL A 1 450 ? -1.037 1.079 -23.033 1.00 92.44 450 VAL A O 1
ATOM 3534 N N . VAL A 1 451 ? 0.610 2.180 -21.990 1.00 92.50 451 VAL A N 1
ATOM 3535 C CA . VAL A 1 451 ? -0.098 3.452 -21.815 1.00 92.50 451 VAL A CA 1
ATOM 3536 C C . VAL A 1 451 ? 0.741 4.580 -22.411 1.00 92.50 451 VAL A C 1
ATOM 3538 O O . VAL A 1 451 ? 1.966 4.565 -22.339 1.00 92.50 451 VAL A O 1
ATOM 3541 N N . LYS A 1 452 ? 0.092 5.589 -23.001 1.00 92.12 452 LYS A N 1
ATOM 3542 C CA . LYS A 1 452 ? 0.787 6.776 -23.522 1.00 92.12 452 LYS A CA 1
ATOM 3543 C C . LYS A 1 452 ? 1.357 7.600 -22.365 1.00 92.12 452 LYS A C 1
ATOM 3545 O O . LYS A 1 452 ? 0.644 7.866 -21.402 1.00 92.12 452 LYS A O 1
ATOM 3550 N N . SER A 1 453 ? 2.570 8.129 -22.515 1.00 90.38 453 SER A N 1
ATOM 3551 C CA . SER A 1 453 ? 3.245 8.977 -21.511 1.00 90.38 453 SER A CA 1
ATOM 3552 C C . SER A 1 453 ? 2.439 10.202 -21.048 1.00 90.38 453 SER A C 1
ATOM 3554 O O . SER A 1 453 ? 2.638 10.709 -19.945 1.00 90.38 453 SER A O 1
ATOM 3556 N N . THR A 1 454 ? 1.492 10.670 -21.865 1.00 90.00 454 THR A N 1
ATOM 3557 C CA . THR A 1 454 ? 0.563 11.760 -21.535 1.00 90.00 454 THR A CA 1
ATOM 3558 C C . THR A 1 454 ? -0.563 11.358 -20.575 1.00 90.00 454 THR A C 1
ATOM 3560 O O . THR A 1 454 ? -1.163 12.234 -19.949 1.00 90.00 454 THR A O 1
ATOM 3563 N N . ASP A 1 455 ? -0.883 10.065 -20.459 1.00 89.25 455 ASP A N 1
ATOM 3564 C CA . ASP A 1 455 ? -1.941 9.553 -19.586 1.00 89.25 455 ASP A CA 1
ATOM 3565 C C . ASP A 1 455 ? -1.399 9.210 -18.194 1.00 89.25 455 ASP A C 1
ATOM 3567 O O . ASP A 1 455 ? -1.184 8.064 -17.798 1.00 89.25 455 ASP A O 1
ATOM 3571 N N . ILE A 1 456 ? -1.205 10.273 -17.419 1.00 87.19 456 ILE A N 1
ATOM 3572 C CA . ILE A 1 456 ? -0.762 10.203 -16.026 1.00 87.19 456 ILE A CA 1
ATOM 3573 C C . ILE A 1 456 ? -1.748 9.374 -15.174 1.00 87.19 456 ILE A C 1
ATOM 3575 O O . ILE A 1 456 ? -1.324 8.731 -14.212 1.00 87.19 456 ILE A O 1
ATOM 3579 N N . ALA A 1 457 ? -3.048 9.363 -15.507 1.00 87.50 457 ALA A N 1
ATOM 3580 C CA . ALA A 1 457 ? -4.063 8.620 -14.757 1.00 87.50 457 ALA A CA 1
ATOM 3581 C C . ALA A 1 457 ? -3.911 7.106 -14.973 1.00 87.50 457 ALA A C 1
ATOM 3583 O O . ALA A 1 457 ? -3.811 6.366 -13.994 1.00 87.50 457 ALA A O 1
ATOM 3584 N N . GLY A 1 458 ? -3.775 6.656 -16.223 1.00 90.69 458 GLY A N 1
ATOM 3585 C CA . GLY A 1 458 ? -3.444 5.265 -16.545 1.00 90.69 458 GLY A CA 1
ATOM 3586 C C . GLY A 1 458 ? -2.145 4.802 -15.874 1.00 90.69 458 GLY A C 1
ATOM 3587 O O . GLY A 1 458 ? -2.142 3.806 -15.156 1.00 90.69 458 GLY A O 1
ATOM 3588 N N . ILE A 1 459 ? -1.059 5.577 -15.988 1.00 91.19 459 ILE A N 1
ATOM 3589 C CA . ILE A 1 459 ? 0.252 5.228 -15.396 1.00 91.19 459 ILE A CA 1
ATOM 3590 C C . ILE A 1 459 ? 0.192 5.120 -13.859 1.00 91.19 459 ILE A C 1
ATOM 3592 O O . ILE A 1 459 ? 0.776 4.213 -13.266 1.00 91.19 459 ILE A O 1
ATOM 3596 N N . SER A 1 460 ? -0.498 6.050 -13.192 1.00 89.75 460 SER A N 1
ATOM 3597 C CA . SER A 1 460 ? -0.608 6.070 -11.724 1.00 89.75 460 SER A CA 1
ATOM 3598 C C . SER A 1 460 ? -1.591 5.041 -11.165 1.00 89.75 460 SER A C 1
ATOM 3600 O O . SER A 1 460 ? -1.387 4.550 -10.053 1.00 89.75 460 SER A O 1
ATOM 3602 N N . SER A 1 461 ? -2.623 4.671 -11.923 1.00 91.56 461 SER A N 1
ATOM 3603 C CA . SER A 1 461 ? -3.591 3.641 -11.528 1.00 91.56 461 SER A CA 1
ATOM 3604 C C . SER A 1 461 ? -3.077 2.221 -11.770 1.00 91.56 461 SER A C 1
ATOM 3606 O O . SER A 1 461 ? -3.321 1.375 -10.918 1.00 91.56 461 SER A O 1
ATOM 3608 N N . MET A 1 462 ? -2.278 1.984 -12.821 1.00 93.31 462 MET A N 1
ATOM 3609 C CA . MET A 1 462 ? -1.823 0.656 -13.268 1.00 93.31 462 MET A CA 1
ATOM 3610 C C . MET A 1 462 ? -1.410 -0.294 -12.135 1.00 93.31 462 MET A C 1
ATOM 3612 O O . MET A 1 462 ? -0.552 0.047 -11.330 1.00 93.31 462 MET A O 1
ATOM 3616 N N . LEU A 1 463 ? -1.987 -1.484 -12.059 1.00 92.44 463 LEU A N 1
ATOM 3617 C CA . LEU A 1 463 ? -1.615 -2.541 -11.121 1.00 92.44 463 LEU A CA 1
ATOM 3618 C C . LEU A 1 463 ? -0.929 -3.679 -11.877 1.00 92.44 463 LEU A C 1
ATOM 3620 O O . LEU A 1 463 ? -1.290 -3.968 -13.015 1.00 92.44 463 LEU A O 1
ATOM 3624 N N . LEU A 1 464 ? 0.058 -4.287 -11.222 1.00 92.06 464 LEU A N 1
ATOM 3625 C CA . LEU A 1 464 ? 0.774 -5.487 -11.652 1.00 92.06 464 LEU A CA 1
ATOM 3626 C C . LEU A 1 464 ? 0.311 -6.640 -10.760 1.00 92.06 464 LEU A C 1
ATOM 3628 O O . LEU A 1 464 ? 0.425 -6.526 -9.538 1.00 92.06 464 LEU A O 1
ATOM 3632 N N . THR A 1 465 ? -0.189 -7.728 -11.341 1.00 90.19 465 THR A N 1
ATOM 3633 C CA . THR A 1 465 ? -0.471 -8.962 -10.587 1.00 90.19 465 THR A CA 1
ATOM 3634 C C . THR A 1 465 ? 0.773 -9.857 -10.535 1.00 90.19 465 THR A C 1
ATOM 3636 O O . THR A 1 465 ? 1.611 -9.781 -11.440 1.00 90.19 465 THR A O 1
ATOM 3639 N N . PRO A 1 466 ? 0.901 -10.757 -9.540 1.00 87.06 466 PRO A N 1
ATOM 3640 C CA . PRO A 1 466 ? 2.021 -11.701 -9.469 1.00 87.06 466 PRO A CA 1
ATOM 3641 C C . PRO A 1 466 ? 2.158 -12.636 -10.681 1.00 87.06 466 PRO A C 1
ATOM 3643 O O . PRO A 1 466 ? 3.229 -13.194 -10.886 1.00 87.06 466 PRO A O 1
ATOM 3646 N N . PHE A 1 467 ? 1.111 -12.788 -11.497 1.00 86.06 467 PHE A N 1
ATOM 3647 C CA . PHE A 1 467 ? 1.066 -13.681 -12.665 1.00 86.06 467 PHE A CA 1
ATOM 3648 C C . PHE A 1 467 ? 1.313 -12.959 -14.003 1.00 86.06 467 PHE A C 1
ATOM 3650 O O . PHE A 1 467 ? 1.101 -13.531 -15.070 1.00 86.06 467 PHE A O 1
ATOM 3657 N N . GLY A 1 468 ? 1.750 -11.694 -13.963 1.00 87.25 468 GLY A N 1
ATOM 3658 C CA . GLY A 1 468 ? 2.053 -10.914 -15.166 1.00 87.25 468 GLY A CA 1
ATOM 3659 C C . GLY A 1 468 ? 0.837 -10.253 -15.821 1.00 87.25 468 GLY A C 1
ATOM 3660 O O . GLY A 1 468 ? 0.885 -9.934 -17.006 1.00 87.25 468 GLY A O 1
ATOM 3661 N N . GLU A 1 469 ? -0.247 -10.013 -15.086 1.00 89.62 469 GLU A N 1
ATOM 3662 C CA . GLU A 1 469 ? -1.376 -9.231 -15.598 1.00 89.62 469 GLU A CA 1
ATOM 3663 C C . GLU A 1 469 ? -1.267 -7.754 -15.213 1.00 89.62 469 GLU A C 1
ATOM 3665 O O . GLU A 1 469 ? -0.648 -7.377 -14.214 1.00 89.62 469 GLU A O 1
ATOM 3670 N N . LEU A 1 470 ? -1.909 -6.917 -16.022 1.00 92.44 470 LEU A N 1
ATOM 3671 C CA . LEU A 1 470 ? -1.908 -5.466 -15.932 1.00 92.44 470 LEU A CA 1
ATOM 3672 C C . LEU A 1 470 ? -3.345 -4.957 -15.878 1.00 92.44 470 LEU A C 1
ATOM 3674 O O . LEU A 1 470 ? -4.166 -5.364 -16.694 1.00 92.44 470 LEU A O 1
ATOM 3678 N N . LEU A 1 471 ? -3.643 -4.034 -14.965 1.00 92.62 471 LEU A N 1
ATOM 3679 C CA . LEU A 1 471 ? -4.969 -3.417 -14.819 1.00 92.62 471 LEU A CA 1
ATOM 3680 C C . LEU A 1 471 ? -4.825 -1.909 -14.625 1.00 92.62 471 LEU A C 1
ATOM 3682 O O . LEU A 1 471 ? -4.241 -1.492 -13.632 1.00 92.62 471 LEU A O 1
ATOM 3686 N N . TYR A 1 472 ? -5.339 -1.077 -15.531 1.00 93.31 472 TYR A N 1
ATOM 3687 C CA . TYR A 1 472 ? -5.215 0.385 -15.428 1.00 93.31 472 TYR A CA 1
ATOM 3688 C C . TYR A 1 472 ? -6.495 1.128 -15.809 1.00 93.31 472 TYR A C 1
ATOM 3690 O O . TYR A 1 472 ? -7.302 0.659 -16.607 1.00 93.31 472 TYR A O 1
ATOM 3698 N N . LEU A 1 473 ? -6.663 2.317 -15.234 1.00 92.12 473 LEU A N 1
ATOM 3699 C CA . LEU A 1 473 ? -7.791 3.204 -15.490 1.00 92.12 473 LEU A CA 1
ATOM 3700 C C . LEU A 1 473 ? -7.630 3.891 -16.843 1.00 92.12 473 LEU A C 1
ATOM 3702 O O . LEU A 1 473 ? -6.570 4.436 -17.153 1.00 92.12 473 LEU A O 1
ATOM 3706 N N . ARG A 1 474 ? -8.695 3.894 -17.638 1.00 89.75 474 ARG A N 1
ATOM 3707 C CA . ARG A 1 474 ? -8.724 4.579 -18.931 1.00 89.75 474 ARG A CA 1
ATOM 3708 C C . ARG A 1 474 ? -9.013 6.066 -18.781 1.00 89.75 474 ARG A C 1
ATOM 3710 O O . ARG A 1 474 ? -9.553 6.538 -17.774 1.00 89.75 474 ARG A O 1
ATOM 3717 N N . GLN A 1 475 ? -8.707 6.810 -19.840 1.00 82.19 475 GLN A N 1
ATOM 3718 C CA . GLN A 1 475 ? -8.999 8.233 -19.935 1.00 82.19 475 GLN A CA 1
ATOM 3719 C C . GLN A 1 475 ? -10.516 8.494 -19.899 1.00 82.19 475 GLN A C 1
ATOM 3721 O O . GLN A 1 475 ? -11.207 8.394 -20.905 1.00 82.19 475 GLN A O 1
ATOM 3726 N N . GLY A 1 476 ? -11.015 8.867 -18.724 1.00 76.50 476 GLY A N 1
ATOM 3727 C CA . GLY A 1 476 ? -12.442 9.044 -18.440 1.00 76.50 476 GLY A CA 1
ATOM 3728 C C . GLY A 1 476 ? -12.753 8.744 -16.976 1.00 76.50 476 GLY A C 1
ATOM 3729 O O . GLY A 1 476 ? -13.511 9.476 -16.350 1.00 76.50 476 GLY A O 1
ATOM 3730 N N . GLY A 1 477 ? -12.053 7.761 -16.400 1.00 79.56 477 GLY A N 1
ATOM 3731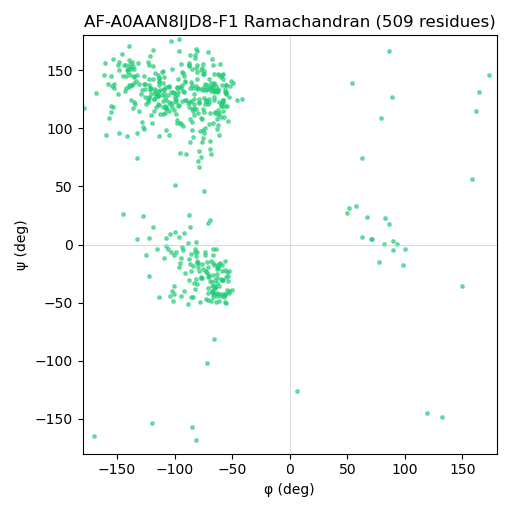 C CA . GLY A 1 477 ? -12.094 7.457 -14.969 1.00 79.56 477 GLY A CA 1
ATOM 3732 C C . GLY A 1 477 ? -13.169 6.461 -14.526 1.00 79.56 477 GLY A C 1
ATOM 3733 O O . GLY A 1 477 ? -13.267 6.208 -13.333 1.00 79.56 477 GLY A O 1
ATOM 3734 N N . SER A 1 478 ? -13.938 5.893 -15.459 1.00 86.69 478 SER A N 1
ATOM 3735 C CA . SER A 1 478 ? -15.069 4.988 -15.190 1.00 86.69 478 SER A CA 1
ATOM 3736 C C . SER A 1 478 ? -14.881 3.554 -15.706 1.00 86.69 478 SER A C 1
ATOM 3738 O O . SER A 1 478 ? -15.741 2.713 -15.478 1.00 86.69 478 SER A O 1
ATOM 3740 N N . GLU A 1 479 ? -13.787 3.259 -16.413 1.00 90.56 479 GLU A N 1
ATOM 3741 C CA . GLU A 1 479 ? -13.511 1.936 -16.991 1.00 90.56 479 GLU A CA 1
ATOM 3742 C C . GLU A 1 479 ? -12.044 1.523 -16.740 1.00 90.56 479 GLU A C 1
ATOM 3744 O O . GLU A 1 479 ? -11.128 2.357 -16.767 1.00 90.56 479 GLU A O 1
ATOM 3749 N N . LEU A 1 480 ? -11.817 0.226 -16.510 1.00 90.75 480 LEU A N 1
ATOM 3750 C CA . LEU A 1 480 ? -10.489 -0.384 -16.400 1.00 90.75 480 LEU A CA 1
ATOM 3751 C C . LEU A 1 480 ? -10.167 -1.168 -17.677 1.00 90.75 480 LEU A C 1
ATOM 3753 O O . LEU A 1 480 ? -10.992 -1.948 -18.148 1.00 90.75 480 LEU A O 1
ATOM 3757 N N . GLN A 1 481 ? -8.947 -1.026 -18.192 1.00 90.31 481 GLN A N 1
ATOM 3758 C CA . GLN A 1 481 ? -8.403 -1.892 -19.236 1.00 90.31 481 GLN A CA 1
ATOM 3759 C C . GLN A 1 481 ? -7.449 -2.918 -18.608 1.00 90.31 481 GLN A C 1
ATOM 3761 O O . GLN A 1 481 ? -6.567 -2.560 -17.823 1.00 90.31 481 GLN A O 1
ATOM 3766 N N . ARG A 1 482 ? -7.635 -4.196 -18.965 1.00 88.69 482 ARG A N 1
ATOM 3767 C CA . ARG A 1 482 ? -6.729 -5.303 -18.623 1.00 88.69 482 ARG A CA 1
ATOM 3768 C C . ARG A 1 482 ? -5.786 -5.576 -19.796 1.00 88.69 482 ARG A C 1
ATOM 3770 O O . ARG A 1 482 ? -6.202 -5.497 -20.950 1.00 88.69 482 ARG A O 1
ATOM 3777 N N . ALA A 1 483 ? -4.538 -5.904 -19.496 1.00 89.38 483 ALA A N 1
ATOM 3778 C CA . ALA A 1 483 ? -3.554 -6.437 -20.436 1.00 89.38 483 ALA A CA 1
ATOM 3779 C C . ALA A 1 483 ? -2.744 -7.546 -19.738 1.00 89.38 483 ALA A C 1
ATOM 3781 O O . ALA A 1 483 ? -2.864 -7.730 -18.527 1.00 89.38 483 ALA A O 1
ATOM 3782 N N . THR A 1 484 ? -1.926 -8.293 -20.477 1.00 89.31 484 THR A N 1
ATOM 3783 C CA . THR A 1 484 ? -1.052 -9.333 -19.915 1.00 89.31 484 THR A CA 1
ATOM 3784 C C . THR A 1 484 ? 0.323 -9.290 -20.576 1.00 89.31 484 THR A C 1
ATOM 3786 O O . THR A 1 484 ? 0.433 -8.962 -21.755 1.00 89.31 484 THR A O 1
ATOM 3789 N N . ILE A 1 485 ? 1.357 -9.605 -19.797 1.00 88.88 485 ILE A N 1
ATOM 3790 C CA . ILE A 1 485 ? 2.723 -9.917 -20.251 1.00 88.88 485 ILE A CA 1
ATOM 3791 C C . ILE A 1 485 ? 3.038 -11.421 -20.108 1.00 88.88 485 ILE A C 1
ATOM 3793 O O . ILE A 1 485 ? 4.170 -11.838 -20.327 1.00 88.88 485 ILE A O 1
ATOM 3797 N N . SER A 1 486 ? 2.047 -12.230 -19.719 1.00 84.44 486 SER A N 1
ATOM 3798 C CA . SER A 1 486 ? 2.120 -13.690 -19.611 1.00 84.44 486 SER A CA 1
ATOM 3799 C C . SER A 1 486 ? 1.179 -14.344 -20.624 1.00 84.44 486 SER A C 1
ATOM 3801 O O . SER A 1 486 ? -0.020 -14.039 -20.636 1.00 84.44 486 SER A O 1
ATOM 3803 N N . GLU A 1 487 ? 1.696 -15.274 -21.433 1.00 76.25 487 GLU A N 1
ATOM 3804 C CA . GLU A 1 487 ? 0.866 -16.127 -22.303 1.00 76.25 487 GLU A CA 1
ATOM 3805 C C . GLU A 1 487 ? -0.048 -17.045 -21.474 1.00 76.25 487 GLU A C 1
ATOM 3807 O O . GLU A 1 487 ? -1.214 -17.226 -21.809 1.00 76.25 487 GLU A O 1
ATOM 3812 N N . HIS A 1 488 ? 0.449 -17.535 -20.332 1.00 66.19 488 HIS A N 1
ATOM 3813 C CA . HIS A 1 488 ? -0.283 -18.369 -19.370 1.00 66.19 488 HIS A CA 1
ATOM 3814 C C . HIS A 1 488 ? -0.797 -17.543 -18.182 1.00 66.19 488 HIS A C 1
ATOM 3816 O O . HIS A 1 488 ? -0.547 -17.855 -17.018 1.00 66.19 488 HIS A O 1
ATOM 3822 N N . SER A 1 489 ? -1.488 -16.441 -18.483 1.00 60.16 489 SER A N 1
ATOM 3823 C CA . SER A 1 489 ? -2.330 -15.746 -17.494 1.00 60.16 489 SER A CA 1
ATOM 3824 C C . SER A 1 489 ? -3.585 -16.576 -17.170 1.00 60.16 489 SER A C 1
ATOM 3826 O O . SER A 1 489 ? -3.878 -17.555 -17.858 1.00 60.16 489 SER A O 1
ATOM 3828 N N . LEU A 1 490 ? -4.305 -16.230 -16.092 1.00 56.59 490 LEU A N 1
ATOM 3829 C CA . LEU A 1 490 ? -5.464 -17.003 -15.617 1.00 56.59 490 LEU A CA 1
ATOM 3830 C C . LEU A 1 490 ? -6.470 -17.272 -16.752 1.00 56.59 490 LEU A C 1
ATOM 3832 O O . LEU A 1 490 ? -6.732 -16.353 -17.535 1.00 56.59 490 LEU A O 1
ATOM 3836 N N . PRO A 1 491 ? -7.077 -18.478 -16.826 1.00 49.78 491 PRO A N 1
ATOM 3837 C CA . PRO A 1 491 ? -7.970 -18.848 -17.918 1.00 49.78 491 PRO A CA 1
ATOM 3838 C C . PRO A 1 491 ? -9.120 -17.846 -18.027 1.00 49.78 491 PRO A C 1
ATOM 3840 O O . PRO A 1 491 ? -9.999 -17.768 -17.169 1.00 49.78 491 PRO A O 1
ATOM 3843 N N . TRP A 1 492 ? -9.091 -17.060 -19.098 1.00 57.69 492 TRP A N 1
ATOM 3844 C CA . TRP A 1 492 ? -10.062 -16.016 -19.378 1.00 57.69 492 TRP A CA 1
ATOM 3845 C C . TRP A 1 492 ? -10.537 -16.172 -20.815 1.00 57.69 492 TRP A C 1
ATOM 3847 O O . TRP A 1 492 ? -9.780 -15.970 -21.764 1.00 57.69 492 TRP A O 1
ATOM 3857 N N . THR A 1 493 ? -11.818 -16.489 -20.973 1.00 50.78 493 THR A N 1
ATOM 3858 C CA . THR A 1 493 ? -12.523 -16.308 -22.239 1.00 50.78 493 THR A CA 1
ATOM 3859 C C . THR A 1 493 ? -12.553 -14.821 -22.562 1.00 50.78 493 THR A C 1
ATOM 3861 O O . THR A 1 493 ? -13.282 -14.061 -21.918 1.00 50.78 493 THR A O 1
ATOM 3864 N N . MET A 1 494 ? -11.776 -14.395 -23.560 1.00 57.28 494 MET A N 1
ATOM 3865 C CA . MET A 1 494 ? -11.927 -13.056 -24.121 1.00 57.28 494 MET A CA 1
ATOM 3866 C C . MET A 1 494 ? -13.371 -12.907 -24.626 1.00 57.28 494 MET A C 1
ATOM 3868 O O . MET A 1 494 ? -13.800 -13.736 -25.432 1.00 57.28 494 MET A O 1
ATOM 3872 N N . PRO A 1 495 ? -14.142 -11.896 -24.173 1.00 54.81 495 PRO A N 1
ATOM 3873 C CA . PRO A 1 495 ? -15.483 -11.667 -24.695 1.00 54.81 495 PRO A CA 1
ATOM 3874 C C . PRO A 1 495 ? -15.405 -11.491 -26.212 1.00 54.81 495 PRO A C 1
ATOM 3876 O O . PRO A 1 495 ? -14.707 -10.601 -26.696 1.00 54.81 495 PRO A O 1
ATOM 3879 N N . GLY A 1 496 ? -16.069 -12.377 -26.952 1.00 54.19 496 GLY A N 1
ATOM 3880 C CA . GLY A 1 496 ? -16.030 -12.406 -28.414 1.00 54.19 496 GLY A CA 1
ATOM 3881 C C . GLY A 1 496 ? -15.097 -13.452 -29.047 1.00 54.19 496 GLY A C 1
ATOM 3882 O O . GLY A 1 496 ? -15.072 -13.586 -30.268 1.00 54.19 496 GLY A O 1
ATOM 3883 N N . GLN A 1 497 ? -14.321 -14.214 -28.268 1.00 51.72 497 GLN A N 1
ATOM 3884 C CA . GLN A 1 497 ? -13.399 -15.217 -28.813 1.00 51.72 497 GLN A CA 1
ATOM 3885 C C . GLN A 1 497 ? -14.169 -16.405 -29.413 1.00 51.72 497 GLN A C 1
ATOM 3887 O O . GLN A 1 497 ? -14.688 -17.251 -28.690 1.00 51.72 497 GLN A O 1
ATOM 3892 N N . GLY A 1 498 ? -14.240 -16.456 -30.745 1.00 58.09 498 GLY A N 1
ATOM 3893 C CA . GLY A 1 498 ? -14.989 -17.474 -31.492 1.00 58.09 498 GLY A CA 1
ATOM 3894 C C . GLY A 1 498 ? -16.425 -17.085 -31.863 1.00 58.09 498 GLY A C 1
ATOM 3895 O O . GLY A 1 498 ? -17.099 -17.873 -32.519 1.00 58.09 498 GLY A O 1
ATOM 3896 N N . THR A 1 499 ? -16.896 -15.885 -31.508 1.00 62.41 499 THR A N 1
ATOM 3897 C CA . THR A 1 499 ? -18.154 -15.343 -32.046 1.00 62.41 499 THR A CA 1
ATOM 3898 C C . THR A 1 499 ? -17.850 -14.375 -33.180 1.00 62.41 499 THR A C 1
ATOM 3900 O O . THR A 1 499 ? -17.173 -13.368 -32.963 1.00 62.41 499 THR A O 1
ATOM 3903 N N . ASN A 1 500 ? -18.395 -14.631 -34.367 1.00 63.50 500 ASN A N 1
ATOM 3904 C CA . ASN A 1 500 ? -18.429 -13.612 -35.409 1.00 63.50 500 ASN A CA 1
ATOM 3905 C C . ASN A 1 500 ? -19.287 -12.441 -34.917 1.00 63.50 500 ASN A C 1
ATOM 3907 O O . ASN A 1 500 ? -20.386 -12.648 -34.398 1.00 63.50 500 ASN A O 1
ATOM 3911 N N . TRP A 1 501 ? -18.784 -11.217 -35.075 1.00 61.22 501 TRP A N 1
ATOM 3912 C CA . TRP A 1 501 ? -19.619 -10.028 -34.927 1.00 61.22 501 TRP A CA 1
ATOM 3913 C C . TRP A 1 501 ? -20.752 -10.094 -35.962 1.00 61.22 501 TRP A C 1
ATOM 3915 O O . TRP A 1 501 ? -20.510 -10.598 -37.063 1.00 61.22 501 TRP A O 1
ATOM 3925 N N . PRO A 1 502 ? -21.973 -9.630 -35.638 1.00 66.38 502 PRO A N 1
ATOM 3926 C CA . PRO A 1 502 ? -23.036 -9.548 -36.631 1.00 66.38 502 PRO A CA 1
ATOM 3927 C C . PRO A 1 502 ? -22.549 -8.699 -37.807 1.00 66.38 502 PRO A C 1
ATOM 3929 O O . PRO A 1 502 ? -21.982 -7.625 -37.595 1.00 66.38 502 PRO A O 1
ATOM 3932 N N . GLU A 1 503 ? -22.731 -9.208 -39.026 1.00 64.25 503 GLU A N 1
ATOM 3933 C CA . GLU A 1 503 ? -22.326 -8.494 -40.234 1.00 64.25 503 GLU A CA 1
ATOM 3934 C C . GLU A 1 503 ? -23.028 -7.135 -40.299 1.00 64.25 503 GLU A C 1
ATOM 3936 O O . GLU A 1 503 ? -24.185 -6.984 -39.892 1.00 64.25 503 GLU A O 1
ATOM 3941 N N . GLU A 1 504 ? -22.296 -6.130 -40.774 1.00 53.19 504 GLU A N 1
ATOM 3942 C CA . GLU A 1 504 ? -22.811 -4.776 -40.916 1.00 53.19 504 GLU A CA 1
ATOM 3943 C C . GLU A 1 504 ? -24.018 -4.816 -41.860 1.00 53.19 504 GLU A C 1
ATOM 3945 O O . GLU A 1 504 ? -23.903 -5.260 -43.004 1.00 53.19 504 GLU A O 1
ATOM 3950 N N . ILE A 1 505 ? -25.193 -4.406 -41.366 1.00 63.06 505 ILE A N 1
ATOM 3951 C CA . ILE A 1 505 ? -26.428 -4.412 -42.155 1.00 63.06 505 ILE A CA 1
ATOM 3952 C C . ILE A 1 505 ? -26.293 -3.327 -43.221 1.00 63.06 505 ILE A C 1
ATOM 3954 O O . ILE A 1 505 ? -26.666 -2.172 -43.004 1.00 63.06 505 ILE A O 1
ATOM 3958 N N . VAL A 1 506 ? -25.740 -3.706 -44.373 1.00 63.41 506 VAL A N 1
ATOM 3959 C CA . VAL A 1 506 ? -25.742 -2.877 -45.573 1.00 63.41 506 VAL A CA 1
ATOM 3960 C C . VAL A 1 506 ? -27.210 -2.610 -45.910 1.00 63.41 506 VAL A C 1
ATOM 3962 O O . VAL A 1 506 ? -27.957 -3.572 -46.121 1.00 63.41 506 VAL A O 1
ATOM 3965 N N . PRO A 1 507 ? -27.668 -1.345 -45.928 1.00 56.97 507 PRO A N 1
ATOM 3966 C CA . PRO A 1 507 ? -29.026 -1.046 -46.345 1.00 56.97 507 PRO A CA 1
ATOM 3967 C C . PRO A 1 507 ? -29.172 -1.490 -47.800 1.00 56.97 507 PRO A C 1
ATOM 3969 O O . PRO A 1 507 ? -28.485 -0.972 -48.678 1.00 56.97 507 PRO A O 1
ATOM 3972 N N . SER A 1 508 ? -30.036 -2.477 -48.039 1.00 58.88 508 SER A N 1
ATOM 3973 C CA . SER A 1 508 ? -30.340 -2.966 -49.383 1.00 58.88 508 SER A CA 1
ATOM 3974 C C . SER A 1 508 ? -30.801 -1.805 -50.257 1.00 58.88 508 SER A C 1
ATOM 3976 O O . SER A 1 508 ? -31.699 -1.068 -49.839 1.00 58.88 508 SER A O 1
ATOM 3978 N N . ASP A 1 509 ? -30.198 -1.667 -51.440 1.00 54.19 509 ASP A N 1
ATOM 3979 C CA . ASP A 1 509 ? -30.447 -0.562 -52.365 1.00 54.19 509 ASP A CA 1
ATOM 3980 C C . ASP A 1 509 ? -31.944 -0.276 -52.533 1.00 54.19 509 ASP A C 1
ATOM 3982 O O . ASP A 1 509 ? -32.735 -1.150 -52.900 1.00 54.19 509 ASP A O 1
ATOM 3986 N N . ALA A 1 510 ? -32.327 0.976 -52.280 1.00 47.28 510 ALA A N 1
ATOM 3987 C CA . ALA A 1 510 ? -33.650 1.473 -52.614 1.00 47.28 510 ALA A CA 1
ATOM 3988 C C . ALA A 1 510 ? -33.724 1.690 -54.134 1.00 47.28 510 ALA A C 1
ATOM 3990 O O . ALA A 1 510 ? -33.277 2.721 -54.639 1.00 47.28 510 ALA A O 1
ATOM 3991 N N . THR A 1 511 ? -34.258 0.687 -54.834 1.00 43.22 511 THR A N 1
ATOM 3992 C CA . THR A 1 511 ? -34.681 0.749 -56.244 1.00 43.22 511 THR A CA 1
ATOM 3993 C C . THR A 1 511 ? -35.829 1.727 -56.457 1.00 43.22 511 THR A C 1
ATOM 3995 O O . THR A 1 511 ? -36.796 1.626 -55.666 1.00 43.22 511 THR A O 1
#

Organism: Trichostrongylus colubriformis (NCBI:txid6319)